Protein AF-A0A0D3DG21-F1 (afdb_monomer)

Secondary structure (DSSP, 8-state):
--------------------PPPP--S------TTTTTTHHHHTTTTTT-HHHHHHHHHHHHHHHHTSHHHH-HHHHHHHHHHHHHHHHHHSTT-HHHHHHHHS-------HHHHHHHHHHHHHHHHHHHHHHHHHHHTT-TT-HHHHHHHHHHHHHHHHHHHHHHHHHHHHHHHHHHHHTT--HHHHTTPPTT----HHHHHHHHHHHHHHHHHHHHHHHHHHH-SSSGGGHHHHHHHHHHHHHHHHHHHH--SS-S-HHHHHHHHHHHHHHHTTTTS---HHHHHHHHHHHTTHHHHHHHHHHHHHHHTTGGGTTT--GGGT-HHHHHHHHHHHHHHHHHHHHHHHHHHHHH--HHHHHHHHHHHHHHHHHHHHHHHHHS--HHHHHHHHHHHHHHHHHHHHIIIIIIS----TTSSSTTS-S--SSS-HHHHHHHHHHHHHHHHHHHHHHHT---TTS-HHHHHHHHHHHHHHHHHHHHHHHHHHHHHHHHHTTTTS-----S-----------

Mean predicted aligned error: 13.23 Å

Radius of gyration: 30.02 Å; Cα contacts (8 Å, |Δi|>4): 439; chains: 1; bounding box: 62×84×89 Å

Structure (mmCIF, N/CA/C/O backbone):
data_AF-A0A0D3DG21-F1
#
_entry.id   AF-A0A0D3DG21-F1
#
loop_
_atom_site.group_PDB
_atom_site.id
_atom_site.type_symbol
_atom_site.label_atom_id
_atom_site.label_alt_id
_atom_site.label_comp_id
_atom_site.label_asym_id
_atom_site.label_entity_id
_atom_site.label_seq_id
_atom_site.pdbx_PDB_ins_code
_atom_site.Cartn_x
_atom_site.Cartn_y
_atom_site.Cartn_z
_atom_site.occupancy
_atom_site.B_iso_or_equiv
_atom_site.auth_seq_id
_atom_site.auth_comp_id
_atom_site.auth_asym_id
_atom_site.auth_atom_id
_atom_site.pdbx_PDB_model_num
ATOM 1 N N . MET A 1 1 ? 11.152 53.808 49.695 1.00 25.73 1 MET A N 1
ATOM 2 C CA . MET A 1 1 ? 11.424 53.064 50.944 1.00 25.73 1 MET A CA 1
ATOM 3 C C . MET A 1 1 ? 10.074 52.822 51.621 1.00 25.73 1 MET A C 1
ATOM 5 O O . MET A 1 1 ? 9.361 53.793 51.794 1.00 25.73 1 MET A O 1
ATOM 9 N N . CYS A 1 2 ? 9.725 51.553 51.879 1.00 22.06 2 CYS A N 1
ATOM 10 C CA . CYS A 1 2 ? 8.627 51.027 52.726 1.00 22.06 2 CYS A CA 1
ATOM 11 C C . CYS A 1 2 ? 7.139 51.437 52.481 1.00 22.06 2 CYS A C 1
ATOM 13 O O . CYS A 1 2 ? 6.713 52.521 52.849 1.00 22.06 2 CYS A O 1
ATOM 15 N N . ILE A 1 3 ? 6.374 50.505 51.868 1.00 22.47 3 ILE A N 1
ATOM 16 C CA . ILE A 1 3 ? 5.100 49.807 52.272 1.00 22.47 3 ILE A CA 1
ATOM 17 C C . ILE A 1 3 ? 4.457 50.258 53.631 1.00 22.47 3 ILE A C 1
ATOM 19 O O . ILE A 1 3 ? 5.272 50.587 54.492 1.00 22.47 3 ILE A O 1
ATOM 23 N N . PRO A 1 4 ? 3.119 50.164 53.963 1.00 35.38 4 PRO A N 1
ATOM 24 C CA . PRO A 1 4 ? 1.949 49.487 53.332 1.00 35.38 4 PRO A CA 1
ATOM 25 C C . PRO A 1 4 ? 0.572 50.222 53.253 1.00 35.38 4 PRO A C 1
ATOM 27 O O . PRO A 1 4 ? 0.292 51.224 53.895 1.00 35.38 4 PRO A O 1
ATOM 30 N N . THR A 1 5 ? -0.300 49.537 52.501 1.00 25.20 5 THR A N 1
ATOM 31 C CA . THR A 1 5 ? -1.775 49.363 52.467 1.00 25.20 5 THR A CA 1
ATOM 32 C C . THR A 1 5 ? -2.679 49.670 53.681 1.00 25.20 5 THR A C 1
ATOM 34 O O . THR A 1 5 ? -2.399 49.234 54.795 1.00 25.20 5 THR A O 1
ATOM 37 N N . LEU A 1 6 ? -3.886 50.189 53.379 1.00 23.45 6 LEU A N 1
ATOM 38 C CA . LEU A 1 6 ? -5.139 50.094 54.157 1.00 23.45 6 LEU A CA 1
ATOM 39 C C . LEU A 1 6 ? -6.362 49.992 53.197 1.00 23.45 6 LEU A C 1
ATOM 41 O O . LEU A 1 6 ? -6.454 50.742 52.230 1.00 23.45 6 LEU A O 1
ATOM 45 N N . TRP A 1 7 ? -7.260 49.028 53.461 1.00 23.56 7 TRP A N 1
ATOM 46 C CA . TRP A 1 7 ? -8.619 48.788 52.885 1.00 23.56 7 TRP A CA 1
ATOM 47 C C . TRP A 1 7 ? -9.562 49.997 53.249 1.00 23.56 7 TRP A C 1
ATOM 49 O O . TRP A 1 7 ? -9.183 50.690 54.195 1.00 23.56 7 TRP A O 1
ATOM 59 N N . PRO A 1 8 ? -10.777 50.269 52.664 1.00 29.19 8 PRO A N 1
ATOM 60 C CA . PRO A 1 8 ? -11.828 49.258 52.586 1.00 29.19 8 PRO A CA 1
ATOM 61 C C . PRO A 1 8 ? -12.955 49.263 51.516 1.00 29.19 8 PRO A C 1
ATOM 63 O O . PRO A 1 8 ? -13.101 50.152 50.689 1.00 29.19 8 PRO A O 1
ATOM 66 N N . MET A 1 9 ? -13.730 48.164 51.603 1.00 24.27 9 MET A N 1
ATOM 67 C CA . MET A 1 9 ? -15.041 47.801 51.030 1.00 24.27 9 MET A CA 1
ATOM 68 C C . MET A 1 9 ? -16.074 48.929 50.865 1.00 24.27 9 MET A C 1
ATOM 70 O O . MET A 1 9 ? -16.205 49.741 51.767 1.00 24.27 9 MET A O 1
ATOM 74 N N . GLU A 1 10 ? -16.928 48.814 49.833 1.00 23.98 10 GLU A N 1
ATOM 75 C CA . GLU A 1 10 ? -18.395 49.055 49.802 1.00 23.98 10 GLU A CA 1
ATOM 76 C C . GLU A 1 10 ? -18.894 48.829 48.350 1.00 23.98 10 GLU A C 1
ATOM 78 O O . GLU A 1 10 ? -18.144 49.070 47.415 1.00 23.98 10 GLU A O 1
ATOM 83 N N . ARG A 1 11 ? -20.110 48.404 47.985 1.00 24.67 11 ARG A N 1
ATOM 84 C CA . ARG A 1 11 ? -21.297 47.818 48.623 1.00 24.67 11 ARG A CA 1
ATOM 85 C C . ARG A 1 11 ? -22.191 47.324 47.454 1.00 24.67 11 ARG A C 1
ATOM 87 O O . ARG A 1 11 ? -22.206 47.922 46.382 1.00 24.67 11 ARG A O 1
ATOM 94 N N . LEU A 1 12 ? -22.914 46.226 47.671 1.00 27.23 12 LEU A N 1
ATOM 95 C CA . LEU A 1 12 ? -23.893 45.557 46.792 1.00 27.23 12 LEU A CA 1
ATOM 96 C C . LEU A 1 12 ? -24.886 46.469 46.029 1.00 27.23 12 LEU A C 1
ATOM 98 O O . LEU A 1 12 ? -25.462 47.366 46.640 1.00 27.23 12 LEU A O 1
ATOM 102 N N . ARG A 1 13 ? -25.261 46.087 44.790 1.00 23.77 13 ARG A N 1
ATOM 103 C CA . ARG A 1 13 ? -26.647 46.204 44.269 1.00 23.77 13 ARG A CA 1
ATOM 104 C C . ARG A 1 13 ? -27.013 45.058 43.314 1.00 23.77 13 ARG A C 1
ATOM 106 O O . ARG A 1 13 ? -26.431 44.908 42.247 1.00 23.77 13 ARG A O 1
ATOM 113 N N . LEU A 1 14 ? -28.029 44.294 43.713 1.00 28.11 14 LEU A N 1
ATOM 114 C CA . LEU A 1 14 ? -28.855 43.422 42.875 1.00 28.11 14 LEU A CA 1
ATOM 115 C C . LEU A 1 14 ? -29.950 44.267 42.199 1.00 28.11 14 LEU A C 1
ATOM 117 O O . LEU A 1 14 ? -30.605 45.041 42.894 1.00 28.11 14 LEU A O 1
ATOM 121 N N . ILE A 1 15 ? -30.202 44.080 40.896 1.00 26.80 15 ILE A N 1
ATOM 122 C CA . ILE A 1 15 ? -31.459 44.471 40.219 1.00 26.80 15 ILE A CA 1
ATOM 123 C C . ILE A 1 15 ? -31.863 43.343 39.238 1.00 26.80 15 ILE A C 1
ATOM 125 O O . ILE A 1 15 ? -30.982 42.815 38.555 1.00 26.80 15 ILE A O 1
ATOM 129 N N . PRO A 1 16 ? -33.149 42.928 39.170 1.00 28.06 16 PRO A N 1
ATOM 130 C CA . PRO A 1 16 ? -33.589 41.728 38.458 1.00 28.06 16 PRO A CA 1
ATOM 131 C C . PRO A 1 16 ? -34.116 41.975 37.026 1.00 28.06 16 PRO A C 1
ATOM 133 O O . PRO A 1 16 ? -34.361 43.100 36.603 1.00 28.06 16 PRO A O 1
ATOM 136 N N . LYS A 1 17 ? -34.285 40.848 36.314 1.00 36.22 17 LYS A N 1
ATOM 137 C CA . LYS A 1 17 ? -34.840 40.593 34.964 1.00 36.22 17 LYS A CA 1
ATOM 138 C C . LYS A 1 17 ? -35.649 41.719 34.287 1.00 36.22 17 LYS A C 1
ATOM 140 O O . LYS A 1 17 ? -36.737 42.068 34.734 1.00 36.22 17 LYS A O 1
ATOM 145 N N . GLY A 1 18 ? -35.223 42.086 33.072 1.00 23.17 18 GLY A N 1
ATOM 146 C CA . GLY A 1 18 ? -36.019 42.804 32.070 1.00 23.17 18 GLY A CA 1
ATOM 147 C C . GLY A 1 18 ? -35.677 42.341 30.646 1.00 23.17 18 GLY A C 1
ATOM 148 O O . GLY A 1 18 ? -34.509 42.253 30.282 1.00 23.17 18 GLY A O 1
ATOM 149 N N . ARG A 1 19 ? -36.706 41.993 29.862 1.00 28.89 19 ARG A N 1
ATOM 150 C CA . ARG A 1 19 ? -36.646 41.617 28.436 1.00 28.89 19 ARG A CA 1
ATOM 151 C C . ARG A 1 19 ? -36.025 42.737 27.590 1.00 28.89 19 ARG A C 1
ATOM 153 O O . ARG A 1 19 ? -36.522 43.853 27.656 1.00 28.89 19 ARG A O 1
ATOM 160 N N . CYS A 1 20 ? -35.090 42.405 26.696 1.00 24.30 20 CYS A N 1
ATOM 161 C CA . CYS A 1 20 ? -34.740 43.257 25.554 1.00 24.30 20 CYS A CA 1
ATOM 162 C C . CYS A 1 20 ? -34.644 42.436 24.258 1.00 24.30 20 CYS A C 1
ATOM 164 O O . CYS A 1 20 ? -33.825 41.530 24.124 1.00 24.30 20 CYS A O 1
ATOM 166 N N . SER A 1 21 ? -35.525 42.784 23.319 1.00 22.78 21 SER A N 1
ATOM 167 C CA . SER A 1 21 ? -35.475 42.445 21.892 1.00 22.78 21 SER A CA 1
ATOM 168 C C . SER A 1 21 ? -34.265 43.138 21.234 1.00 22.78 21 SE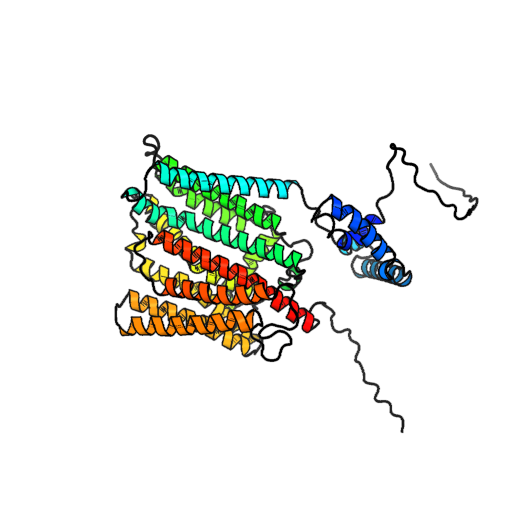R A C 1
ATOM 170 O O . SER A 1 21 ? -33.875 44.211 21.705 1.00 22.78 21 SER A O 1
ATOM 172 N N . PRO A 1 22 ? -33.639 42.577 20.180 1.00 28.23 22 PRO A N 1
ATOM 173 C CA . PRO A 1 22 ? -32.344 43.049 19.711 1.00 28.23 22 PRO A CA 1
ATOM 174 C C . PRO A 1 22 ? -32.498 44.287 18.824 1.00 28.23 22 PRO A C 1
ATOM 176 O O . PRO A 1 22 ? -33.122 44.235 17.764 1.00 28.23 22 PRO A O 1
ATOM 179 N N . ARG A 1 23 ? -31.873 45.393 19.234 1.00 21.67 23 ARG A N 1
ATOM 180 C CA . ARG A 1 23 ? -31.540 46.505 18.343 1.00 21.67 23 ARG A CA 1
ATOM 181 C C . ARG A 1 23 ? -30.056 46.368 18.003 1.00 21.67 23 ARG A C 1
ATOM 183 O O . ARG A 1 23 ? -29.213 46.345 18.893 1.00 21.67 23 ARG A O 1
ATOM 190 N N . ILE A 1 24 ? -29.781 46.151 16.723 1.00 31.53 24 ILE A N 1
ATOM 191 C CA . ILE A 1 24 ? -28.437 46.075 16.153 1.00 31.53 24 ILE A CA 1
ATOM 192 C C . ILE A 1 24 ? -27.920 47.508 16.054 1.00 31.53 24 ILE A C 1
ATOM 194 O O . ILE A 1 24 ? -28.569 48.315 15.397 1.00 31.53 24 ILE A O 1
ATOM 198 N N . ASP A 1 25 ? -26.762 47.786 16.651 1.00 22.64 25 ASP A N 1
ATOM 199 C CA . ASP A 1 25 ? -25.879 48.853 16.182 1.00 22.64 25 ASP A CA 1
ATOM 200 C C . ASP A 1 25 ? -24.422 48.357 16.152 1.00 22.64 25 ASP A C 1
ATOM 202 O O . ASP A 1 25 ? -24.012 47.597 17.039 1.00 22.64 25 ASP A O 1
ATOM 206 N N . PRO A 1 26 ? -23.637 48.711 15.118 1.00 32.47 26 PRO A N 1
ATOM 207 C CA . PRO A 1 26 ? -22.355 48.095 14.826 1.00 32.47 26 PRO A CA 1
ATOM 208 C C . PRO A 1 26 ? -21.229 49.051 15.212 1.00 32.47 26 PRO A C 1
ATOM 210 O O . PRO A 1 26 ? -21.007 49.995 14.478 1.00 32.47 26 PRO A O 1
ATOM 213 N N . LEU A 1 27 ? -20.526 48.828 16.327 1.00 27.50 27 LEU A N 1
ATOM 214 C CA . LEU A 1 27 ? -19.160 49.324 16.610 1.00 27.50 27 LEU A CA 1
ATOM 215 C C . LEU A 1 27 ? -18.872 49.160 18.110 1.00 27.50 27 LEU A C 1
ATOM 217 O O . LEU A 1 27 ? -19.288 49.985 18.913 1.00 27.50 27 LEU A O 1
ATOM 221 N N . SER A 1 28 ? -18.165 48.075 18.452 1.00 26.73 28 SER A N 1
ATOM 222 C CA . SER A 1 28 ? -17.407 47.780 19.695 1.00 26.73 28 SER A CA 1
ATOM 223 C C . SER A 1 28 ? -17.634 46.330 20.150 1.00 26.73 28 SER A C 1
ATOM 225 O O . SER A 1 28 ? -18.360 46.025 21.086 1.00 26.73 28 SER A O 1
ATOM 227 N N . GLY A 1 29 ? -17.016 45.385 19.437 1.00 23.42 29 GLY A N 1
ATOM 228 C CA . GLY A 1 29 ? -17.102 43.957 19.747 1.00 23.42 29 GLY A CA 1
ATOM 229 C C . GLY A 1 29 ? -15.877 43.451 20.500 1.00 23.42 29 GLY A C 1
ATOM 230 O O . GLY A 1 29 ? -15.052 42.765 19.906 1.00 23.42 29 GLY A O 1
ATOM 231 N N . TRP A 1 30 ? -15.765 43.757 21.791 1.00 24.02 30 TRP A N 1
ATOM 232 C CA . TRP A 1 30 ? -14.956 42.960 22.719 1.00 24.02 30 TRP A CA 1
ATOM 233 C C . TRP A 1 30 ? -15.908 42.317 23.725 1.00 24.02 30 TRP A C 1
ATOM 235 O O . TRP A 1 30 ? -16.273 42.917 24.728 1.00 24.02 30 TRP A O 1
ATOM 245 N N . ILE A 1 31 ? -16.349 41.101 23.403 1.00 23.95 31 ILE A N 1
ATOM 246 C CA . ILE A 1 31 ? -17.061 40.208 24.320 1.00 23.95 31 ILE A CA 1
ATOM 247 C C . ILE A 1 31 ? -16.173 38.976 24.504 1.00 23.95 31 ILE A C 1
ATOM 249 O O . ILE A 1 31 ? -15.705 38.383 23.529 1.00 23.95 31 ILE A O 1
ATOM 253 N N . GLU A 1 32 ? -15.895 38.650 25.764 1.00 22.81 32 GLU A N 1
ATOM 254 C CA . GLU A 1 32 ? -15.006 37.574 26.205 1.00 22.81 32 GLU A CA 1
ATOM 255 C C . GLU A 1 32 ? -15.345 36.206 25.569 1.00 22.81 32 GLU A C 1
ATOM 257 O O . GLU A 1 32 ? -16.510 35.806 25.564 1.00 22.81 32 GLU A O 1
ATOM 262 N N . PRO A 1 33 ? -14.359 35.423 25.075 1.00 25.00 33 PRO A N 1
ATOM 263 C CA . PRO A 1 33 ? -14.626 34.162 24.373 1.00 25.00 33 PRO A CA 1
ATOM 264 C C . PRO A 1 33 ? -14.699 32.912 25.276 1.00 25.00 33 PRO A C 1
ATOM 266 O O . PRO A 1 33 ? -14.733 31.798 24.755 1.00 25.00 33 PRO A O 1
ATOM 269 N N . GLU A 1 34 ? -14.654 33.034 26.604 1.00 28.09 34 GLU A N 1
ATOM 270 C CA . GLU A 1 34 ? -14.320 31.919 27.516 1.00 28.09 34 GLU A CA 1
ATOM 271 C C . GLU A 1 34 ? -15.335 30.751 27.517 1.00 28.09 34 GLU A C 1
ATOM 273 O O . GLU A 1 34 ? -14.943 29.595 27.717 1.00 28.09 34 GLU A O 1
ATOM 278 N N . THR A 1 35 ? -16.616 30.998 27.225 1.00 28.95 35 THR A N 1
ATOM 279 C CA . THR A 1 35 ? -17.678 29.970 27.259 1.00 28.95 35 THR A CA 1
ATOM 280 C C . THR A 1 35 ? -17.865 29.229 25.932 1.00 28.95 35 THR A C 1
ATOM 282 O O . THR A 1 35 ? -18.246 28.061 25.928 1.00 28.95 35 THR A O 1
ATOM 285 N N . CYS A 1 36 ? -17.519 29.846 24.798 1.00 28.70 36 CYS A N 1
ATOM 286 C CA . CYS A 1 36 ? -17.796 29.287 23.467 1.00 28.70 36 CYS A CA 1
ATOM 287 C C . CYS A 1 36 ? -16.858 28.115 23.096 1.00 28.70 36 CYS A C 1
ATOM 289 O O . CYS A 1 36 ? -17.193 27.244 22.294 1.00 28.70 36 CYS A O 1
ATOM 291 N N . TRP A 1 37 ? -15.675 28.035 23.716 1.00 28.02 37 TRP A N 1
ATOM 292 C CA . TRP A 1 37 ? -14.665 27.038 23.347 1.00 28.02 37 TRP A CA 1
ATOM 293 C C . TRP A 1 37 ? -14.872 25.653 23.973 1.00 28.02 37 TRP A C 1
ATOM 295 O O . TRP A 1 37 ? -14.376 24.670 23.419 1.00 28.02 37 TRP A O 1
ATOM 305 N N . ARG A 1 38 ? -15.611 25.530 25.086 1.00 35.94 38 ARG A N 1
ATOM 306 C CA . ARG A 1 38 ? -15.696 24.265 25.851 1.00 35.94 38 ARG A CA 1
ATOM 307 C C . ARG A 1 38 ? -16.615 23.204 25.230 1.00 35.94 38 ARG A C 1
ATOM 309 O O . ARG A 1 38 ? -16.455 22.032 25.550 1.00 35.94 38 ARG A O 1
ATOM 316 N N . LEU A 1 39 ? -17.478 23.582 24.282 1.00 38.72 39 LEU A N 1
ATOM 317 C CA . LEU A 1 39 ? -18.377 22.678 23.538 1.00 38.72 39 LEU A CA 1
ATOM 318 C C . LEU A 1 39 ? -17.992 22.500 22.053 1.00 38.72 39 LEU A C 1
ATOM 320 O O . LEU A 1 39 ? -18.707 21.845 21.296 1.00 38.72 39 LEU A O 1
ATOM 324 N N . SER A 1 40 ? -16.822 23.004 21.634 1.00 34.59 40 SER A N 1
ATOM 325 C CA . SER A 1 40 ? -16.314 22.899 20.248 1.00 34.59 40 SER A CA 1
ATOM 326 C C . SER A 1 40 ? -16.406 21.508 19.589 1.00 34.59 40 SER A C 1
ATOM 328 O O . SER A 1 40 ? -16.691 21.457 18.394 1.00 34.59 40 SER A O 1
ATOM 330 N N . PRO A 1 41 ? -16.213 20.362 20.280 1.00 38.03 41 PRO A N 1
ATOM 331 C CA . PRO A 1 41 ? -16.314 19.051 19.627 1.00 38.03 41 PRO A CA 1
ATOM 332 C C . PRO A 1 41 ? -17.715 18.743 19.078 1.00 38.03 41 PRO A C 1
ATOM 334 O O . PRO A 1 41 ? -17.860 17.869 18.225 1.00 38.03 41 PRO A O 1
ATOM 337 N N . VAL A 1 42 ? -18.735 19.444 19.580 1.00 37.81 42 VAL A N 1
ATOM 338 C CA . VAL A 1 42 ? -20.153 19.174 19.341 1.00 37.81 42 VAL A CA 1
ATOM 339 C C . VAL A 1 42 ? -20.741 20.123 18.284 1.00 37.81 42 VAL A C 1
ATOM 341 O O . VAL A 1 42 ? -21.614 19.703 17.534 1.00 37.81 42 VAL A O 1
ATOM 344 N N . SER A 1 43 ? -20.213 21.345 18.135 1.00 35.41 43 SER A N 1
ATOM 345 C CA . SER A 1 43 ? -20.660 22.360 17.156 1.00 35.41 43 SER A CA 1
ATOM 346 C C . SER A 1 43 ? -19.976 22.285 15.778 1.00 35.41 43 SER A C 1
ATOM 348 O O . SER A 1 43 ? -20.512 22.772 14.782 1.00 35.41 43 SER A O 1
ATOM 350 N N . LEU A 1 44 ? -18.833 21.600 15.690 1.00 39.47 44 LEU A N 1
ATOM 351 C CA . LEU A 1 44 ? -18.093 21.305 14.452 1.00 39.47 44 LEU A CA 1
ATOM 352 C C . LEU A 1 44 ? -18.872 20.609 13.298 1.00 39.47 44 LEU A C 1
ATOM 354 O O . LEU A 1 44 ? -18.464 20.797 12.150 1.00 39.47 44 LEU A O 1
ATOM 358 N N . PRO A 1 45 ? -19.946 19.811 13.511 1.00 41.41 45 PRO A N 1
ATOM 359 C CA . PRO A 1 45 ? -20.619 19.082 12.429 1.00 41.41 45 PRO A CA 1
ATOM 360 C C . PRO A 1 45 ? -21.372 19.966 11.434 1.00 41.41 45 PRO A C 1
ATOM 362 O O . PRO A 1 45 ? -21.602 19.544 10.302 1.00 41.41 45 PRO A O 1
ATOM 365 N N . LEU A 1 46 ? -21.800 21.158 11.850 1.00 40.53 46 LEU A N 1
ATOM 366 C CA . LEU A 1 46 ? -22.758 21.938 11.072 1.00 40.53 46 LEU A CA 1
ATOM 367 C C . LEU A 1 46 ? -22.073 22.778 9.999 1.00 40.53 46 LEU A C 1
ATOM 369 O O . LEU A 1 46 ? -22.515 22.746 8.857 1.00 40.53 46 LEU A O 1
ATOM 373 N N . ASP A 1 47 ? -20.944 23.419 10.300 1.00 40.38 47 ASP A N 1
ATOM 374 C CA . ASP A 1 47 ? -20.270 24.345 9.374 1.00 40.38 47 ASP A CA 1
ATOM 375 C C . ASP A 1 47 ? -19.741 23.703 8.079 1.00 40.38 47 ASP A C 1
ATOM 377 O O . ASP A 1 47 ? -19.482 24.409 7.103 1.00 40.38 47 ASP A O 1
ATOM 381 N N . HIS A 1 48 ? -19.580 22.375 8.026 1.00 42.34 48 HIS A N 1
ATOM 382 C CA . HIS A 1 48 ? -18.877 21.732 6.914 1.00 42.34 48 HIS A CA 1
ATOM 383 C C . HIS A 1 48 ? -19.735 21.394 5.684 1.00 42.34 48 HIS A C 1
ATOM 385 O O . HIS A 1 48 ? -19.165 21.289 4.601 1.00 42.34 48 HIS A O 1
ATOM 391 N N . ASN A 1 49 ? -21.064 21.265 5.805 1.00 38.72 49 ASN A N 1
ATOM 392 C CA . ASN A 1 49 ? -21.880 20.683 4.723 1.00 38.72 49 ASN A CA 1
ATOM 393 C C . ASN A 1 49 ? -22.793 21.650 3.948 1.00 38.72 49 ASN A C 1
ATOM 395 O O . ASN A 1 49 ? -23.284 21.254 2.902 1.00 38.72 49 ASN A O 1
ATOM 399 N N . HIS A 1 50 ? -23.005 22.896 4.383 1.00 35.59 50 HIS A N 1
ATOM 400 C CA . HIS A 1 50 ? -23.605 23.980 3.575 1.00 35.59 50 HIS A CA 1
ATOM 401 C C . HIS A 1 50 ? -23.640 25.258 4.433 1.00 35.59 50 HIS A C 1
ATOM 403 O O . HIS A 1 50 ? -24.436 25.306 5.369 1.00 35.59 50 HIS A O 1
ATOM 409 N N . PRO A 1 51 ? -22.861 26.319 4.149 1.00 43.88 51 PRO A N 1
ATOM 410 C CA . PRO A 1 51 ? -22.631 27.416 5.106 1.00 43.88 51 PRO A CA 1
ATOM 411 C C . PRO A 1 51 ? -23.895 28.188 5.533 1.00 43.88 51 PRO A C 1
ATOM 413 O O . PRO A 1 51 ? -23.920 28.796 6.601 1.00 43.88 51 PRO A O 1
ATOM 416 N N . ILE A 1 52 ? -24.968 28.145 4.736 1.00 41.66 52 ILE A N 1
ATOM 417 C CA . ILE A 1 52 ? -26.231 28.845 5.026 1.00 41.66 52 ILE A CA 1
ATOM 418 C C . ILE A 1 52 ? -27.198 27.959 5.838 1.00 41.66 52 ILE A C 1
ATOM 420 O O . ILE A 1 52 ? -27.798 28.433 6.802 1.00 41.66 52 ILE A O 1
ATOM 424 N N . ALA A 1 53 ? -27.308 26.663 5.517 1.00 39.19 53 ALA A N 1
ATOM 425 C CA . ALA A 1 53 ? -28.136 25.707 6.267 1.00 39.19 53 ALA A CA 1
ATOM 426 C C . ALA A 1 53 ? -27.498 25.327 7.621 1.00 39.19 53 ALA A C 1
ATOM 428 O O . ALA A 1 53 ? -28.185 25.230 8.639 1.00 39.19 53 ALA A O 1
ATOM 429 N N . ALA A 1 54 ? -26.167 25.222 7.641 1.00 43.34 54 ALA A N 1
ATOM 430 C CA . ALA A 1 54 ? -25.320 25.012 8.809 1.00 43.34 54 ALA A CA 1
ATOM 431 C C . ALA A 1 54 ? -25.565 26.019 9.931 1.00 43.34 54 ALA A C 1
ATOM 433 O O . ALA A 1 54 ? -25.740 25.638 11.084 1.00 43.34 54 ALA A O 1
ATOM 434 N N . ARG A 1 55 ? -25.609 27.316 9.601 1.00 52.78 55 ARG A N 1
ATOM 435 C CA . ARG A 1 55 ? -25.765 28.392 10.591 1.00 52.78 55 ARG A CA 1
ATOM 436 C C . ARG A 1 55 ? -27.114 28.344 11.302 1.00 52.78 55 ARG A C 1
ATOM 438 O O . ARG A 1 55 ? -27.182 28.615 12.498 1.00 52.78 55 ARG A O 1
ATOM 445 N N . LYS A 1 56 ? -28.180 27.978 10.584 1.00 51.75 56 LYS A N 1
ATOM 446 C CA . LYS A 1 56 ? -29.539 27.916 11.141 1.00 51.75 56 LYS A CA 1
ATOM 447 C C . LYS A 1 56 ? -29.726 26.688 12.038 1.00 51.75 56 LYS A C 1
ATOM 449 O O . LYS A 1 56 ? -30.249 26.823 13.140 1.00 51.75 56 LYS A O 1
ATOM 454 N N . ALA A 1 57 ? -29.222 25.531 11.606 1.00 54.50 57 ALA A N 1
ATOM 455 C CA . ALA A 1 57 ? -29.266 24.299 12.392 1.00 54.50 57 ALA A CA 1
ATOM 456 C C . ALA A 1 57 ? -28.253 24.293 13.556 1.00 54.50 57 ALA A C 1
ATOM 458 O O . ALA A 1 57 ? -28.550 23.735 14.605 1.00 54.50 57 ALA A O 1
ATOM 459 N N . SER A 1 58 ? -27.109 24.980 13.431 1.00 56.19 58 SER A N 1
ATOM 460 C CA . SER A 1 58 ? -26.146 25.187 14.528 1.00 56.19 58 SER A CA 1
ATOM 461 C C . SER A 1 58 ? -26.776 25.901 15.710 1.00 56.19 58 SER A C 1
ATOM 463 O O . SER A 1 58 ? -26.626 25.452 16.840 1.00 56.19 58 SER A O 1
ATOM 465 N N . ARG A 1 59 ? -27.572 26.945 15.462 1.00 68.81 59 ARG A N 1
ATOM 466 C CA . ARG A 1 59 ? -28.260 27.664 16.537 1.00 68.81 59 ARG A CA 1
ATOM 467 C C . ARG A 1 59 ? -29.260 26.777 17.284 1.00 68.81 59 ARG A C 1
ATOM 469 O O . ARG A 1 59 ? -29.218 26.737 18.504 1.00 68.81 59 ARG A O 1
ATOM 476 N N . GLN A 1 60 ? -30.104 26.041 16.559 1.00 69.19 60 GLN A N 1
ATOM 477 C CA . GLN A 1 60 ? -31.089 25.128 17.158 1.00 69.19 60 GLN A CA 1
ATOM 478 C C . GLN A 1 60 ? -30.426 23.962 17.904 1.00 69.19 60 GLN A C 1
ATOM 480 O O . GLN A 1 60 ? -30.895 23.532 18.952 1.00 69.19 60 GLN A O 1
ATOM 485 N N . TYR A 1 61 ? -29.314 23.457 17.376 1.00 67.94 61 TYR A N 1
ATOM 486 C CA . TYR A 1 61 ? -28.562 22.381 18.003 1.00 67.94 61 TYR A CA 1
ATOM 487 C C . TYR A 1 61 ? -27.800 22.854 19.248 1.00 67.94 61 TYR A C 1
ATOM 489 O O . TYR A 1 61 ? -27.816 22.164 20.260 1.00 67.94 61 TYR A O 1
ATOM 497 N N . MET A 1 62 ? -27.188 24.043 19.215 1.00 71.19 62 MET A N 1
ATOM 498 C CA . MET A 1 62 ? -26.569 24.647 20.399 1.00 71.19 62 MET A CA 1
ATOM 499 C C . MET A 1 62 ? -27.608 24.933 21.480 1.00 71.19 62 MET A C 1
ATOM 501 O O . MET A 1 62 ? -27.356 24.633 22.634 1.00 71.19 62 MET A O 1
ATOM 505 N N . GLU A 1 63 ? -28.807 25.381 21.110 1.00 78.56 63 GLU A N 1
ATOM 506 C CA . GLU A 1 63 ? -29.917 25.540 22.052 1.00 78.56 63 GLU A CA 1
ATOM 507 C C . GLU A 1 63 ? -30.337 24.198 22.683 1.00 78.56 63 GLU A C 1
ATOM 509 O O . GLU A 1 63 ? -30.589 24.129 23.882 1.00 78.56 63 GLU A O 1
ATOM 514 N N . MET A 1 64 ? -30.344 23.097 21.924 1.00 76.75 64 MET A N 1
ATOM 515 C CA . MET A 1 64 ? -30.575 21.753 22.473 1.00 76.75 64 MET A CA 1
ATOM 516 C C . MET A 1 64 ? -29.449 21.298 23.417 1.00 76.75 64 MET A C 1
ATOM 518 O O . MET A 1 64 ? -29.723 20.658 24.430 1.00 76.75 64 MET A O 1
ATOM 522 N N . VAL A 1 65 ? -28.190 21.604 23.090 1.00 75.50 65 VAL A N 1
ATOM 523 C CA . VAL A 1 65 ? -27.021 21.263 23.918 1.00 75.50 65 VAL A CA 1
ATOM 524 C C . VAL A 1 65 ? -27.015 22.078 25.208 1.00 75.50 65 VAL A C 1
ATOM 526 O O . VAL A 1 65 ? -26.854 21.497 26.278 1.00 75.50 65 VAL A O 1
ATOM 529 N N . ASP A 1 66 ? -27.255 23.383 25.123 1.00 76.88 66 ASP A N 1
ATOM 530 C CA . ASP A 1 66 ? -27.302 24.290 26.272 1.00 76.88 66 ASP A CA 1
ATOM 531 C C . ASP A 1 66 ? -28.434 23.905 27.237 1.00 76.88 66 ASP A C 1
ATOM 533 O O . ASP A 1 66 ? -28.264 23.966 28.454 1.00 76.88 66 ASP A O 1
ATOM 537 N N . ASN A 1 67 ? -29.556 23.416 26.698 1.00 77.69 67 ASN A N 1
ATOM 538 C CA . ASN A 1 67 ? -30.676 22.881 27.476 1.00 77.69 67 ASN A CA 1
ATOM 539 C C . ASN A 1 67 ? -30.488 21.416 27.917 1.00 77.69 67 ASN A C 1
ATOM 541 O O . ASN A 1 67 ? -31.356 20.860 28.594 1.00 77.69 67 ASN A O 1
ATOM 545 N N . SER A 1 68 ? -29.396 20.752 27.528 1.00 80.12 68 SER A N 1
ATOM 546 C CA . SER A 1 68 ? -29.142 19.364 27.912 1.00 80.12 68 SER A CA 1
ATOM 547 C C . SER A 1 68 ? -28.660 19.269 29.360 1.00 80.12 68 SER A C 1
ATOM 549 O O . SER A 1 68 ? -27.911 20.119 29.841 1.00 80.12 68 SER A O 1
ATOM 551 N N . TYR A 1 69 ? -29.003 18.167 30.036 1.00 76.81 69 TYR A N 1
ATOM 552 C CA . TYR A 1 69 ? -28.590 17.910 31.423 1.00 76.81 69 TYR A CA 1
ATOM 553 C C . TYR A 1 69 ? -27.066 17.975 31.624 1.00 76.81 69 TYR A C 1
ATOM 555 O O . TYR A 1 69 ? -26.591 18.350 32.689 1.00 76.81 69 TYR A O 1
ATOM 563 N N . LEU A 1 70 ? -26.281 17.652 30.591 1.00 72.31 70 LEU A N 1
ATOM 564 C CA . LEU A 1 70 ? -24.817 17.720 30.637 1.00 72.31 70 LEU A CA 1
ATOM 565 C C . LEU A 1 70 ? -24.283 19.153 30.774 1.00 72.31 70 LEU A C 1
ATOM 567 O O . LEU A 1 70 ? -23.175 19.335 31.274 1.00 72.31 70 LEU A O 1
ATOM 571 N N . THR A 1 71 ? -25.038 20.152 30.317 1.00 71.06 71 THR A N 1
ATOM 572 C CA . THR A 1 71 ? -24.645 21.568 30.346 1.00 71.06 71 THR A CA 1
ATOM 573 C C . THR A 1 71 ? -25.377 22.338 31.440 1.00 71.06 71 THR A C 1
ATOM 575 O O . THR A 1 71 ? -24.784 23.225 32.047 1.00 71.06 71 THR A O 1
ATOM 578 N N . SER A 1 72 ? -26.622 21.967 31.743 1.00 75.38 72 SER A N 1
ATOM 579 C CA . SER A 1 72 ? -27.451 22.646 32.742 1.00 75.38 72 SER A CA 1
ATOM 580 C C . SER A 1 72 ? -27.305 22.103 34.171 1.00 75.38 72 SER A C 1
ATOM 582 O O . SER A 1 72 ? -27.812 22.724 35.101 1.00 75.38 72 SER A O 1
ATOM 584 N N . SER A 1 73 ? -26.677 20.937 34.371 1.00 83.88 73 SER A N 1
ATOM 585 C CA . SER A 1 73 ? -26.518 20.334 35.702 1.00 83.88 73 SER A CA 1
ATOM 586 C C . SER A 1 73 ? -25.295 20.882 36.443 1.00 83.88 73 SER A C 1
ATOM 588 O O . SER A 1 73 ? -24.148 20.646 36.050 1.00 83.88 73 SER A O 1
ATOM 590 N N . ASP A 1 74 ? -25.539 21.526 37.586 1.00 82.81 74 ASP A N 1
ATOM 591 C CA . ASP A 1 74 ? -24.490 21.979 38.507 1.00 82.81 74 ASP A CA 1
ATOM 592 C C . ASP A 1 74 ? -23.639 20.820 39.045 1.00 82.81 74 ASP A C 1
ATOM 594 O O . ASP A 1 74 ? -22.448 20.989 39.303 1.00 82.81 74 ASP A O 1
ATOM 598 N N . GLU A 1 75 ? -24.215 19.623 39.181 1.00 84.75 75 GLU A N 1
ATOM 599 C CA . GLU A 1 75 ? -23.499 18.439 39.667 1.00 84.75 75 GLU A CA 1
ATOM 600 C C . GLU A 1 75 ? -22.435 17.970 38.671 1.00 84.75 75 GLU A C 1
ATOM 602 O O . GLU A 1 75 ? -21.309 17.655 39.062 1.00 84.75 75 GLU A O 1
ATOM 607 N N . VAL A 1 76 ? -22.736 18.013 37.369 1.00 81.00 76 VAL A N 1
ATOM 608 C CA . VAL A 1 76 ? -21.752 17.717 36.314 1.00 81.00 76 VAL A CA 1
ATOM 609 C C . VAL A 1 76 ? -20.633 18.761 36.327 1.00 81.00 76 VAL A C 1
ATOM 611 O O . VAL A 1 76 ? -19.454 18.410 36.222 1.00 81.00 76 VAL A O 1
ATOM 614 N N . HIS A 1 77 ? -20.974 20.038 36.524 1.00 79.19 77 HIS A N 1
ATOM 615 C CA . HIS A 1 77 ? -19.985 21.109 36.624 1.00 79.19 77 HIS A CA 1
ATOM 616 C C . HIS A 1 77 ? -19.068 20.944 37.847 1.00 79.19 77 HIS A C 1
ATOM 618 O O . HIS A 1 77 ? -17.841 21.011 37.715 1.00 79.19 77 HIS A O 1
ATOM 624 N N . LYS A 1 78 ? -19.635 20.656 39.026 1.00 86.81 78 LYS A N 1
ATOM 625 C CA . LYS A 1 78 ? -18.880 20.363 40.256 1.00 86.81 78 LYS A CA 1
ATOM 626 C C . LYS A 1 78 ? -17.974 19.149 40.082 1.00 86.81 78 LYS A C 1
ATOM 628 O O . LYS A 1 78 ? -16.805 19.208 40.464 1.00 86.81 78 LYS A O 1
ATOM 633 N N . LEU A 1 79 ? -18.474 18.067 39.482 1.00 87.50 79 LEU A N 1
ATOM 634 C CA . LEU A 1 79 ? -17.691 16.855 39.238 1.00 87.50 79 LEU A CA 1
ATOM 635 C C . LEU A 1 79 ? -16.517 17.129 38.293 1.00 87.50 79 LEU A C 1
ATOM 637 O O . LEU A 1 79 ? -15.400 16.673 38.545 1.00 87.50 79 LEU A O 1
ATOM 641 N N . MET A 1 80 ? -16.741 17.916 37.241 1.00 82.00 80 MET A N 1
ATOM 642 C CA . MET A 1 80 ? -15.695 18.324 36.307 1.00 82.00 80 MET A CA 1
ATOM 643 C C . MET A 1 80 ? -14.612 19.160 37.004 1.00 82.00 80 MET A C 1
ATOM 645 O O . MET A 1 80 ? -13.428 18.858 36.858 1.00 82.00 80 MET A O 1
ATOM 649 N N . LEU A 1 81 ? -14.996 20.162 37.803 1.00 86.19 81 LEU A N 1
ATOM 650 C CA . LEU A 1 81 ? -14.057 20.990 38.572 1.00 86.19 81 LEU A CA 1
ATOM 651 C C . LEU A 1 81 ? -13.275 20.182 39.612 1.00 86.19 81 LEU A C 1
ATOM 653 O O . LEU A 1 81 ? -12.075 20.410 39.795 1.00 86.19 81 LEU A O 1
ATOM 657 N N . ARG A 1 82 ? -13.935 19.228 40.275 1.00 89.19 82 ARG A N 1
ATOM 658 C CA . ARG A 1 82 ? -13.299 18.326 41.240 1.00 89.19 82 ARG A CA 1
ATOM 659 C C . ARG A 1 82 ? -12.285 17.427 40.543 1.00 89.19 82 ARG A C 1
ATOM 661 O O . ARG A 1 82 ? -11.147 17.355 40.983 1.00 89.19 82 ARG A O 1
ATOM 668 N N . THR A 1 83 ? -12.665 16.834 39.413 1.00 87.00 83 THR A N 1
ATOM 669 C CA . THR A 1 83 ? -11.777 15.995 38.596 1.00 87.00 83 THR A CA 1
ATOM 670 C C . THR A 1 83 ? -10.575 16.787 38.083 1.00 87.00 83 THR A C 1
ATOM 672 O O . THR A 1 83 ? -9.447 16.311 38.174 1.00 87.00 83 THR A O 1
ATOM 675 N N . GLU A 1 84 ? -10.788 18.011 37.589 1.00 85.44 84 GLU A N 1
ATOM 676 C CA . GLU A 1 84 ? -9.710 18.907 37.153 1.00 85.44 84 GLU A CA 1
ATOM 677 C C . GLU A 1 84 ? -8.751 19.228 38.308 1.00 85.44 84 GLU A C 1
ATOM 679 O O . GLU A 1 84 ? -7.538 19.114 38.143 1.00 85.44 84 GLU A O 1
ATOM 684 N N . SER A 1 85 ? -9.282 19.577 39.483 1.00 85.94 85 SER A N 1
ATOM 685 C CA . SER A 1 85 ? -8.480 19.894 40.672 1.00 85.94 85 SER A CA 1
ATOM 686 C C . SER A 1 85 ? -7.660 18.693 41.145 1.00 85.94 85 SER A C 1
ATOM 688 O O . SER A 1 85 ? -6.445 18.810 41.296 1.00 85.94 85 SER A O 1
ATOM 690 N N . THR A 1 86 ? -8.289 17.521 41.282 1.00 87.69 86 THR A N 1
ATOM 691 C CA . THR A 1 86 ? -7.609 16.276 41.670 1.00 87.69 86 THR A CA 1
ATOM 692 C C . THR A 1 86 ? -6.544 15.881 40.646 1.00 87.69 86 THR A C 1
ATOM 694 O O . THR A 1 86 ? -5.439 15.495 41.027 1.00 87.69 86 THR A O 1
ATOM 697 N N . PHE A 1 87 ? -6.827 16.030 39.347 1.00 85.31 87 PHE A N 1
ATOM 698 C CA . PHE A 1 87 ? -5.847 15.763 38.295 1.00 85.31 87 PHE A CA 1
ATOM 699 C C . PHE A 1 87 ? -4.645 16.708 38.388 1.00 85.31 87 PHE A C 1
ATOM 701 O O . PHE A 1 87 ? -3.502 16.273 38.262 1.00 85.31 87 PHE A O 1
ATOM 708 N N . ILE A 1 88 ? -4.887 18.001 38.622 1.00 87.31 88 ILE A N 1
ATOM 709 C CA . ILE A 1 88 ? -3.820 19.000 38.718 1.00 87.31 88 ILE A CA 1
ATOM 710 C C . ILE A 1 88 ? -2.899 18.711 39.906 1.00 87.31 88 ILE A C 1
ATOM 712 O O . ILE A 1 88 ? -1.674 18.761 39.758 1.00 87.31 88 ILE A O 1
ATOM 716 N N . GLU A 1 89 ? -3.487 18.387 41.053 1.00 87.69 89 GLU A N 1
ATOM 717 C CA . GLU A 1 89 ? -2.776 18.056 42.286 1.00 87.69 89 GLU A CA 1
ATOM 718 C C . GLU A 1 89 ? -1.886 16.816 42.108 1.00 87.69 89 GLU A C 1
ATOM 720 O O . GLU A 1 89 ? -0.688 16.882 42.368 1.00 87.69 89 GLU A O 1
ATOM 725 N N . HIS A 1 90 ? -2.436 15.724 41.566 1.00 86.06 90 HIS A N 1
ATOM 726 C CA . HIS A 1 90 ? -1.755 14.424 41.541 1.00 86.06 90 HIS A CA 1
ATOM 727 C C . HIS A 1 90 ? -0.868 14.203 40.306 1.00 86.06 90 HIS A C 1
ATOM 729 O O . HIS A 1 90 ? 0.123 13.481 40.385 1.00 86.06 90 HIS A O 1
ATOM 735 N N . PHE A 1 91 ? -1.202 14.801 39.155 1.00 80.56 91 PHE A N 1
ATOM 736 C CA . PHE A 1 91 ? -0.516 14.534 37.879 1.00 80.56 91 PHE A CA 1
ATOM 737 C C . PHE A 1 91 ? 0.256 15.729 37.316 1.00 80.56 91 PHE A C 1
ATOM 739 O O . PHE A 1 91 ? 1.008 15.566 36.353 1.00 80.56 91 PHE A O 1
ATOM 746 N N . SER A 1 92 ? 0.093 16.929 37.880 1.00 80.25 92 SER A N 1
ATOM 747 C CA . SER A 1 92 ? 0.830 18.120 37.435 1.00 80.25 92 SER A CA 1
ATOM 748 C C . SER A 1 92 ? 1.554 18.867 38.554 1.00 80.25 92 SER A C 1
ATOM 750 O O . SER A 1 92 ? 1.923 20.020 38.352 1.00 80.25 92 SER A O 1
ATOM 752 N N . ASN A 1 93 ? 1.778 18.232 39.713 1.00 82.25 93 ASN A N 1
ATOM 753 C CA . ASN A 1 93 ? 2.449 18.832 40.877 1.00 82.25 93 ASN A CA 1
ATOM 754 C C . ASN A 1 93 ? 1.864 20.209 41.237 1.00 82.25 93 ASN A C 1
ATOM 756 O O . ASN A 1 93 ? 2.596 21.183 41.417 1.00 82.25 93 ASN A O 1
ATOM 760 N N . SER A 1 94 ? 0.534 20.321 41.233 1.00 81.75 94 SER A N 1
ATOM 761 C CA . SER A 1 94 ? -0.199 21.573 41.473 1.00 81.75 94 SER A CA 1
ATOM 762 C C . SER A 1 94 ? 0.043 22.697 40.445 1.00 81.75 94 SER A C 1
ATOM 764 O O . SER A 1 94 ? -0.441 23.819 40.617 1.00 81.75 94 SER A O 1
ATOM 766 N N . ASN A 1 95 ? 0.714 22.423 39.319 1.00 84.38 95 ASN A N 1
ATOM 767 C CA . ASN A 1 95 ? 0.870 23.376 38.221 1.00 84.38 95 ASN A CA 1
ATOM 768 C C . ASN A 1 95 ? -0.404 23.448 37.367 1.00 84.38 95 ASN A C 1
ATOM 770 O O . ASN A 1 95 ? -0.585 22.736 36.373 1.00 84.38 95 ASN A O 1
ATOM 774 N N . ARG A 1 96 ? -1.277 24.394 37.725 1.00 80.12 96 ARG A N 1
ATOM 775 C CA . ARG A 1 96 ? -2.580 24.616 37.081 1.00 80.12 96 ARG A CA 1
ATOM 776 C C . ARG A 1 96 ? -2.497 24.841 35.569 1.00 80.12 96 ARG A C 1
ATOM 778 O O . ARG A 1 96 ? -3.388 24.401 34.847 1.00 80.12 96 ARG A O 1
ATOM 785 N N . SER A 1 97 ? -1.453 25.510 35.077 1.00 77.06 97 SER A N 1
ATOM 786 C CA . SER A 1 97 ? -1.278 25.768 33.638 1.00 77.06 97 SER A CA 1
ATOM 787 C C . SER A 1 97 ? -0.961 24.479 32.880 1.00 77.06 97 SER A C 1
ATOM 789 O O . SER A 1 97 ? -1.567 24.186 31.847 1.00 77.06 97 SER A O 1
ATOM 791 N N . GLN A 1 98 ? -0.057 23.666 33.427 1.00 76.62 98 GLN A N 1
ATOM 792 C CA . GLN A 1 98 ? 0.321 22.383 32.844 1.00 76.62 98 GLN A CA 1
ATOM 793 C C . GLN A 1 98 ? -0.843 21.385 32.874 1.00 76.62 98 GLN A C 1
ATOM 795 O O . GLN A 1 98 ? -1.161 20.804 31.836 1.00 76.62 98 GLN A O 1
ATOM 800 N N . GLY A 1 99 ? -1.529 21.238 34.012 1.00 77.81 99 GLY A N 1
ATOM 801 C CA . GLY A 1 99 ? -2.676 20.336 34.138 1.00 77.81 99 GLY A CA 1
ATOM 802 C C . GLY A 1 99 ? -3.853 20.736 33.242 1.00 77.81 99 GLY A C 1
ATOM 803 O O . GLY A 1 99 ? -4.374 19.897 32.509 1.00 77.81 99 GLY A O 1
ATOM 804 N N . LYS A 1 100 ? -4.201 22.031 33.166 1.00 78.88 100 LYS A N 1
ATOM 805 C CA . LYS A 1 100 ? -5.218 22.521 32.212 1.00 78.88 100 LYS A CA 1
ATOM 806 C C . LYS A 1 100 ? -4.829 22.276 30.755 1.00 78.88 100 LYS A C 1
ATOM 808 O O . LYS A 1 100 ? -5.691 21.947 29.944 1.00 78.88 100 LYS A O 1
ATOM 813 N N . ASN A 1 101 ? -3.553 22.431 30.404 1.00 72.94 101 ASN A N 1
ATOM 814 C CA . ASN A 1 101 ? -3.069 22.174 29.045 1.00 72.94 101 ASN A CA 1
ATOM 815 C C . ASN A 1 101 ? -3.074 20.686 28.666 1.00 72.94 101 ASN A C 1
ATOM 817 O O . ASN A 1 101 ? -3.181 20.381 27.479 1.00 72.94 101 ASN A O 1
ATOM 821 N N . LEU A 1 102 ? -2.949 19.784 29.642 1.00 71.19 102 LEU A N 1
ATOM 822 C CA . LEU A 1 102 ? -3.079 18.337 29.450 1.00 71.19 102 LEU A CA 1
ATOM 823 C C . LEU A 1 102 ? -4.548 17.909 29.324 1.00 71.19 102 LEU A C 1
ATOM 825 O O . LEU A 1 102 ? -4.862 17.061 28.495 1.00 71.19 102 LEU A O 1
ATOM 829 N N . LEU A 1 103 ? -5.441 18.518 30.110 1.00 72.56 103 LEU A N 1
ATOM 830 C CA . LEU A 1 103 ? -6.879 18.230 30.090 1.00 72.56 103 LEU A CA 1
ATOM 831 C C . LEU A 1 103 ? -7.602 18.849 28.886 1.00 72.56 103 LEU A C 1
ATOM 833 O O . LEU A 1 103 ? -8.590 18.299 28.399 1.00 72.56 103 LEU A O 1
ATOM 837 N N . ARG A 1 104 ? -7.124 19.989 28.372 1.00 66.25 104 ARG A N 1
ATOM 838 C CA . ARG A 1 104 ? -7.670 20.577 27.145 1.00 66.25 104 ARG A CA 1
ATOM 839 C C . ARG A 1 104 ? -7.349 19.673 25.960 1.00 66.25 104 ARG A C 1
ATOM 841 O O . ARG A 1 104 ? -6.197 19.556 25.546 1.00 66.25 104 ARG A O 1
ATOM 848 N N . SER A 1 105 ? -8.395 19.123 25.344 1.00 55.09 105 SER A N 1
ATOM 849 C CA . SER A 1 105 ? -8.302 18.569 23.995 1.00 55.09 105 SER A CA 1
ATOM 850 C C . SER A 1 105 ? -7.757 19.653 23.064 1.00 55.09 105 SER A C 1
ATOM 852 O O . SER A 1 105 ? -8.439 20.635 22.757 1.00 55.09 105 SER A O 1
ATOM 854 N N . LYS A 1 106 ? -6.497 19.512 22.641 1.00 55.81 106 LYS A N 1
ATOM 855 C CA . LYS A 1 106 ? -5.919 20.356 21.597 1.00 55.81 106 LYS A CA 1
ATOM 856 C C . LYS A 1 106 ? -6.580 19.968 20.281 1.00 55.81 106 LYS A C 1
ATOM 858 O O . LYS A 1 106 ? -6.075 19.121 19.551 1.00 55.81 106 LYS A O 1
ATOM 863 N N . ALA A 1 107 ? -7.716 20.584 19.970 1.00 51.41 107 ALA A N 1
ATOM 864 C CA . ALA A 1 107 ? -8.219 20.579 18.608 1.00 51.41 107 ALA A CA 1
ATOM 865 C C . ALA A 1 107 ? -7.142 21.243 17.739 1.00 51.41 107 ALA A C 1
ATOM 867 O O . ALA A 1 107 ? -6.893 22.444 17.856 1.00 51.41 107 ALA A O 1
ATOM 868 N N . ASN A 1 108 ? -6.440 20.449 16.928 1.00 54.78 108 ASN A N 1
ATOM 869 C CA . ASN A 1 108 ? -5.449 20.966 15.993 1.00 54.78 108 ASN A CA 1
ATOM 870 C C . ASN A 1 108 ? -6.153 21.965 15.071 1.00 54.78 108 ASN A C 1
ATOM 872 O O . ASN A 1 108 ? -6.945 21.571 14.216 1.00 54.78 108 ASN A O 1
ATOM 876 N N . LYS A 1 109 ? -5.896 23.262 15.282 1.00 52.91 109 LYS A N 1
ATOM 877 C CA . LYS A 1 109 ? -6.466 24.337 14.468 1.00 52.91 109 LYS A CA 1
ATOM 878 C C . LYS A 1 109 ? -6.061 24.078 13.021 1.00 52.91 109 LYS A C 1
ATOM 880 O O . LYS A 1 109 ? -4.872 24.059 12.694 1.00 52.91 109 LYS A O 1
ATOM 885 N N . GLU A 1 110 ? -7.047 23.806 12.175 1.00 60.91 110 GLU A N 1
ATOM 886 C CA . GLU A 1 110 ? -6.805 23.464 10.780 1.00 60.91 110 GLU A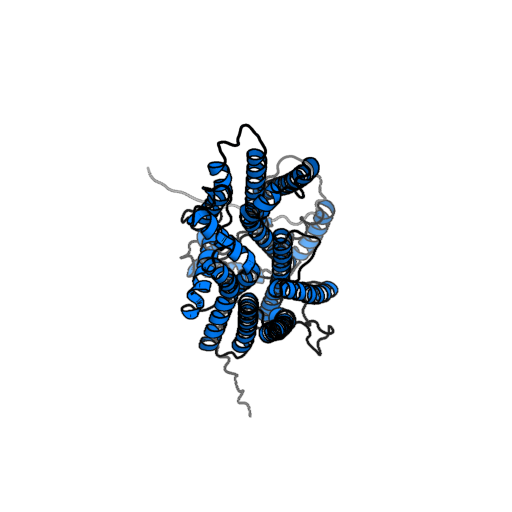 CA 1
ATOM 887 C C . GLU A 1 110 ? -6.140 24.655 10.080 1.00 60.91 110 GLU A C 1
ATOM 889 O O . GLU A 1 110 ? -6.633 25.782 10.114 1.00 60.91 110 GLU A O 1
ATOM 894 N N . ARG A 1 111 ? -4.969 24.431 9.475 1.00 73.00 111 ARG A N 1
ATOM 895 C CA . ARG A 1 111 ? -4.199 25.511 8.854 1.00 73.00 111 ARG A CA 1
ATOM 896 C C . ARG A 1 111 ? -4.653 25.676 7.407 1.00 73.00 111 ARG A C 1
ATOM 898 O O . ARG A 1 111 ? -4.369 24.803 6.592 1.00 73.00 111 ARG A O 1
ATOM 905 N N . HIS A 1 112 ? -5.277 26.809 7.072 1.00 80.19 112 HIS A N 1
ATOM 906 C CA . HIS A 1 112 ? -5.739 27.134 5.708 1.00 80.19 112 HIS A CA 1
ATOM 907 C C . HIS A 1 112 ? -4.688 26.864 4.621 1.00 80.19 112 HIS A C 1
ATOM 909 O O . HIS A 1 112 ? -5.013 26.346 3.555 1.00 80.19 112 HIS A O 1
ATOM 915 N N . ARG A 1 113 ? -3.410 27.126 4.928 1.00 86.69 113 ARG A N 1
ATOM 916 C CA . ARG A 1 113 ? -2.281 26.844 4.033 1.00 86.69 113 ARG A CA 1
ATOM 917 C C . ARG A 1 113 ? -2.224 25.386 3.576 1.00 86.69 113 ARG A C 1
ATOM 919 O O . ARG A 1 113 ? -1.894 25.135 2.431 1.00 86.69 113 ARG A O 1
ATOM 926 N N . ILE A 1 114 ? -2.529 24.432 4.452 1.00 87.88 114 ILE A N 1
ATOM 927 C CA . ILE A 1 114 ? -2.449 23.002 4.130 1.00 87.88 114 ILE A CA 1
ATOM 928 C C . ILE A 1 114 ? -3.530 22.645 3.121 1.00 87.88 114 ILE A C 1
ATOM 930 O O . ILE A 1 114 ? -3.219 22.051 2.102 1.00 87.88 114 ILE A O 1
ATOM 934 N N . THR A 1 115 ? -4.768 23.083 3.354 1.00 89.38 115 THR A N 1
ATOM 935 C CA . THR A 1 115 ? -5.873 22.873 2.411 1.00 89.38 115 THR A CA 1
ATOM 936 C C . THR A 1 115 ? -5.569 23.482 1.042 1.00 89.38 115 THR A C 1
ATOM 938 O O . THR A 1 115 ? -5.751 22.810 0.029 1.00 89.38 115 THR A O 1
ATOM 941 N N . PHE A 1 116 ? -5.046 24.713 1.010 1.00 92.62 116 PHE A N 1
ATOM 942 C CA . PHE A 1 116 ? -4.629 25.363 -0.232 1.00 92.62 116 PHE A CA 1
ATOM 943 C C . PHE A 1 116 ? -3.517 24.581 -0.946 1.00 92.62 116 PHE A C 1
ATOM 945 O O . PHE A 1 116 ? -3.665 24.241 -2.116 1.00 92.62 116 PHE A O 1
ATOM 952 N N . SER A 1 117 ? -2.433 24.232 -0.243 1.00 93.50 117 SER A N 1
ATOM 953 C CA . SER A 1 117 ? -1.318 23.482 -0.830 1.00 93.50 117 SER A CA 1
ATOM 954 C C . SER A 1 117 ? -1.747 22.103 -1.334 1.00 93.50 117 SER A C 1
ATOM 956 O O . SER A 1 117 ? -1.318 21.700 -2.410 1.00 93.50 117 SER A O 1
ATOM 958 N N . THR A 1 118 ? -2.612 21.390 -0.606 1.00 94.12 118 THR A N 1
ATOM 959 C CA . THR A 1 118 ? -3.157 20.104 -1.064 1.00 94.12 118 THR A CA 1
ATOM 960 C C . THR A 1 118 ? -3.914 20.277 -2.381 1.00 94.12 118 THR A C 1
ATOM 962 O O . THR A 1 118 ? -3.696 19.494 -3.301 1.00 94.12 118 THR A O 1
ATOM 965 N N . GLY A 1 119 ? -4.761 21.308 -2.492 1.00 94.62 119 GLY A N 1
ATOM 966 C CA . GLY A 1 119 ? -5.491 21.620 -3.725 1.00 94.62 119 GLY A CA 1
ATOM 967 C C . GLY A 1 119 ? -4.570 22.007 -4.885 1.00 94.62 119 GLY A C 1
ATOM 968 O O . GLY A 1 119 ? -4.756 21.521 -5.997 1.00 94.62 119 GLY A O 1
ATOM 969 N N . PHE A 1 120 ? -3.536 22.809 -4.616 1.00 96.31 120 PHE A N 1
ATOM 970 C CA . PHE A 1 120 ? -2.532 23.197 -5.608 1.00 96.31 120 PHE A CA 1
ATOM 971 C C . PHE A 1 120 ? -1.792 21.980 -6.181 1.00 96.31 120 PHE A C 1
ATOM 973 O O . PHE A 1 120 ? -1.814 21.769 -7.390 1.00 96.31 120 PHE A O 1
ATOM 980 N N . PHE A 1 121 ? -1.206 21.130 -5.329 1.00 97.00 121 PHE A N 1
ATOM 981 C CA . PHE A 1 121 ? -0.488 19.936 -5.791 1.00 97.00 121 PHE A CA 1
ATOM 982 C C . PHE A 1 121 ? -1.405 18.920 -6.479 1.00 97.00 121 PHE A C 1
ATOM 984 O O . PHE A 1 121 ? -0.981 18.251 -7.420 1.00 97.00 121 PHE A O 1
ATOM 991 N N . PHE A 1 122 ? -2.666 18.812 -6.052 1.00 95.88 122 PHE A N 1
ATOM 992 C CA . PHE A 1 122 ? -3.658 17.996 -6.748 1.00 95.88 122 PHE A CA 1
ATOM 993 C C . PHE A 1 122 ? -3.914 18.509 -8.173 1.00 95.88 122 PHE A C 1
ATOM 995 O O . PHE A 1 122 ? -3.825 17.733 -9.124 1.00 95.88 122 PHE A O 1
ATOM 1002 N N . GLY A 1 123 ? -4.151 19.817 -8.327 1.00 96.69 123 GLY A N 1
ATOM 1003 C CA . GLY A 1 123 ? -4.314 20.458 -9.632 1.00 96.69 123 GLY A CA 1
ATOM 1004 C C . GLY A 1 123 ? -3.083 20.278 -10.522 1.00 96.69 123 GLY A C 1
ATOM 1005 O O . GLY A 1 123 ? -3.216 19.841 -11.662 1.00 96.69 123 GLY A O 1
ATOM 1006 N N . CYS A 1 124 ? -1.879 20.507 -9.985 1.00 96.62 124 CYS A N 1
ATOM 1007 C CA . CYS A 1 124 ? -0.629 20.259 -10.705 1.00 96.62 124 CYS A CA 1
ATOM 1008 C C . CYS A 1 124 ? -0.494 18.797 -11.144 1.00 96.62 124 CYS A C 1
ATOM 1010 O O . CYS A 1 124 ? -0.150 18.544 -12.293 1.00 96.62 124 CYS A O 1
ATOM 1012 N N . SER A 1 125 ? -0.794 17.836 -10.267 1.00 95.38 125 SER A N 1
ATOM 1013 C CA . SER A 1 125 ? -0.727 16.409 -10.604 1.00 95.38 125 SER A CA 1
ATOM 1014 C C . SER A 1 125 ? -1.659 16.062 -11.767 1.00 95.38 125 SER A C 1
ATOM 1016 O O . SER A 1 125 ? -1.233 15.386 -12.700 1.00 95.38 125 SER A O 1
ATOM 1018 N N . ILE A 1 126 ? -2.903 16.559 -11.755 1.00 94.94 126 ILE A N 1
ATOM 1019 C CA . ILE A 1 126 ? -3.855 16.347 -12.857 1.00 94.94 126 ILE A CA 1
ATOM 1020 C C . ILE A 1 126 ? -3.332 16.968 -14.153 1.00 94.94 126 ILE A C 1
ATOM 1022 O O . ILE A 1 126 ? -3.303 16.290 -15.178 1.00 94.94 126 ILE A O 1
ATOM 1026 N N . SER A 1 127 ? -2.878 18.222 -14.114 1.00 96.06 127 SER A N 1
ATOM 1027 C CA . SER A 1 127 ? -2.349 18.902 -15.299 1.00 96.06 127 SER A CA 1
ATOM 1028 C C . SER A 1 127 ? -1.141 18.176 -15.894 1.00 96.06 127 SER A C 1
ATOM 1030 O O . SER A 1 127 ? -1.057 18.035 -17.110 1.00 96.06 127 SER A O 1
ATOM 1032 N N . LEU A 1 128 ? -0.234 17.659 -15.058 1.00 95.12 128 LEU A N 1
ATOM 1033 C CA . LEU A 1 128 ? 0.929 16.890 -15.514 1.00 95.12 128 LEU A CA 1
ATOM 1034 C C . LEU A 1 128 ? 0.529 15.525 -16.094 1.00 95.12 128 LEU A C 1
ATOM 1036 O O . LEU A 1 128 ? 1.121 15.092 -17.079 1.00 95.12 128 LEU A O 1
ATOM 1040 N N . ILE A 1 129 ? -0.491 14.857 -15.545 1.00 93.50 129 ILE A N 1
ATOM 1041 C CA . ILE A 1 129 ? -1.034 13.622 -16.138 1.00 93.50 129 ILE A CA 1
ATOM 1042 C C . ILE A 1 129 ? -1.624 13.911 -17.522 1.00 93.50 129 ILE A C 1
ATOM 1044 O O . ILE A 1 129 ? -1.338 13.182 -18.470 1.00 93.50 129 ILE A O 1
ATOM 1048 N N . ILE A 1 130 ? -2.411 14.983 -17.659 1.00 93.56 130 ILE A N 1
ATOM 1049 C CA . ILE A 1 130 ? -2.974 15.395 -18.952 1.00 93.56 130 ILE A CA 1
ATOM 1050 C C . ILE A 1 130 ? -1.844 15.719 -19.936 1.00 93.56 130 ILE A C 1
ATOM 1052 O O . ILE A 1 130 ? -1.868 15.230 -21.063 1.00 93.56 130 ILE A O 1
ATOM 1056 N N . ALA A 1 131 ? -0.825 16.468 -19.510 1.00 91.94 131 ALA A N 1
ATOM 1057 C CA . ALA A 1 131 ? 0.341 16.773 -20.336 1.00 91.94 131 ALA A C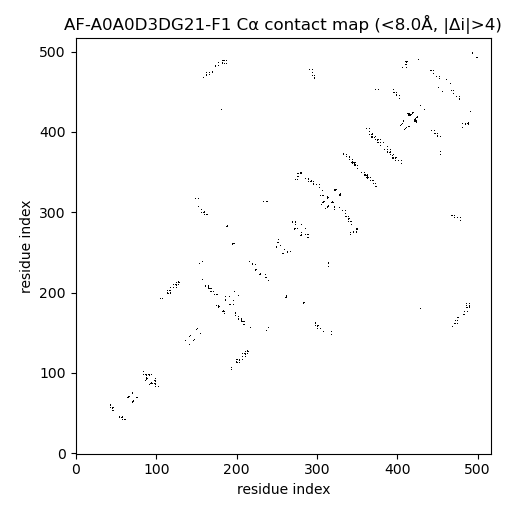A 1
ATOM 1058 C C . ALA A 1 131 ? 1.068 15.502 -20.804 1.00 91.94 131 ALA A C 1
ATOM 1060 O O . ALA A 1 131 ? 1.393 15.386 -21.983 1.00 91.94 131 ALA A O 1
ATOM 1061 N N . LEU A 1 132 ? 1.257 14.517 -19.920 1.00 89.31 132 LEU A N 1
ATOM 1062 C CA . LEU A 1 132 ? 1.863 13.229 -20.264 1.00 89.31 132 LEU A CA 1
ATOM 1063 C C . LEU A 1 132 ? 1.051 12.487 -21.333 1.00 89.31 132 LEU A C 1
ATOM 1065 O O . LEU A 1 132 ? 1.617 12.022 -22.321 1.00 89.31 132 LEU A O 1
ATOM 1069 N N . VAL A 1 133 ? -0.272 12.410 -21.166 1.00 87.81 133 VAL A N 1
ATOM 1070 C CA . VAL A 1 133 ? -1.175 11.773 -22.139 1.00 87.81 133 VAL A CA 1
ATOM 1071 C C . VAL A 1 133 ? -1.119 12.492 -23.490 1.00 87.81 133 VAL A C 1
ATOM 1073 O O . VAL A 1 133 ? -0.998 11.841 -24.528 1.00 87.81 133 VAL A O 1
ATOM 1076 N N . LEU A 1 134 ? -1.146 13.827 -23.488 1.00 87.88 134 LEU A N 1
ATOM 1077 C CA . LEU A 1 134 ? -1.055 14.631 -24.706 1.00 87.88 134 LEU A CA 1
ATOM 1078 C C . LEU A 1 134 ? 0.287 14.448 -25.420 1.00 87.88 134 LEU A C 1
ATOM 1080 O O . LEU A 1 134 ? 0.287 14.298 -26.637 1.00 87.88 134 LEU A O 1
ATOM 1084 N N . ILE A 1 135 ? 1.414 14.402 -24.702 1.00 84.19 135 ILE A N 1
ATOM 1085 C CA . ILE A 1 135 ? 2.738 14.160 -25.301 1.00 84.19 135 ILE A CA 1
ATOM 1086 C C . ILE A 1 135 ? 2.792 12.771 -25.940 1.00 84.19 135 ILE A C 1
ATOM 1088 O O . ILE A 1 135 ? 3.234 12.646 -27.083 1.00 84.19 135 ILE A O 1
ATOM 1092 N N . ILE A 1 136 ? 2.298 11.741 -25.245 1.00 81.12 136 ILE A N 1
ATOM 1093 C CA . ILE A 1 136 ? 2.261 10.366 -25.765 1.00 81.12 136 ILE A CA 1
ATOM 1094 C C . ILE A 1 136 ? 1.441 10.294 -27.064 1.00 81.12 136 ILE A C 1
ATOM 1096 O O . ILE A 1 136 ? 1.897 9.684 -28.035 1.00 81.12 136 ILE A O 1
ATOM 1100 N N . HIS A 1 137 ? 0.265 10.933 -27.102 1.00 81.75 137 HIS A N 1
ATOM 1101 C CA . HIS A 1 137 ? -0.610 10.934 -28.278 1.00 81.75 137 HIS A CA 1
ATOM 1102 C C . HIS A 1 137 ? -0.092 11.813 -29.421 1.00 81.75 137 HIS A C 1
ATOM 1104 O O . HIS A 1 137 ? 0.027 11.335 -30.547 1.00 81.75 137 HIS A O 1
ATOM 1110 N N . ALA A 1 138 ? 0.239 13.078 -29.153 1.00 80.12 138 ALA A N 1
ATOM 1111 C CA . ALA A 1 138 ? 0.633 14.050 -30.176 1.00 80.12 138 ALA A CA 1
ATOM 1112 C C . ALA A 1 138 ? 1.918 13.650 -30.910 1.00 80.12 138 ALA A C 1
ATOM 1114 O O . ALA A 1 138 ? 2.122 14.017 -32.065 1.00 80.12 138 ALA A O 1
ATOM 1115 N N . ARG A 1 139 ? 2.796 12.896 -30.244 1.00 71.69 139 ARG A N 1
ATOM 1116 C CA . ARG A 1 139 ? 4.081 12.464 -30.801 1.00 71.69 139 ARG A CA 1
ATOM 1117 C C . ARG A 1 139 ? 4.049 11.047 -31.380 1.00 71.69 139 ARG A C 1
ATOM 1119 O O . ARG A 1 139 ? 5.093 10.573 -31.812 1.00 71.69 139 ARG A O 1
ATOM 1126 N N . ASN A 1 140 ? 2.886 10.384 -31.385 1.00 68.44 140 ASN A N 1
ATOM 1127 C CA . ASN A 1 140 ? 2.675 9.015 -31.871 1.00 68.44 140 ASN A CA 1
ATOM 1128 C C . ASN A 1 140 ? 3.795 8.041 -31.451 1.00 68.44 140 ASN A C 1
ATOM 1130 O O . ASN A 1 140 ? 4.313 7.263 -32.248 1.00 68.44 140 ASN A O 1
ATOM 1134 N N . ILE A 1 141 ? 4.202 8.118 -30.180 1.00 67.25 141 ILE A N 1
ATOM 1135 C CA . ILE A 1 141 ? 5.344 7.356 -29.642 1.00 67.25 141 ILE A CA 1
ATOM 1136 C C . ILE A 1 141 ? 5.021 5.849 -29.594 1.00 67.25 141 ILE A C 1
ATOM 1138 O O . ILE A 1 141 ? 5.923 5.013 -29.495 1.00 67.25 141 ILE A O 1
ATOM 1142 N N . MET A 1 142 ? 3.733 5.504 -29.700 1.00 62.94 142 MET A N 1
ATOM 1143 C CA . MET A 1 142 ? 3.222 4.140 -29.658 1.00 62.94 142 MET A CA 1
ATOM 1144 C C . MET A 1 142 ? 3.747 3.283 -30.820 1.00 62.94 142 MET A C 1
ATOM 1146 O O . MET A 1 142 ? 3.478 3.559 -31.983 1.00 62.94 142 MET A O 1
ATOM 1150 N N . GLY A 1 143 ? 4.476 2.214 -30.492 1.00 64.31 143 GLY A N 1
ATOM 1151 C CA . GLY A 1 143 ? 4.995 1.221 -31.436 1.00 64.31 143 GLY A CA 1
ATOM 1152 C C . GLY A 1 143 ? 6.438 1.445 -31.899 1.00 64.31 143 GLY A C 1
ATOM 1153 O O . GLY A 1 143 ? 6.957 0.634 -32.662 1.00 64.31 143 GLY A O 1
ATOM 1154 N N . THR A 1 144 ? 7.119 2.499 -31.438 1.00 73.62 144 THR A N 1
ATOM 1155 C CA . THR A 1 144 ? 8.525 2.745 -31.807 1.00 73.62 144 THR A CA 1
ATOM 1156 C C . THR A 1 144 ? 9.498 1.875 -30.989 1.00 73.62 144 THR A C 1
ATOM 1158 O O . THR A 1 144 ? 9.260 1.637 -29.801 1.00 73.62 144 THR A O 1
ATOM 1161 N N . PRO A 1 145 ? 10.646 1.436 -31.551 1.00 70.88 145 PRO A N 1
ATOM 1162 C CA . PRO A 1 145 ? 11.650 0.672 -30.798 1.00 70.88 145 PRO A CA 1
ATOM 1163 C C . PRO A 1 145 ? 12.156 1.399 -29.541 1.00 70.88 145 PRO A C 1
ATOM 1165 O O . PRO A 1 145 ? 12.408 0.772 -28.514 1.00 70.88 145 PRO A O 1
ATOM 1168 N N . GLY A 1 146 ? 12.254 2.734 -29.596 1.00 73.06 146 GLY A N 1
ATOM 1169 C CA . GLY A 1 146 ? 12.630 3.564 -28.448 1.00 73.06 146 GLY A CA 1
ATOM 1170 C C . GLY A 1 146 ? 11.608 3.521 -27.307 1.00 73.06 146 GLY A C 1
ATOM 1171 O O . GLY A 1 146 ? 12.001 3.478 -26.141 1.00 73.06 146 GLY A O 1
ATOM 1172 N N . GLN A 1 147 ? 10.309 3.455 -27.625 1.00 76.62 147 GLN A N 1
ATOM 1173 C CA . GLN A 1 147 ? 9.252 3.322 -26.622 1.00 76.62 147 GLN A CA 1
ATOM 1174 C C . GLN A 1 147 ? 9.347 1.993 -25.875 1.00 76.62 147 GLN A C 1
ATOM 1176 O O . GLN A 1 147 ? 9.216 1.983 -24.654 1.00 76.62 147 GLN A O 1
ATOM 1181 N N . ILE A 1 148 ? 9.582 0.882 -26.581 1.00 76.31 148 ILE A N 1
ATOM 1182 C CA . ILE A 1 148 ? 9.702 -0.441 -25.949 1.00 76.31 148 ILE A CA 1
ATOM 1183 C C . ILE A 1 148 ? 10.831 -0.409 -24.917 1.00 76.31 148 ILE A C 1
ATOM 1185 O O . ILE A 1 148 ? 10.615 -0.755 -23.758 1.00 76.31 148 ILE A O 1
ATOM 1189 N N . THR A 1 149 ? 11.996 0.114 -25.300 1.00 79.50 149 THR A N 1
ATOM 1190 C CA . THR A 1 149 ? 13.129 0.272 -24.384 1.00 79.50 149 THR A CA 1
ATOM 1191 C C . THR A 1 149 ? 12.772 1.152 -23.182 1.00 79.50 149 THR A C 1
ATOM 1193 O O . THR A 1 149 ? 13.043 0.765 -22.051 1.00 79.50 149 THR A O 1
ATOM 1196 N N . TYR A 1 150 ? 12.110 2.297 -23.388 1.00 81.44 150 TYR A N 1
ATOM 1197 C CA . TYR A 1 150 ? 11.680 3.181 -22.294 1.00 81.44 150 TYR A CA 1
ATOM 1198 C C . TYR A 1 150 ? 10.690 2.499 -21.335 1.00 81.44 150 TYR A C 1
ATOM 1200 O O . TYR A 1 150 ? 10.785 2.645 -20.113 1.00 81.44 150 TYR A O 1
ATOM 1208 N N . MET A 1 151 ? 9.744 1.730 -21.880 1.00 82.62 151 MET A N 1
ATOM 1209 C CA . MET A 1 151 ? 8.745 0.998 -21.100 1.00 82.62 151 MET A CA 1
ATOM 1210 C C . MET A 1 151 ? 9.354 -0.143 -20.288 1.00 82.62 151 MET A C 1
ATOM 1212 O O . MET A 1 151 ? 8.817 -0.493 -19.239 1.00 82.62 151 MET A O 1
ATOM 1216 N N . GLU A 1 152 ? 10.481 -0.696 -20.728 1.00 82.88 152 GLU A N 1
ATOM 1217 C CA . GLU A 1 152 ? 11.185 -1.759 -20.016 1.00 82.88 152 GLU A CA 1
ATOM 1218 C C . GLU A 1 152 ? 12.250 -1.261 -19.032 1.00 82.88 152 GLU A C 1
ATOM 1220 O O . GLU A 1 152 ? 12.605 -2.021 -18.128 1.00 82.88 152 GLU A O 1
ATOM 1225 N N . THR A 1 153 ? 12.735 -0.019 -19.168 1.00 84.06 153 THR A N 1
ATOM 1226 C CA . THR A 1 153 ? 13.779 0.556 -18.299 1.00 84.06 153 THR A CA 1
ATOM 1227 C C . THR A 1 153 ? 13.278 1.682 -17.396 1.00 84.06 153 THR A C 1
ATOM 1229 O O . THR A 1 153 ? 13.333 1.552 -16.178 1.00 84.06 153 THR A O 1
ATOM 1232 N N . MET A 1 154 ? 12.747 2.776 -17.942 1.00 86.88 154 MET A N 1
ATOM 1233 C CA . MET A 1 154 ? 12.375 3.962 -17.155 1.00 86.88 154 MET A CA 1
ATOM 1234 C C . MET A 1 154 ? 11.015 3.817 -16.474 1.00 86.88 154 MET A C 1
ATOM 1236 O O . MET A 1 154 ? 10.837 4.204 -15.317 1.00 86.88 154 MET A O 1
ATOM 1240 N N . PHE A 1 155 ? 10.036 3.226 -17.153 1.00 89.12 155 PHE A N 1
ATOM 1241 C CA . PHE A 1 155 ? 8.692 3.087 -16.591 1.00 89.12 155 PHE A CA 1
ATOM 1242 C C . PHE A 1 155 ? 8.624 2.246 -15.305 1.00 89.12 155 PHE A C 1
ATOM 1244 O O . PHE A 1 155 ? 7.927 2.667 -14.377 1.00 89.12 155 PHE A O 1
ATOM 1251 N N . PRO A 1 156 ? 9.356 1.120 -15.162 1.00 90.19 156 PRO A N 1
ATOM 1252 C CA . PRO A 1 156 ? 9.434 0.392 -13.898 1.00 90.19 156 PRO A CA 1
ATOM 1253 C C . PRO A 1 156 ? 9.962 1.226 -12.723 1.00 90.19 156 PRO A C 1
ATOM 1255 O O . PRO A 1 156 ? 9.573 0.953 -11.583 1.00 90.19 156 PRO A O 1
ATOM 1258 N N . LEU A 1 157 ? 10.795 2.239 -12.996 1.00 92.12 157 LEU A N 1
ATOM 1259 C CA . LEU A 1 157 ? 11.320 3.170 -11.996 1.00 92.12 157 LEU A CA 1
ATOM 1260 C C . LEU A 1 157 ? 10.241 4.177 -11.578 1.00 92.12 157 LEU A C 1
ATOM 1262 O O . LEU A 1 157 ? 9.912 4.279 -10.400 1.00 92.12 157 LEU A O 1
ATOM 1266 N N . TYR A 1 158 ? 9.597 4.857 -12.531 1.00 93.06 158 TYR A N 1
ATOM 1267 C CA . TYR A 1 158 ? 8.567 5.855 -12.211 1.00 93.06 158 TYR A CA 1
ATOM 1268 C C . TYR A 1 158 ? 7.268 5.253 -11.655 1.00 93.06 158 TYR A C 1
ATOM 1270 O O . TYR A 1 158 ? 6.646 5.848 -10.769 1.00 93.06 158 TYR A O 1
ATOM 1278 N N . ARG A 1 159 ? 6.866 4.049 -12.092 1.00 93.75 159 ARG A N 1
ATOM 1279 C CA . ARG A 1 159 ? 5.653 3.390 -11.569 1.00 93.75 159 ARG A CA 1
ATOM 1280 C C . ARG A 1 159 ? 5.748 3.069 -10.076 1.00 93.75 159 ARG A C 1
ATOM 1282 O O . ARG A 1 159 ? 4.713 3.002 -9.420 1.00 93.75 159 ARG A O 1
ATOM 1289 N N . PHE A 1 160 ? 6.959 2.912 -9.527 1.00 95.50 160 PHE A N 1
ATOM 1290 C CA . PHE A 1 160 ? 7.168 2.745 -8.086 1.00 95.50 160 PHE A CA 1
ATOM 1291 C C . PHE A 1 160 ? 6.555 3.910 -7.302 1.00 95.50 160 PHE A C 1
ATOM 1293 O O . PHE A 1 160 ? 5.764 3.688 -6.384 1.00 95.50 160 PHE A O 1
ATOM 1300 N N . PHE A 1 161 ? 6.853 5.150 -7.706 1.00 95.88 161 PHE A N 1
ATOM 1301 C CA . PHE A 1 161 ? 6.268 6.337 -7.082 1.00 95.88 161 PHE A CA 1
ATOM 1302 C C . PHE A 1 161 ? 4.754 6.373 -7.269 1.00 95.88 161 PHE A C 1
ATOM 1304 O O . PHE A 1 161 ? 4.044 6.691 -6.322 1.00 95.88 161 PHE A O 1
ATOM 1311 N N . GLY A 1 162 ? 4.255 5.969 -8.441 1.00 95.75 162 GLY A N 1
ATOM 1312 C CA . GLY A 1 162 ? 2.819 5.822 -8.690 1.00 95.75 162 GLY A CA 1
ATOM 1313 C C . GLY A 1 162 ? 2.134 4.888 -7.686 1.00 95.75 162 GLY A C 1
ATOM 1314 O O . GLY A 1 162 ? 1.107 5.252 -7.112 1.00 95.75 162 GLY A O 1
ATOM 1315 N N . PHE A 1 163 ? 2.727 3.724 -7.403 1.00 96.56 163 PHE A N 1
ATOM 1316 C CA . PHE A 1 163 ? 2.202 2.783 -6.407 1.00 96.56 163 PHE A CA 1
ATOM 1317 C C . PHE A 1 163 ? 2.214 3.366 -4.992 1.00 96.56 163 PHE A C 1
ATOM 1319 O O . PHE A 1 163 ? 1.207 3.269 -4.289 1.00 96.56 163 PHE A O 1
ATOM 1326 N N . VAL A 1 164 ? 3.314 4.008 -4.585 1.00 96.19 164 VAL A N 1
ATOM 1327 C CA . VAL A 1 164 ? 3.427 4.650 -3.264 1.00 96.19 164 VAL A CA 1
ATOM 1328 C C . VAL A 1 164 ? 2.390 5.766 -3.114 1.00 96.19 164 VAL A C 1
ATOM 1330 O O . VAL A 1 164 ? 1.651 5.793 -2.131 1.00 96.19 164 VAL A O 1
ATOM 1333 N N . VAL A 1 165 ? 2.288 6.655 -4.104 1.00 97.25 165 VAL A N 1
ATOM 1334 C CA . VAL A 1 165 ? 1.332 7.773 -4.128 1.00 97.25 165 VAL A CA 1
ATOM 1335 C C . VAL A 1 165 ? -0.102 7.253 -4.039 1.00 97.25 165 VAL A C 1
ATOM 1337 O O . VAL A 1 165 ? -0.860 7.694 -3.171 1.00 97.25 165 VAL A O 1
ATOM 1340 N N . LEU A 1 166 ? -0.468 6.266 -4.862 1.00 97.56 166 LEU A N 1
ATOM 1341 C CA . LEU A 1 166 ? -1.802 5.665 -4.834 1.00 97.56 166 LEU A CA 1
ATOM 1342 C C . LEU A 1 166 ? -2.115 5.043 -3.469 1.00 97.56 166 LEU A C 1
ATOM 1344 O O . LEU A 1 166 ? -3.194 5.269 -2.923 1.00 97.56 166 LEU A O 1
ATOM 1348 N N . HIS A 1 167 ? -1.171 4.309 -2.879 1.00 97.19 167 HIS A N 1
ATOM 1349 C CA . HIS A 1 167 ? -1.366 3.692 -1.568 1.00 97.19 167 HIS A CA 1
ATOM 1350 C C . HIS A 1 167 ? -1.592 4.746 -0.477 1.00 97.19 167 HIS A C 1
ATOM 1352 O O . HIS A 1 167 ? -2.504 4.616 0.342 1.00 97.19 167 HIS A O 1
ATOM 1358 N N . VAL A 1 168 ? -0.810 5.828 -0.485 1.00 96.56 168 VAL A N 1
ATOM 1359 C CA . VAL A 1 168 ? -0.956 6.921 0.485 1.00 96.56 168 VAL A CA 1
ATOM 1360 C C . VAL A 1 168 ? -2.271 7.686 0.270 1.00 96.56 168 VAL A C 1
ATOM 1362 O O . VAL A 1 168 ? -2.902 8.077 1.253 1.00 96.56 168 VAL A O 1
ATOM 1365 N N . ILE A 1 169 ? -2.750 7.839 -0.974 1.00 97.50 169 ILE A N 1
ATOM 1366 C CA . ILE A 1 169 ? -4.092 8.388 -1.260 1.00 97.50 169 ILE A CA 1
ATOM 1367 C C . ILE A 1 169 ? -5.174 7.478 -0.674 1.00 97.50 169 ILE A C 1
ATOM 1369 O O . ILE A 1 169 ? -6.058 7.966 0.032 1.00 97.50 169 ILE A O 1
ATOM 1373 N N . MET A 1 170 ? -5.089 6.164 -0.900 1.00 97.69 170 MET A N 1
ATOM 1374 C CA . MET A 1 170 ? -6.038 5.201 -0.330 1.00 97.69 170 MET A CA 1
ATOM 1375 C C . MET A 1 170 ? -6.024 5.235 1.201 1.00 97.69 170 MET A C 1
ATOM 1377 O O . MET A 1 170 ? -7.078 5.174 1.836 1.00 97.69 170 MET A O 1
ATOM 1381 N N . TYR A 1 171 ? -4.855 5.379 1.822 1.00 96.06 171 TYR A N 1
ATOM 1382 C CA . TYR A 1 171 ? -4.746 5.544 3.270 1.00 96.06 171 TYR A CA 1
ATOM 1383 C C . TYR A 1 171 ? -5.365 6.867 3.756 1.00 96.06 171 TYR A C 1
ATOM 1385 O O . TYR A 1 171 ? -6.072 6.889 4.764 1.00 96.06 171 TYR A O 1
ATOM 1393 N N . ALA A 1 172 ? -5.188 7.967 3.020 1.00 96.69 172 ALA A N 1
ATOM 1394 C CA . ALA A 1 172 ? -5.838 9.234 3.346 1.00 96.69 172 ALA A CA 1
ATOM 1395 C C . ALA A 1 172 ? -7.369 9.155 3.234 1.00 96.69 172 ALA A C 1
ATOM 1397 O O . ALA A 1 172 ? -8.071 9.670 4.106 1.00 96.69 172 ALA A O 1
ATOM 1398 N N . ALA A 1 173 ? -7.884 8.482 2.200 1.00 97.06 173 ALA A N 1
ATOM 1399 C CA . ALA A 1 173 ? -9.313 8.222 2.038 1.00 97.06 173 ALA A CA 1
ATOM 1400 C C . ALA A 1 173 ? -9.862 7.402 3.215 1.00 97.06 173 ALA A C 1
ATOM 1402 O O . ALA A 1 173 ? -10.897 7.750 3.779 1.00 97.06 173 ALA A O 1
ATOM 1403 N N . ASN A 1 174 ? -9.123 6.381 3.658 1.00 96.75 174 ASN A N 1
ATOM 1404 C CA . ASN A 1 174 ? -9.458 5.616 4.857 1.00 96.75 174 ASN A CA 1
ATOM 1405 C C . ASN A 1 174 ? -9.570 6.507 6.103 1.00 96.75 174 ASN A C 1
ATOM 1407 O O . ASN A 1 174 ? -10.594 6.468 6.777 1.00 96.75 174 ASN A O 1
ATOM 1411 N N . ILE A 1 175 ? -8.584 7.373 6.377 1.00 94.94 175 ILE A N 1
ATOM 1412 C CA . ILE A 1 175 ? -8.640 8.307 7.520 1.00 94.94 175 ILE A CA 1
ATOM 1413 C C . ILE A 1 175 ? -9.845 9.250 7.414 1.00 94.94 175 ILE A C 1
ATOM 1415 O O . ILE A 1 175 ? -10.503 9.529 8.418 1.00 94.94 175 ILE A O 1
ATOM 1419 N N . TYR A 1 176 ? -10.141 9.748 6.213 1.00 94.88 176 TYR A N 1
ATOM 1420 C CA . TYR A 1 176 ? -11.298 10.608 5.972 1.00 94.88 176 TYR A CA 1
ATOM 1421 C C . TYR A 1 176 ? -12.612 9.894 6.317 1.00 94.88 176 TYR A C 1
ATOM 1423 O O . TYR A 1 176 ? -13.397 10.412 7.114 1.00 94.88 176 TYR A O 1
ATOM 1431 N N . PHE A 1 177 ? -12.820 8.680 5.801 1.00 94.38 177 PHE A N 1
ATOM 1432 C CA . PHE A 1 177 ? -14.030 7.912 6.089 1.00 94.38 177 PHE A CA 1
ATOM 1433 C C . PHE A 1 177 ? -14.094 7.442 7.545 1.00 94.38 177 PHE A C 1
ATOM 1435 O O . PHE A 1 177 ? -15.157 7.531 8.154 1.00 94.38 177 PHE A O 1
ATOM 1442 N N . TRP A 1 178 ? -12.981 7.030 8.156 1.00 93.62 178 TRP A N 1
ATOM 1443 C CA . TRP A 1 178 ? -12.939 6.713 9.587 1.00 93.62 178 TRP A CA 1
ATOM 1444 C C . TRP A 1 178 ? -13.333 7.911 10.448 1.00 93.62 178 TRP A C 1
ATOM 1446 O O . TRP A 1 178 ? -14.057 7.741 11.426 1.00 93.62 178 TRP A O 1
ATOM 1456 N N . LYS A 1 179 ? -12.930 9.131 10.069 1.00 90.19 179 LYS A N 1
ATOM 1457 C CA . LYS A 1 179 ? -13.348 10.356 10.763 1.00 90.19 179 LYS A CA 1
ATOM 1458 C C . LYS A 1 179 ? -14.851 10.615 10.605 1.00 90.19 179 LYS A C 1
ATOM 1460 O O . LYS A 1 179 ? -15.498 10.946 11.595 1.00 90.19 179 LYS A O 1
ATOM 1465 N N . ILE A 1 180 ? -15.407 10.443 9.403 1.00 90.06 180 ILE A N 1
ATOM 1466 C CA . ILE A 1 180 ? -16.848 10.626 9.137 1.00 90.06 180 ILE A CA 1
ATOM 1467 C C . ILE A 1 180 ? -17.688 9.630 9.932 1.00 90.06 180 ILE A C 1
ATOM 1469 O O . ILE A 1 180 ? -18.607 10.027 10.645 1.00 90.06 180 ILE A O 1
ATOM 1473 N N . TYR A 1 181 ? -17.340 8.349 9.850 1.00 89.44 181 TYR A N 1
ATOM 1474 C CA . TYR A 1 181 ? -18.064 7.272 10.521 1.00 89.44 181 TYR A CA 1
ATOM 1475 C C . TYR A 1 181 ? -17.642 7.089 11.986 1.00 89.44 181 TYR A C 1
ATOM 1477 O O . TYR A 1 181 ? -18.051 6.127 12.622 1.00 89.44 181 TYR A O 1
ATOM 1485 N N . ARG A 1 182 ? -16.846 8.012 12.546 1.00 87.50 182 ARG A N 1
ATOM 1486 C CA . ARG A 1 182 ? -16.425 8.039 13.961 1.00 87.50 182 ARG A CA 1
ATOM 1487 C C . ARG A 1 182 ? -15.702 6.772 14.442 1.00 87.50 182 ARG A C 1
ATOM 1489 O O . ARG A 1 182 ? -15.734 6.440 15.625 1.00 87.50 182 ARG A O 1
ATOM 1496 N N . VAL A 1 183 ? -14.985 6.100 13.548 1.00 88.00 183 VAL A N 1
ATOM 1497 C CA . VAL A 1 183 ? -14.081 5.000 13.896 1.00 88.00 183 VAL A CA 1
ATOM 1498 C C . VAL A 1 183 ? -12.874 5.580 14.633 1.00 88.00 183 VAL A C 1
ATOM 1500 O O . VAL A 1 183 ? -12.130 6.396 14.085 1.00 88.00 183 VAL A O 1
ATOM 1503 N N . ASN A 1 184 ? -12.650 5.154 15.880 1.00 87.25 184 ASN A N 1
ATOM 1504 C CA . ASN A 1 184 ? -11.532 5.634 16.701 1.00 87.25 184 ASN A CA 1
ATOM 1505 C C . ASN A 1 184 ? -10.195 4.984 16.291 1.00 87.25 184 ASN A C 1
ATOM 1507 O O . ASN A 1 184 ? -9.607 4.194 17.031 1.00 87.25 184 ASN A O 1
ATOM 1511 N N . TYR A 1 185 ? -9.719 5.307 15.086 1.00 89.06 185 TYR A N 1
ATOM 1512 C CA . TYR A 1 185 ? -8.473 4.769 14.535 1.00 89.06 185 TYR A CA 1
ATOM 1513 C C . TYR A 1 185 ? -7.248 5.172 15.369 1.00 89.06 185 TYR A C 1
ATOM 1515 O O . TYR A 1 185 ? -6.312 4.386 15.484 1.00 89.06 185 TYR A O 1
ATOM 1523 N N . SER A 1 186 ? -7.261 6.354 16.001 1.00 87.06 186 SER A N 1
ATOM 1524 C CA . SER A 1 186 ? -6.166 6.801 16.871 1.00 87.06 186 SER A CA 1
ATOM 1525 C C . SER A 1 186 ? -5.973 5.886 18.071 1.00 87.06 186 SER A C 1
ATOM 1527 O O . SER A 1 186 ? -4.840 5.540 18.400 1.00 87.06 186 SER A O 1
ATOM 1529 N N . PHE A 1 187 ? -7.072 5.440 18.681 1.00 84.94 187 PHE A N 1
ATOM 1530 C CA . PHE A 1 187 ? -7.029 4.448 19.747 1.00 84.94 187 PHE A CA 1
ATOM 1531 C C . PHE A 1 187 ? -6.571 3.077 19.236 1.00 84.94 187 PHE A C 1
ATOM 1533 O O . PHE A 1 187 ? -5.678 2.479 19.828 1.00 84.94 187 PHE A O 1
ATOM 1540 N N . ILE A 1 188 ? -7.127 2.609 18.112 1.00 86.25 188 ILE A N 1
ATOM 1541 C CA . ILE A 1 188 ? -6.824 1.284 17.537 1.00 86.25 188 ILE A CA 1
ATOM 1542 C C . ILE A 1 188 ? -5.339 1.149 17.173 1.00 86.25 188 ILE A C 1
ATOM 1544 O O . ILE A 1 188 ? -4.723 0.122 17.451 1.00 86.25 188 ILE A O 1
ATOM 1548 N N . PHE A 1 189 ? -4.743 2.190 16.587 1.00 87.44 189 PHE A N 1
ATOM 1549 C CA . PHE A 1 189 ? -3.316 2.203 16.255 1.00 87.44 189 PHE A CA 1
ATOM 1550 C C . PHE A 1 189 ? -2.407 2.586 17.431 1.00 87.44 189 PHE A C 1
ATOM 1552 O O . PHE A 1 189 ? -1.185 2.512 17.301 1.00 87.44 189 PHE A O 1
ATOM 1559 N N . GLY A 1 190 ? -2.970 2.988 18.574 1.00 83.44 190 GLY A N 1
ATOM 1560 C CA . GLY A 1 190 ? -2.200 3.405 19.744 1.00 83.44 190 GLY A CA 1
ATOM 1561 C C . GLY A 1 190 ? -1.434 4.717 19.542 1.00 83.44 190 GLY A C 1
ATOM 1562 O O . GLY A 1 190 ? -0.363 4.895 20.126 1.00 83.44 190 GLY A O 1
ATOM 1563 N N . PHE A 1 191 ? -1.946 5.635 18.715 1.00 83.00 191 PHE A N 1
ATOM 1564 C CA . PHE A 1 191 ? -1.335 6.954 18.553 1.00 83.00 191 PHE A CA 1
ATOM 1565 C C . PHE A 1 191 ? -1.414 7.750 19.860 1.00 83.00 191 PHE A C 1
ATOM 1567 O O . PHE A 1 191 ? -2.428 7.740 20.561 1.00 83.00 191 PHE A O 1
ATOM 1574 N N . LYS A 1 192 ? -0.343 8.488 20.180 1.00 76.06 192 LYS A N 1
ATOM 1575 C CA . LYS A 1 192 ? -0.393 9.479 21.260 1.00 76.06 192 LYS A CA 1
ATOM 1576 C C . LYS A 1 192 ? -1.331 10.607 20.833 1.00 76.06 192 LYS A C 1
ATOM 1578 O O . LYS A 1 192 ? -1.260 11.057 19.689 1.00 76.06 192 LYS A O 1
ATOM 1583 N N . GLN A 1 193 ? -2.173 11.078 21.747 1.00 68.94 193 GLN A N 1
ATOM 1584 C CA . GLN A 1 193 ? -3.133 12.144 21.466 1.00 68.94 193 GLN A CA 1
ATOM 1585 C C . GLN A 1 193 ? -2.428 13.389 20.897 1.00 68.94 193 GLN A C 1
ATOM 1587 O O . GLN A 1 193 ? -1.459 13.881 21.479 1.00 68.94 193 GLN A O 1
ATOM 1592 N N . GLY A 1 194 ? -2.895 13.879 19.749 1.00 69.50 194 GLY A N 1
ATOM 1593 C CA . GLY A 1 194 ? -2.347 15.041 19.047 1.00 69.50 194 GLY A CA 1
ATOM 1594 C C . GLY A 1 194 ? -1.159 14.743 18.124 1.00 69.50 194 GLY A C 1
ATOM 1595 O O . GLY A 1 194 ? -0.651 15.671 17.493 1.00 69.50 194 GLY A O 1
ATOM 1596 N N . THR A 1 195 ? -0.707 13.487 18.025 1.00 77.81 195 THR A N 1
ATOM 1597 C CA . THR A 1 195 ? 0.357 13.062 17.087 1.00 77.81 195 THR A CA 1
ATOM 1598 C C . THR A 1 195 ? -0.187 12.412 15.815 1.00 77.81 195 THR A C 1
ATOM 1600 O O . THR A 1 195 ? 0.577 12.132 14.887 1.00 77.81 195 THR A O 1
ATOM 1603 N N . GLU A 1 196 ? -1.498 12.178 15.755 1.00 83.31 196 GLU A N 1
ATOM 1604 C CA . GLU A 1 196 ? -2.179 11.614 14.600 1.00 83.31 196 GLU A CA 1
ATOM 1605 C C . GLU A 1 196 ? -2.117 12.551 13.388 1.00 83.31 196 GLU A C 1
ATOM 1607 O O . GLU A 1 196 ? -2.361 13.758 13.465 1.00 83.31 196 GLU A O 1
ATOM 1612 N N . LEU A 1 197 ? -1.794 11.975 12.231 1.00 87.12 197 LEU A N 1
ATOM 1613 C CA . LEU A 1 197 ? -1.716 12.719 10.986 1.00 87.12 197 LEU A CA 1
ATOM 1614 C C . LEU A 1 197 ? -3.103 12.761 10.335 1.00 87.12 197 LEU A C 1
ATOM 1616 O O . LEU A 1 197 ? -3.644 11.734 9.932 1.00 87.12 197 LEU A O 1
ATOM 1620 N N . GLY A 1 198 ? -3.692 13.952 10.220 1.00 88.25 198 GLY A N 1
ATOM 1621 C CA . GLY A 1 198 ? -4.994 14.110 9.569 1.00 88.25 198 GLY A CA 1
ATOM 1622 C C . GLY A 1 198 ? -4.936 13.850 8.058 1.00 88.25 198 GLY A C 1
ATOM 1623 O O . GLY A 1 198 ? -3.929 14.140 7.411 1.00 88.25 198 GLY A O 1
ATOM 1624 N N . TYR A 1 199 ? -6.049 13.401 7.469 1.00 92.56 199 TYR A N 1
ATOM 1625 C CA . TYR A 1 199 ? -6.127 13.021 6.048 1.00 92.56 199 TYR A CA 1
ATOM 1626 C C . TYR A 1 199 ? -5.604 14.093 5.071 1.00 92.56 199 TYR A C 1
ATOM 1628 O O . TYR A 1 199 ? -4.912 13.756 4.119 1.00 92.56 199 TYR A O 1
ATOM 1636 N N . ARG A 1 200 ? -5.847 15.392 5.319 1.00 91.56 200 ARG A N 1
ATOM 1637 C CA . ARG A 1 200 ? -5.342 16.484 4.455 1.00 91.56 200 ARG A CA 1
ATOM 1638 C C . ARG A 1 200 ? -3.811 16.558 4.410 1.00 91.56 200 ARG A C 1
ATOM 1640 O O . ARG A 1 200 ? -3.249 16.862 3.364 1.00 91.56 200 ARG A O 1
ATOM 1647 N N . HIS A 1 201 ? -3.143 16.259 5.526 1.00 92.56 201 HIS A N 1
ATOM 1648 C CA . HIS A 1 201 ? -1.680 16.239 5.603 1.00 92.56 201 HIS A CA 1
ATOM 1649 C C . HIS A 1 201 ? -1.121 15.032 4.841 1.00 92.56 201 HIS A C 1
ATOM 1651 O O . HIS A 1 201 ? -0.138 15.158 4.119 1.00 92.56 201 HIS A O 1
ATOM 1657 N N . VAL A 1 202 ? -1.793 13.881 4.947 1.00 95.06 202 VAL A N 1
ATOM 1658 C CA . VAL A 1 202 ? -1.464 12.672 4.179 1.00 95.06 202 VAL A CA 1
ATOM 1659 C C . VAL A 1 202 ? -1.645 12.915 2.673 1.00 95.06 202 VAL A C 1
ATOM 1661 O O . VAL A 1 202 ? -0.751 12.598 1.892 1.00 95.06 202 VAL A O 1
ATOM 1664 N N . LEU A 1 203 ? -2.748 13.556 2.264 1.00 96.19 203 LEU A N 1
ATOM 1665 C CA . LEU A 1 203 ? -2.981 13.953 0.869 1.00 96.19 203 LEU A CA 1
ATOM 1666 C C . LEU A 1 203 ? -1.936 14.950 0.365 1.00 96.19 203 LEU A C 1
ATOM 1668 O O . LEU A 1 203 ? -1.475 14.812 -0.761 1.00 96.19 203 LEU A O 1
ATOM 1672 N N . LEU A 1 204 ? -1.538 15.929 1.187 1.00 95.69 204 LEU A N 1
ATOM 1673 C CA . LEU A 1 204 ? -0.493 16.887 0.819 1.00 95.69 204 LEU A CA 1
ATOM 1674 C C . LEU A 1 204 ? 0.827 16.178 0.497 1.00 95.69 204 LEU A C 1
ATOM 1676 O O . LEU A 1 204 ? 1.437 16.465 -0.529 1.00 95.69 204 LEU A O 1
ATOM 1680 N N . LEU A 1 205 ? 1.254 15.245 1.355 1.00 94.56 205 LEU A N 1
ATOM 1681 C CA . LEU A 1 205 ? 2.464 14.452 1.124 1.00 94.56 205 LEU A CA 1
ATOM 1682 C C . LEU A 1 205 ? 2.349 13.624 -0.158 1.00 94.56 205 LEU A C 1
ATOM 1684 O O . LEU A 1 205 ? 3.294 13.583 -0.943 1.00 94.56 205 LEU A O 1
ATOM 1688 N N . SER A 1 206 ? 1.189 13.001 -0.381 1.00 96.12 206 SER A N 1
ATOM 1689 C CA . SER A 1 206 ? 0.977 12.157 -1.552 1.00 96.12 206 SER A CA 1
ATOM 1690 C C . SER A 1 206 ? 0.964 12.948 -2.858 1.00 96.12 206 SER A C 1
ATOM 1692 O O . SER A 1 206 ? 1.736 12.643 -3.762 1.00 96.12 206 SER A O 1
ATOM 1694 N N . PHE A 1 207 ? 0.156 14.008 -2.959 1.00 96.94 207 PHE A N 1
ATOM 1695 C CA . PHE A 1 207 ? 0.110 14.838 -4.166 1.00 96.94 207 PHE A CA 1
ATOM 1696 C C . PHE A 1 207 ? 1.401 15.624 -4.383 1.00 96.94 207 PHE A C 1
ATOM 1698 O O . PHE A 1 207 ? 1.787 15.836 -5.529 1.00 96.94 207 PHE A O 1
ATOM 1705 N N . GLY A 1 208 ? 2.102 16.014 -3.314 1.00 96.19 208 GLY A N 1
ATOM 1706 C CA . GLY A 1 208 ? 3.442 16.587 -3.416 1.00 96.19 208 GLY A CA 1
ATOM 1707 C C . GLY A 1 208 ? 4.413 15.613 -4.085 1.00 96.19 208 GLY A C 1
ATOM 1708 O O . GLY A 1 208 ? 4.988 15.940 -5.121 1.00 96.19 208 GLY A O 1
ATOM 1709 N N . LEU A 1 209 ? 4.538 14.391 -3.551 1.00 96.19 209 LEU A N 1
ATOM 1710 C CA . LEU A 1 209 ? 5.380 13.342 -4.141 1.00 96.19 209 LEU A CA 1
ATOM 1711 C C . LEU A 1 209 ? 4.948 12.998 -5.575 1.00 96.19 209 LEU A C 1
ATOM 1713 O O . LEU A 1 209 ? 5.795 12.895 -6.458 1.00 96.19 209 LEU A O 1
ATOM 1717 N N . GLY A 1 210 ? 3.639 12.883 -5.814 1.00 96.69 210 GLY A N 1
ATOM 1718 C CA . GLY A 1 210 ? 3.055 12.646 -7.133 1.00 96.69 210 GLY A CA 1
ATOM 1719 C C . GLY A 1 210 ? 3.464 13.717 -8.138 1.00 96.69 210 GLY A C 1
ATOM 1720 O O . GLY A 1 210 ? 4.025 13.386 -9.179 1.00 96.69 210 GLY A O 1
ATOM 1721 N N . THR A 1 211 ? 3.297 14.992 -7.787 1.00 96.56 211 THR A N 1
ATOM 1722 C CA . THR A 1 211 ? 3.683 16.132 -8.633 1.00 96.56 211 THR A CA 1
ATOM 1723 C C . THR A 1 211 ? 5.173 16.105 -8.963 1.00 96.56 211 THR A C 1
ATOM 1725 O O . THR A 1 211 ? 5.534 16.207 -10.133 1.00 96.56 211 THR A O 1
ATOM 1728 N N . PHE A 1 212 ? 6.048 15.919 -7.966 1.00 95.12 212 PHE A N 1
ATOM 1729 C CA . PHE A 1 212 ? 7.494 15.845 -8.206 1.00 95.12 212 PHE A CA 1
ATOM 1730 C C . PHE A 1 212 ? 7.872 14.648 -9.082 1.00 95.12 212 PHE A C 1
ATOM 1732 O O . PHE A 1 212 ? 8.680 14.800 -9.993 1.00 95.12 212 PHE A O 1
ATOM 1739 N N . SER A 1 213 ? 7.263 13.480 -8.858 1.00 95.19 213 SER A N 1
ATOM 1740 C CA . SER A 1 213 ? 7.520 12.281 -9.663 1.00 95.19 213 SER A CA 1
ATOM 1741 C C . SER A 1 213 ? 7.045 12.422 -11.114 1.00 95.19 213 SER A C 1
ATOM 1743 O O . SER A 1 213 ? 7.764 12.025 -12.026 1.00 95.19 213 SER A O 1
ATOM 1745 N N . LEU A 1 214 ? 5.880 13.039 -11.341 1.00 94.88 214 LEU A N 1
ATOM 1746 C CA . LEU A 1 214 ? 5.332 13.293 -12.675 1.00 94.88 214 LEU A CA 1
ATOM 1747 C C . LEU A 1 214 ? 6.138 14.355 -13.419 1.00 94.88 214 LEU A C 1
ATOM 1749 O O . LEU A 1 214 ? 6.443 14.177 -14.593 1.00 94.88 214 LEU A O 1
ATOM 1753 N N . CYS A 1 215 ? 6.524 15.430 -12.731 1.00 93.94 215 CYS A N 1
ATOM 1754 C CA . CYS A 1 215 ? 7.405 16.453 -13.285 1.00 93.94 215 CYS A CA 1
ATOM 1755 C C . CYS A 1 215 ? 8.753 15.839 -13.688 1.00 93.94 215 CYS A C 1
ATOM 1757 O O . CYS A 1 215 ? 9.201 16.013 -14.815 1.00 93.94 215 CYS A O 1
ATOM 1759 N N . ALA A 1 216 ? 9.351 15.025 -12.814 1.00 92.19 216 ALA A N 1
ATOM 1760 C CA . ALA A 1 216 ? 10.576 14.291 -13.104 1.00 92.19 216 ALA A CA 1
ATOM 1761 C C . ALA A 1 216 ? 10.438 13.335 -14.303 1.00 92.19 216 ALA A C 1
ATOM 1763 O O . ALA A 1 216 ? 11.375 13.223 -15.091 1.00 92.19 216 ALA A O 1
ATOM 1764 N N . ALA A 1 217 ? 9.302 12.646 -14.445 1.00 90.44 217 ALA A N 1
ATOM 1765 C CA . ALA A 1 217 ? 9.034 11.760 -15.578 1.00 90.44 217 ALA A CA 1
ATOM 1766 C C . ALA A 1 217 ? 8.891 12.535 -16.894 1.00 90.44 217 ALA A C 1
ATOM 1768 O O . ALA A 1 217 ? 9.457 12.134 -17.907 1.00 90.44 217 ALA A O 1
ATOM 1769 N N . LEU A 1 218 ? 8.179 13.664 -16.869 1.00 89.06 218 LEU A N 1
ATOM 1770 C CA . LEU A 1 218 ? 8.003 14.536 -18.028 1.00 89.06 218 LEU A CA 1
ATOM 1771 C C . LEU A 1 218 ? 9.312 15.191 -18.462 1.00 89.06 218 LEU A C 1
ATOM 1773 O O . LEU A 1 218 ? 9.613 15.177 -19.647 1.00 89.06 218 LEU A O 1
ATOM 1777 N N . LEU A 1 219 ? 10.112 15.699 -17.521 1.00 86.69 219 LEU A N 1
ATOM 1778 C CA . LEU A 1 219 ? 11.437 16.250 -17.816 1.00 86.69 219 LEU A CA 1
ATOM 1779 C C . LEU A 1 219 ? 12.365 15.188 -18.414 1.00 86.69 219 LEU A C 1
ATOM 1781 O O . LEU A 1 219 ? 13.084 15.463 -19.365 1.00 86.69 219 LEU A O 1
ATOM 1785 N N . ASN A 1 220 ? 12.340 13.964 -17.880 1.00 86.31 220 ASN A N 1
ATOM 1786 C CA . ASN A 1 220 ? 13.106 12.853 -18.441 1.00 86.31 220 ASN A CA 1
ATOM 1787 C C . ASN A 1 220 ? 12.647 12.507 -19.868 1.00 86.31 220 ASN A C 1
ATOM 1789 O O . ASN A 1 220 ? 13.491 12.297 -20.735 1.00 86.31 220 ASN A O 1
ATOM 1793 N N . LEU A 1 221 ? 11.334 12.495 -20.122 1.00 81.25 221 LEU A N 1
ATOM 1794 C CA . LEU A 1 221 ? 10.779 12.249 -21.452 1.00 81.25 221 LEU A CA 1
ATOM 1795 C C . LEU A 1 221 ? 11.142 13.367 -22.443 1.00 81.25 221 LEU A C 1
ATOM 1797 O O . LEU A 1 221 ? 11.516 13.072 -23.571 1.00 81.25 221 LEU A O 1
ATOM 1801 N N . ASP A 1 222 ? 11.070 14.629 -22.023 1.00 80.25 222 ASP A N 1
ATOM 1802 C CA . ASP A 1 222 ? 11.386 15.795 -22.855 1.00 80.25 222 ASP A CA 1
ATOM 1803 C C . ASP A 1 222 ? 12.875 15.838 -23.246 1.00 80.25 222 ASP A C 1
ATOM 1805 O O . ASP A 1 222 ? 13.205 15.907 -24.430 1.00 80.25 222 ASP A O 1
ATOM 1809 N N . MET A 1 223 ? 13.781 15.660 -22.276 1.00 76.31 223 MET A N 1
ATOM 1810 C CA . MET A 1 223 ? 15.235 15.615 -22.518 1.00 76.31 223 MET A CA 1
ATOM 1811 C C . MET A 1 223 ? 15.683 14.417 -23.365 1.00 76.31 223 MET A C 1
ATOM 1813 O O . MET A 1 223 ? 16.706 14.477 -24.040 1.00 76.31 223 MET A O 1
ATOM 1817 N N . GLU A 1 224 ? 14.957 13.298 -23.320 1.00 71.00 224 GLU A N 1
ATOM 1818 C CA . GLU A 1 224 ? 15.249 12.147 -24.181 1.00 71.00 224 GLU A CA 1
ATOM 1819 C C . GLU A 1 224 ? 14.908 12.439 -25.650 1.00 71.00 224 GLU A C 1
ATOM 1821 O O . GLU A 1 224 ? 15.526 11.892 -26.571 1.00 71.00 224 GLU A O 1
ATOM 1826 N N . MET A 1 225 ? 13.893 13.274 -25.865 1.00 66.75 225 MET A N 1
ATOM 1827 C CA . MET A 1 225 ? 13.324 13.550 -27.177 1.00 66.75 225 MET A CA 1
ATOM 1828 C C . MET A 1 225 ? 14.000 14.724 -27.886 1.00 66.75 225 MET A C 1
ATOM 1830 O O . MET A 1 225 ? 14.023 14.740 -29.120 1.00 66.75 225 MET A O 1
ATOM 1834 N N . ASP A 1 226 ? 14.570 15.677 -27.151 1.00 67.56 226 ASP A N 1
ATOM 1835 C CA . ASP A 1 226 ? 15.285 16.803 -27.739 1.00 67.56 226 ASP A CA 1
ATOM 1836 C C . ASP A 1 226 ? 16.683 16.403 -28.262 1.00 67.56 226 ASP A C 1
ATOM 1838 O O . ASP A 1 226 ? 17.486 15.711 -27.636 1.00 67.56 226 ASP A O 1
ATOM 1842 N N . SER A 1 227 ? 16.965 16.823 -29.496 1.00 59.53 227 SER A N 1
ATOM 1843 C CA . SER A 1 227 ? 18.195 16.494 -30.215 1.00 59.53 227 SER A CA 1
ATOM 1844 C C . SER A 1 227 ? 19.440 17.170 -29.636 1.00 59.53 227 SER A C 1
ATOM 1846 O O . SER A 1 227 ? 20.522 16.596 -29.770 1.00 59.53 227 SER A O 1
ATOM 1848 N N . GLN A 1 228 ? 19.291 18.327 -28.978 1.00 59.56 228 GLN A N 1
ATOM 1849 C CA . GLN A 1 228 ? 20.398 19.093 -28.388 1.00 59.56 228 GLN A CA 1
ATOM 1850 C C . GLN A 1 228 ? 20.803 18.586 -26.996 1.00 59.56 228 GLN A C 1
ATOM 1852 O O . GLN A 1 228 ? 21.952 18.730 -26.591 1.00 59.56 228 GLN A O 1
ATOM 1857 N N . THR A 1 229 ? 19.888 17.942 -26.272 1.00 59.69 229 THR A N 1
ATOM 1858 C CA . THR A 1 229 ? 20.108 17.437 -24.904 1.00 59.69 229 THR A CA 1
ATOM 1859 C C . THR A 1 229 ? 20.542 15.968 -24.844 1.00 59.69 229 THR A C 1
ATOM 1861 O O . THR A 1 229 ? 20.791 15.435 -23.759 1.00 59.69 229 THR A O 1
ATOM 1864 N N . LYS A 1 230 ? 20.758 15.321 -26.001 1.00 58.03 230 LYS A N 1
ATOM 1865 C CA . LYS A 1 230 ? 21.241 13.929 -26.107 1.00 58.03 230 LYS A CA 1
ATOM 1866 C C . LYS A 1 230 ? 22.573 13.659 -25.400 1.00 58.03 230 LYS A C 1
ATOM 1868 O O . LYS A 1 230 ? 22.833 12.496 -25.083 1.00 58.03 230 LYS A O 1
ATOM 1873 N N . ASP A 1 231 ? 23.383 14.680 -25.138 1.00 57.28 231 ASP A N 1
ATOM 1874 C CA . ASP A 1 231 ? 24.663 14.543 -24.435 1.00 57.28 231 ASP A CA 1
ATOM 1875 C C . ASP A 1 231 ? 24.499 14.432 -22.904 1.00 57.28 231 ASP A C 1
ATOM 1877 O O . ASP A 1 231 ? 25.355 13.863 -22.227 1.00 57.28 231 ASP A O 1
ATOM 1881 N N . TYR A 1 232 ? 23.354 14.848 -22.341 1.00 60.38 232 TYR A N 1
ATOM 1882 C CA . TYR A 1 232 ? 23.050 14.772 -20.900 1.00 60.38 232 TYR A CA 1
ATOM 1883 C C . TYR A 1 232 ? 22.341 13.471 -20.471 1.00 60.38 232 TYR A C 1
ATOM 1885 O O . TYR A 1 232 ? 21.814 13.377 -19.357 1.00 60.38 232 TYR A O 1
ATOM 1893 N N . LYS A 1 233 ? 22.343 12.431 -21.317 1.00 68.50 233 LYS A N 1
ATOM 1894 C CA . LYS A 1 233 ? 21.602 11.170 -21.098 1.00 68.50 233 LYS A CA 1
ATOM 1895 C C . LYS A 1 233 ? 21.837 10.539 -19.730 1.00 68.50 233 LYS A C 1
ATOM 1897 O O . LYS A 1 233 ? 20.874 10.227 -19.036 1.00 68.50 233 LYS A O 1
ATOM 1902 N N . THR A 1 234 ? 23.088 10.425 -19.290 1.00 73.25 234 THR A N 1
ATOM 1903 C CA . THR A 1 234 ? 23.410 9.822 -17.986 1.00 73.25 234 THR A CA 1
ATOM 1904 C C . THR A 1 234 ? 22.789 10.599 -16.825 1.00 73.25 234 THR A C 1
ATOM 1906 O O . THR A 1 234 ? 22.320 9.997 -15.865 1.00 73.25 234 THR A O 1
ATOM 1909 N N . PHE A 1 235 ? 22.743 11.932 -16.908 1.00 77.12 235 PHE A N 1
ATOM 1910 C CA . PHE A 1 235 ? 22.127 12.760 -15.873 1.00 77.12 235 PHE A CA 1
ATOM 1911 C C . PHE A 1 235 ? 20.605 12.572 -15.843 1.00 77.12 235 PHE A C 1
ATOM 1913 O O . PHE A 1 235 ? 20.027 12.401 -14.770 1.00 77.12 235 PHE A O 1
ATOM 1920 N N . SER A 1 236 ? 19.966 12.514 -17.016 1.00 79.38 236 SER A N 1
ATOM 1921 C CA . SER A 1 236 ? 18.520 12.285 -17.122 1.00 79.38 236 SER A CA 1
ATOM 1922 C C . SER A 1 236 ? 18.083 10.942 -16.523 1.00 79.38 236 SER A C 1
ATOM 1924 O O . SER A 1 236 ? 17.047 10.875 -15.860 1.00 79.38 236 SER A O 1
ATOM 1926 N N . GLU A 1 237 ? 18.890 9.887 -16.679 1.00 83.81 237 GLU A N 1
ATOM 1927 C CA . GLU A 1 237 ? 18.599 8.553 -16.141 1.00 83.81 237 GLU A CA 1
ATOM 1928 C C . GLU A 1 237 ? 18.811 8.448 -14.624 1.00 83.81 237 GLU A C 1
ATOM 1930 O O . GLU A 1 237 ? 18.294 7.524 -13.996 1.00 83.81 237 GLU A O 1
ATOM 1935 N N . LEU A 1 238 ? 19.523 9.395 -14.004 1.00 88.50 238 LEU A N 1
ATOM 1936 C CA . LEU A 1 238 ? 19.727 9.450 -12.551 1.00 88.50 238 LEU A CA 1
ATOM 1937 C C . LEU A 1 238 ? 18.586 10.157 -11.804 1.00 88.50 238 LEU A C 1
ATOM 1939 O O . LEU A 1 238 ? 18.497 10.038 -10.581 1.00 88.50 238 LEU A O 1
ATOM 1943 N N . ILE A 1 239 ? 17.684 10.847 -12.508 1.00 90.31 239 ILE A N 1
ATOM 1944 C CA . ILE A 1 239 ? 16.558 11.571 -11.898 1.00 90.31 239 ILE A CA 1
ATOM 1945 C C . ILE A 1 239 ? 15.680 10.665 -11.006 1.00 90.31 239 ILE A C 1
ATOM 1947 O O . ILE A 1 239 ? 15.431 11.042 -9.854 1.00 90.31 239 ILE A O 1
ATOM 1951 N N . PRO A 1 240 ? 15.232 9.468 -11.449 1.00 92.31 240 PRO A N 1
ATOM 1952 C CA . PRO A 1 240 ? 14.439 8.578 -10.601 1.00 92.31 240 PRO A CA 1
ATOM 1953 C C . PRO A 1 240 ? 15.192 8.123 -9.346 1.00 92.31 240 PRO A C 1
ATOM 1955 O O . PRO A 1 240 ? 14.572 7.944 -8.295 1.00 92.31 240 PRO A O 1
ATOM 1958 N N . LEU A 1 241 ? 16.513 7.927 -9.445 1.00 93.44 241 LEU A N 1
ATOM 1959 C CA . LEU A 1 241 ? 17.364 7.537 -8.321 1.00 93.44 241 LEU A CA 1
ATOM 1960 C C . LEU A 1 241 ? 17.506 8.673 -7.309 1.00 93.44 241 LEU A C 1
ATOM 1962 O O . LEU A 1 241 ? 17.370 8.434 -6.111 1.00 93.44 241 LEU A O 1
ATOM 1966 N N . PHE A 1 242 ? 17.729 9.904 -7.776 1.00 92.88 242 PHE A N 1
ATOM 1967 C CA . PHE A 1 242 ? 17.799 11.077 -6.907 1.00 92.88 242 PHE A CA 1
ATOM 1968 C C . PHE A 1 242 ? 16.497 11.266 -6.123 1.00 92.88 242 PHE A C 1
ATOM 1970 O O . PHE A 1 242 ? 16.528 11.461 -4.907 1.00 92.88 242 PHE A O 1
ATOM 1977 N N . LEU A 1 243 ? 15.346 11.133 -6.792 1.00 94.44 243 LEU A N 1
ATOM 1978 C CA . LEU A 1 243 ? 14.046 11.225 -6.131 1.00 94.44 243 LEU A CA 1
ATOM 1979 C C . LEU A 1 243 ? 13.857 10.114 -5.084 1.00 94.44 243 LEU A C 1
ATOM 1981 O O . LEU A 1 243 ? 13.393 10.391 -3.977 1.00 94.44 243 LEU A O 1
ATOM 1985 N N . LEU A 1 244 ? 14.254 8.874 -5.393 1.00 95.44 244 LEU A N 1
ATOM 1986 C CA . LEU A 1 244 ? 14.186 7.757 -4.446 1.00 95.44 244 LEU A CA 1
ATOM 1987 C C . LEU A 1 244 ? 15.085 8.004 -3.226 1.00 95.44 244 LEU A C 1
ATOM 1989 O O . LEU A 1 244 ? 14.637 7.856 -2.087 1.00 95.44 244 LEU A O 1
ATOM 1993 N N . ALA A 1 245 ? 16.330 8.427 -3.455 1.00 95.38 245 ALA A N 1
ATOM 1994 C CA . ALA A 1 245 ? 17.288 8.743 -2.403 1.00 95.38 245 ALA A CA 1
ATOM 1995 C C . ALA A 1 245 ? 16.781 9.877 -1.501 1.00 95.38 245 ALA A C 1
ATOM 1997 O O . ALA A 1 245 ? 16.866 9.768 -0.278 1.00 95.38 245 ALA A O 1
ATOM 1998 N N . LEU A 1 246 ? 16.179 10.921 -2.080 1.00 94.44 246 LEU A N 1
ATOM 1999 C CA . LEU A 1 246 ? 15.568 12.020 -1.334 1.00 94.44 246 LEU A CA 1
ATOM 2000 C C . LEU A 1 246 ? 14.416 11.534 -0.442 1.00 94.44 246 LEU A C 1
ATOM 2002 O O . LEU A 1 246 ? 14.351 11.904 0.731 1.00 94.44 246 LEU A O 1
ATOM 2006 N N . VAL A 1 247 ? 13.526 10.679 -0.957 1.00 94.19 247 VAL A N 1
ATOM 2007 C CA . VAL A 1 247 ? 12.417 10.107 -0.172 1.00 94.19 247 VAL A CA 1
ATOM 2008 C C . VAL A 1 247 ? 12.940 9.253 0.986 1.00 94.19 247 VAL A C 1
ATOM 2010 O O . VAL A 1 247 ? 12.451 9.385 2.112 1.00 94.19 247 VAL A O 1
ATOM 2013 N N . ILE A 1 248 ? 13.954 8.415 0.749 1.00 94.81 248 ILE A N 1
ATOM 2014 C CA . ILE A 1 248 ? 14.584 7.594 1.795 1.00 94.81 248 ILE A CA 1
ATOM 2015 C C . ILE A 1 248 ? 15.256 8.488 2.844 1.00 94.81 248 ILE A C 1
ATOM 2017 O O . ILE A 1 248 ? 15.014 8.314 4.040 1.00 94.81 248 ILE A O 1
ATOM 2021 N N . ALA A 1 249 ? 16.028 9.488 2.414 1.00 95.06 249 ALA A N 1
ATOM 2022 C CA . ALA A 1 249 ? 16.707 10.429 3.300 1.00 95.06 249 ALA A CA 1
ATOM 2023 C C . ALA A 1 249 ? 15.711 11.198 4.178 1.00 95.06 249 ALA A C 1
ATOM 2025 O O . ALA A 1 249 ? 15.886 11.264 5.394 1.00 95.06 249 ALA A O 1
ATOM 2026 N N . ILE A 1 250 ? 14.620 11.711 3.597 1.00 93.81 250 ILE A N 1
ATOM 2027 C CA . ILE A 1 250 ? 13.539 12.366 4.345 1.00 93.81 250 ILE A CA 1
ATOM 2028 C C . ILE A 1 250 ? 12.890 11.390 5.324 1.00 93.81 250 ILE A C 1
ATOM 2030 O O . ILE A 1 250 ? 12.609 11.773 6.456 1.00 93.81 250 ILE A O 1
ATOM 2034 N N . THR A 1 251 ? 12.655 10.140 4.924 1.00 92.88 251 THR A N 1
ATOM 2035 C CA . THR A 1 251 ? 12.007 9.143 5.786 1.00 92.88 251 THR A CA 1
ATOM 2036 C C . THR A 1 251 ? 12.865 8.838 7.013 1.00 92.88 251 THR A C 1
ATOM 2038 O O . THR A 1 251 ? 12.348 8.894 8.129 1.00 92.88 251 THR A O 1
ATOM 2041 N N . LEU A 1 252 ? 14.171 8.627 6.827 1.00 93.50 252 LEU A N 1
ATOM 2042 C CA . LEU A 1 252 ? 15.140 8.299 7.884 1.00 93.50 252 LEU A CA 1
ATOM 2043 C C . LEU A 1 252 ? 15.632 9.515 8.688 1.00 93.50 252 LEU A C 1
ATOM 2045 O O . LEU A 1 252 ? 16.267 9.354 9.727 1.00 93.50 252 LEU A O 1
ATOM 2049 N N . CYS A 1 253 ? 15.340 10.735 8.233 1.00 92.44 253 CYS A N 1
ATOM 2050 C CA . CYS A 1 253 ? 15.870 11.961 8.819 1.00 92.44 253 CYS A CA 1
ATOM 2051 C C . CYS A 1 253 ? 15.524 12.105 10.322 1.00 92.44 253 CYS A C 1
ATOM 2053 O O . CYS A 1 253 ? 14.339 12.188 10.668 1.00 92.44 253 CYS A O 1
ATOM 2055 N N . PRO A 1 254 ? 16.508 12.221 11.235 1.00 89.19 254 PRO A N 1
ATOM 2056 C CA . PRO A 1 254 ? 16.233 12.341 12.668 1.00 89.19 254 PRO A CA 1
ATOM 2057 C C . PRO A 1 254 ? 15.694 13.723 13.074 1.00 89.19 254 PRO A C 1
ATOM 2059 O O . PRO A 1 254 ? 15.092 13.868 14.141 1.00 89.19 254 PRO A O 1
ATOM 2062 N N . PHE A 1 255 ? 15.881 14.738 12.227 1.00 89.75 255 PHE A N 1
ATOM 2063 C CA . PHE A 1 255 ? 15.463 16.112 12.493 1.00 89.75 255 PHE A CA 1
ATOM 2064 C C . PHE A 1 255 ? 13.940 16.287 12.408 1.00 89.75 255 PHE A C 1
ATOM 2066 O O . PHE A 1 255 ? 13.222 15.463 11.835 1.00 89.75 255 PHE A O 1
ATOM 2073 N N . ASN A 1 256 ? 13.422 17.384 12.975 1.00 85.44 256 ASN A N 1
ATOM 2074 C CA . ASN A 1 256 ? 11.987 17.702 12.979 1.00 85.44 256 ASN A CA 1
ATOM 2075 C C . ASN A 1 256 ? 11.488 18.250 11.624 1.00 85.44 256 ASN A C 1
ATOM 2077 O O . ASN A 1 256 ? 10.828 19.283 11.549 1.00 85.44 256 ASN A O 1
ATOM 2081 N N . ILE A 1 257 ? 11.835 17.549 10.548 1.00 85.62 257 ILE A N 1
ATOM 2082 C CA . ILE A 1 257 ? 11.426 17.829 9.172 1.00 85.62 257 ILE A CA 1
ATOM 2083 C C . ILE A 1 257 ? 10.269 16.882 8.835 1.00 85.62 257 ILE A C 1
ATOM 2085 O O . ILE A 1 257 ? 10.329 15.706 9.182 1.00 85.62 257 ILE A O 1
ATOM 2089 N N . LEU A 1 258 ? 9.208 17.382 8.191 1.00 85.50 258 LEU A N 1
ATOM 2090 C CA . LEU A 1 258 ? 8.079 16.589 7.669 1.00 85.50 258 LEU A CA 1
ATOM 2091 C C . LEU A 1 258 ? 7.555 15.499 8.630 1.00 85.50 258 LEU A C 1
ATOM 2093 O O . LEU A 1 258 ? 7.846 14.318 8.470 1.00 85.50 258 LEU A O 1
ATOM 2097 N N . TYR A 1 259 ? 6.753 15.891 9.624 1.00 88.81 259 TYR A N 1
ATOM 2098 C CA . TYR A 1 259 ? 6.005 14.972 10.504 1.00 88.81 259 TYR A CA 1
ATOM 2099 C C . TYR A 1 259 ? 6.859 13.870 11.160 1.00 88.81 259 TYR A C 1
ATOM 2101 O O . TYR A 1 259 ? 6.548 12.681 11.069 1.00 88.81 259 TYR A O 1
ATOM 2109 N N . ARG A 1 260 ? 7.926 14.271 11.869 1.00 89.25 260 ARG A N 1
ATOM 2110 C CA . ARG A 1 260 ? 8.880 13.366 12.540 1.00 89.25 260 ARG A CA 1
ATOM 2111 C C . ARG A 1 260 ? 8.206 12.227 13.313 1.00 89.25 260 ARG A C 1
ATOM 2113 O O . ARG A 1 260 ? 8.564 11.074 13.112 1.00 89.25 260 ARG A O 1
ATOM 2120 N N . SER A 1 261 ? 7.216 12.526 14.159 1.00 88.00 261 SER A N 1
ATOM 2121 C CA . SER A 1 261 ? 6.529 11.506 14.971 1.00 88.00 261 SER A CA 1
ATOM 2122 C C . SER A 1 261 ? 5.928 10.383 14.119 1.00 88.00 261 SER A C 1
ATOM 2124 O O . SER A 1 261 ? 6.064 9.211 14.460 1.00 88.00 261 SER A O 1
ATOM 2126 N N . SER A 1 262 ? 5.293 10.726 12.996 1.00 89.81 262 SER A N 1
ATOM 2127 C CA . SER A 1 262 ? 4.669 9.751 12.098 1.00 89.81 262 SER A CA 1
ATOM 2128 C C . SER A 1 262 ? 5.711 8.931 11.336 1.00 89.81 262 SER A C 1
ATOM 2130 O O . SER A 1 262 ? 5.533 7.726 11.180 1.00 89.81 262 SER A O 1
ATOM 2132 N N . ARG A 1 263 ? 6.824 9.552 10.913 1.00 92.38 263 ARG A N 1
ATOM 2133 C CA . ARG A 1 263 ? 7.932 8.844 10.246 1.00 92.38 263 ARG A CA 1
ATOM 2134 C C . ARG A 1 263 ? 8.577 7.814 11.168 1.00 92.38 263 ARG A C 1
ATOM 2136 O O . ARG A 1 263 ? 8.732 6.663 10.780 1.00 92.38 263 ARG A O 1
ATOM 2143 N N . PHE A 1 264 ? 8.880 8.198 12.407 1.00 91.56 264 PHE A N 1
ATOM 2144 C CA . PHE A 1 264 ? 9.437 7.272 13.395 1.00 91.56 264 PHE A CA 1
ATOM 2145 C C . PHE A 1 264 ? 8.451 6.166 13.773 1.00 91.56 264 PHE A C 1
ATOM 2147 O O . PHE A 1 264 ? 8.860 5.016 13.864 1.00 91.56 264 PHE A O 1
ATOM 2154 N N . PHE A 1 265 ? 7.155 6.467 13.906 1.00 91.62 265 PHE A N 1
ATOM 2155 C CA . PHE A 1 265 ? 6.135 5.432 14.098 1.00 91.62 265 PHE A CA 1
ATOM 2156 C C . PHE A 1 265 ? 6.141 4.406 12.955 1.00 91.62 265 PHE A C 1
ATOM 2158 O O . PHE A 1 265 ? 6.171 3.203 13.212 1.00 91.62 265 PHE A O 1
ATOM 2165 N N . PHE A 1 266 ? 6.166 4.874 11.702 1.00 92.44 266 PHE A N 1
ATOM 2166 C CA . PHE A 1 266 ? 6.246 4.006 10.528 1.00 92.44 266 PHE A CA 1
ATOM 2167 C C . PHE A 1 266 ? 7.527 3.162 10.526 1.00 92.44 266 PHE A C 1
ATOM 2169 O O . PHE A 1 266 ? 7.449 1.952 10.342 1.00 92.44 266 PHE A O 1
ATOM 2176 N N . LEU A 1 267 ? 8.690 3.769 10.787 1.00 94.31 267 LEU A N 1
ATOM 2177 C CA . LEU A 1 267 ? 9.975 3.064 10.832 1.00 94.31 267 LEU A CA 1
ATOM 2178 C C . LEU A 1 267 ? 10.032 2.020 11.949 1.00 94.31 267 LEU A C 1
ATOM 2180 O O . LEU A 1 267 ? 10.509 0.914 11.721 1.00 94.31 267 LEU A O 1
ATOM 2184 N N . THR A 1 268 ? 9.516 2.332 13.139 1.00 93.38 268 THR A N 1
ATOM 2185 C CA . THR A 1 268 ? 9.440 1.371 14.246 1.00 93.38 268 THR A CA 1
ATOM 2186 C C . THR A 1 268 ? 8.503 0.211 13.911 1.00 93.38 268 THR A C 1
ATOM 2188 O O . THR A 1 268 ? 8.858 -0.941 14.157 1.00 93.38 268 THR A O 1
ATOM 2191 N N . ALA A 1 269 ? 7.336 0.481 13.320 1.00 92.81 269 ALA A N 1
ATOM 2192 C CA . ALA A 1 269 ? 6.420 -0.571 12.876 1.00 92.81 269 ALA A CA 1
ATOM 2193 C C . ALA A 1 269 ? 7.041 -1.436 11.766 1.00 92.81 269 ALA A C 1
ATOM 2195 O O . ALA A 1 269 ? 6.943 -2.660 11.811 1.00 92.81 269 ALA A O 1
ATOM 2196 N N . LEU A 1 270 ? 7.738 -0.820 10.807 1.00 94.06 270 LEU A N 1
ATOM 2197 C CA . LEU A 1 270 ? 8.442 -1.519 9.732 1.00 94.06 270 LEU A CA 1
ATOM 2198 C C . LEU A 1 270 ? 9.572 -2.398 10.279 1.00 94.06 270 LEU A C 1
ATOM 2200 O O . LEU A 1 270 ? 9.691 -3.557 9.893 1.00 94.06 270 LEU A O 1
ATOM 2204 N N . PHE A 1 271 ? 10.363 -1.878 11.214 1.00 94.81 271 PHE A N 1
ATOM 2205 C CA . PHE A 1 271 ? 11.430 -2.633 11.863 1.00 94.81 271 PHE A CA 1
ATOM 2206 C C . PHE A 1 271 ? 10.881 -3.844 12.625 1.00 94.81 271 PHE A C 1
ATOM 2208 O O . PHE A 1 271 ? 11.337 -4.961 12.395 1.00 94.81 271 PHE A O 1
ATOM 2215 N N . ARG A 1 272 ? 9.850 -3.660 13.463 1.00 93.56 272 ARG A N 1
ATOM 2216 C CA . ARG A 1 272 ? 9.196 -4.774 14.177 1.00 93.56 272 ARG A CA 1
ATOM 2217 C C . ARG A 1 272 ? 8.530 -5.768 13.228 1.00 93.56 272 ARG A C 1
ATOM 2219 O O . ARG A 1 272 ? 8.498 -6.955 13.521 1.00 93.56 272 ARG A O 1
ATOM 2226 N N . CYS A 1 273 ? 8.026 -5.304 12.086 1.00 92.56 273 CYS A N 1
ATOM 2227 C CA . CYS A 1 273 ? 7.504 -6.168 11.033 1.00 92.56 273 CYS A CA 1
ATOM 2228 C C . CYS A 1 273 ? 8.594 -7.064 10.429 1.00 92.56 273 CYS A C 1
ATOM 2230 O O . CYS A 1 273 ? 8.364 -8.256 10.244 1.00 92.56 273 CYS A O 1
ATOM 2232 N N . ILE A 1 274 ? 9.769 -6.512 10.122 1.00 92.12 274 ILE A N 1
ATOM 2233 C CA . ILE A 1 274 ? 10.894 -7.275 9.559 1.00 92.12 274 ILE A CA 1
ATOM 2234 C C . ILE A 1 274 ? 11.476 -8.224 10.613 1.00 92.12 274 ILE A C 1
ATOM 2236 O O . ILE A 1 274 ? 11.732 -9.391 10.331 1.00 92.12 274 ILE A O 1
ATOM 2240 N N . ALA A 1 275 ? 11.619 -7.749 11.848 1.00 91.88 275 ALA A N 1
ATOM 2241 C CA . ALA A 1 275 ? 12.127 -8.517 12.977 1.00 91.88 275 ALA A CA 1
ATOM 2242 C C . ALA A 1 275 ? 11.026 -9.298 13.724 1.00 91.88 275 ALA A C 1
ATOM 2244 O O . ALA A 1 275 ? 11.192 -9.630 14.896 1.00 91.88 275 ALA A O 1
ATOM 2245 N N . ALA A 1 276 ? 9.909 -9.609 13.055 1.00 85.31 276 ALA A N 1
ATOM 2246 C CA . ALA A 1 276 ? 8.721 -10.224 13.649 1.00 85.31 276 ALA A CA 1
ATOM 2247 C C . ALA A 1 276 ? 8.966 -11.457 14.545 1.00 85.31 276 ALA A C 1
ATOM 2249 O O . ALA A 1 276 ? 8.269 -11.575 15.550 1.00 85.31 276 ALA A O 1
ATOM 2250 N N . PRO A 1 277 ? 9.929 -12.362 14.262 1.00 83.94 277 PRO A N 1
ATOM 2251 C CA . PRO A 1 277 ? 10.213 -13.481 15.166 1.00 83.94 277 PRO A CA 1
ATOM 2252 C C . PRO A 1 277 ? 10.690 -13.058 16.565 1.00 83.94 277 PRO A C 1
ATOM 2254 O O . PRO A 1 277 ? 10.521 -13.813 17.522 1.00 83.94 277 PRO A O 1
ATOM 2257 N N . PHE A 1 278 ? 11.285 -11.868 16.684 1.00 88.06 278 PHE A N 1
ATOM 2258 C CA . PHE A 1 278 ? 11.999 -11.403 17.877 1.00 88.06 278 PHE A CA 1
ATOM 2259 C C . PHE A 1 278 ? 11.236 -10.352 18.695 1.00 88.06 278 PHE A C 1
ATOM 2261 O O . PHE A 1 278 ? 11.651 -10.037 19.807 1.00 88.06 278 PHE A O 1
ATOM 2268 N N . TYR A 1 279 ? 10.134 -9.809 18.174 1.00 87.88 279 TYR A N 1
ATOM 2269 C CA . TYR A 1 279 ? 9.355 -8.758 18.832 1.00 87.88 279 TYR A CA 1
ATOM 2270 C C . TYR A 1 279 ? 7.885 -9.147 18.969 1.00 87.88 279 TYR A C 1
ATOM 2272 O O . TYR A 1 279 ? 7.344 -9.897 18.159 1.00 87.88 279 TYR A O 1
ATOM 2280 N N . THR A 1 280 ? 7.223 -8.586 19.982 1.00 87.19 280 THR A N 1
ATOM 2281 C CA . THR A 1 280 ? 5.776 -8.738 20.146 1.00 87.19 280 THR A CA 1
ATOM 2282 C C . THR A 1 280 ? 5.039 -8.056 18.995 1.00 87.19 280 THR A C 1
ATOM 2284 O O . THR A 1 280 ? 5.36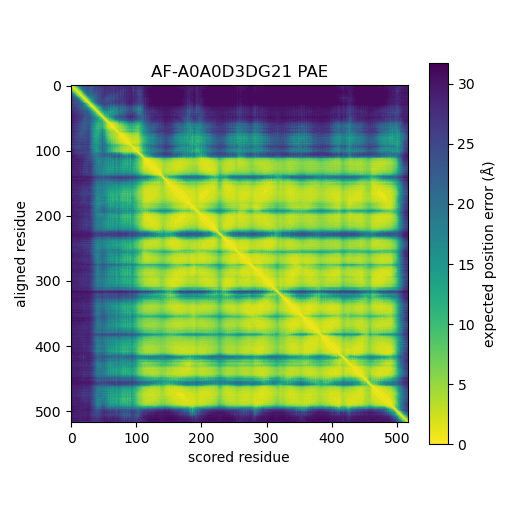5 -6.931 18.595 1.00 87.19 280 THR A O 1
ATOM 2287 N N . VAL A 1 281 ? 4.042 -8.745 18.439 1.00 88.62 281 VAL A N 1
ATOM 2288 C CA . VAL A 1 281 ? 3.322 -8.278 17.250 1.00 88.62 281 VAL A CA 1
ATOM 2289 C C . VAL A 1 281 ? 2.072 -7.519 17.673 1.00 88.62 281 VAL A C 1
ATOM 2291 O O . VAL A 1 281 ? 1.086 -8.113 18.104 1.00 88.62 281 VAL A O 1
ATOM 2294 N N . ASN A 1 282 ? 2.083 -6.199 17.499 1.00 88.25 282 ASN A N 1
ATOM 2295 C CA . ASN A 1 282 ? 0.919 -5.362 17.780 1.00 88.25 282 ASN A CA 1
ATOM 2296 C C . ASN A 1 282 ? 0.069 -5.148 16.523 1.00 88.25 282 ASN A C 1
ATOM 2298 O O . ASN A 1 282 ? 0.487 -5.435 15.398 1.00 88.25 282 ASN A O 1
ATOM 2302 N N . LEU A 1 283 ? -1.115 -4.557 16.708 1.00 89.31 283 LEU A N 1
ATOM 2303 C CA . LEU A 1 283 ? -2.018 -4.233 15.604 1.00 89.31 283 LEU A CA 1
ATOM 2304 C C . LEU A 1 283 ? -1.379 -3.402 14.486 1.00 89.31 283 LEU A C 1
ATOM 2306 O O . LEU A 1 283 ? -1.513 -3.808 13.331 1.00 89.31 283 LEU A O 1
ATOM 2310 N N . PRO A 1 284 ? -0.645 -2.307 14.763 1.00 91.38 284 PRO A N 1
ATOM 2311 C CA . PRO A 1 284 ? 0.033 -1.559 13.708 1.00 91.38 284 PRO A CA 1
ATOM 2312 C C . PRO A 1 284 ? 1.043 -2.402 12.918 1.00 91.38 284 PRO A C 1
ATOM 2314 O O . PRO A 1 284 ? 1.176 -2.213 11.711 1.00 91.38 284 PRO A O 1
ATOM 2317 N N . ASP A 1 285 ? 1.726 -3.337 13.586 1.00 92.62 285 ASP A N 1
ATOM 2318 C CA . ASP A 1 285 ? 2.810 -4.128 12.999 1.00 92.62 285 ASP A CA 1
ATOM 2319 C C . ASP A 1 285 ? 2.257 -5.146 12.003 1.00 92.62 285 ASP A C 1
ATOM 2321 O O . ASP A 1 285 ? 2.744 -5.236 10.871 1.00 92.62 285 ASP A O 1
ATOM 2325 N N . PHE A 1 286 ? 1.198 -5.876 12.381 1.00 92.06 286 PHE A N 1
ATOM 2326 C CA . PHE A 1 286 ? 0.536 -6.739 11.414 1.00 92.06 286 PHE A CA 1
ATOM 2327 C C . PHE A 1 286 ? -0.190 -5.892 10.369 1.00 92.06 286 PHE A C 1
ATOM 2329 O O . PHE A 1 286 ? 0.003 -6.129 9.179 1.00 92.06 286 PHE A O 1
ATOM 2336 N N . PHE A 1 287 ? -0.951 -4.856 10.734 1.00 94.12 287 PHE A N 1
ATOM 2337 C CA . PHE A 1 287 ? -1.684 -4.032 9.762 1.00 94.12 287 PHE A CA 1
ATOM 2338 C C . PHE A 1 287 ? -0.773 -3.492 8.647 1.00 94.12 287 PHE A C 1
ATOM 2340 O O . PHE A 1 287 ? -1.135 -3.601 7.473 1.00 94.12 287 PHE A O 1
ATOM 2347 N N . LEU A 1 288 ? 0.430 -3.012 8.994 1.00 94.75 288 LEU A N 1
ATOM 2348 C CA . LEU A 1 288 ? 1.465 -2.607 8.038 1.00 94.75 288 LEU A CA 1
ATOM 2349 C C . LEU A 1 288 ? 1.929 -3.772 7.155 1.00 94.75 288 LEU A C 1
ATOM 2351 O O . LEU A 1 288 ? 2.001 -3.631 5.937 1.00 94.75 288 LEU A O 1
ATOM 2355 N N . ALA A 1 289 ? 2.198 -4.936 7.739 1.00 94.62 289 ALA A N 1
ATOM 2356 C CA . ALA A 1 289 ? 2.600 -6.116 6.984 1.00 94.62 289 ALA A CA 1
ATOM 2357 C C . ALA A 1 289 ? 1.524 -6.581 5.979 1.00 94.62 289 ALA A C 1
ATOM 2359 O O . ALA A 1 289 ? 1.864 -7.033 4.890 1.00 94.62 289 ALA A O 1
ATOM 2360 N N . ASP A 1 290 ? 0.229 -6.397 6.275 1.00 93.88 290 ASP A N 1
ATOM 2361 C CA . ASP A 1 290 ? -0.835 -6.645 5.284 1.00 93.88 290 ASP A CA 1
ATOM 2362 C C . ASP A 1 290 ? -0.768 -5.644 4.127 1.00 93.88 290 ASP A C 1
ATOM 2364 O O . ASP A 1 290 ? -0.977 -6.036 2.978 1.00 93.88 290 ASP A O 1
ATOM 2368 N N . GLN A 1 291 ? -0.415 -4.380 4.392 1.00 95.56 291 GLN A N 1
ATOM 2369 C CA . GLN A 1 291 ? -0.181 -3.404 3.323 1.00 95.56 291 GLN A CA 1
ATOM 2370 C C . GLN A 1 291 ? 0.974 -3.846 2.420 1.00 95.56 291 GLN A C 1
ATOM 2372 O O . GLN A 1 291 ? 0.858 -3.758 1.198 1.00 95.56 291 GLN A O 1
ATOM 2377 N N . LEU A 1 292 ? 2.056 -4.380 3.004 1.00 94.19 292 LEU A N 1
ATOM 2378 C CA . LEU A 1 292 ? 3.216 -4.869 2.255 1.00 94.19 292 LEU A CA 1
ATOM 2379 C C . LEU A 1 292 ? 2.865 -6.033 1.315 1.00 94.19 292 LEU A C 1
ATOM 2381 O O . LEU A 1 292 ? 3.418 -6.104 0.219 1.00 94.19 292 LEU A O 1
ATOM 2385 N N . THR A 1 293 ? 1.912 -6.905 1.676 1.00 92.88 293 THR A N 1
ATOM 2386 C CA . THR A 1 293 ? 1.456 -7.984 0.767 1.00 92.88 293 THR A CA 1
ATOM 2387 C C . THR A 1 293 ? 0.848 -7.454 -0.532 1.00 92.88 293 THR A C 1
ATOM 2389 O O . THR A 1 293 ? 1.028 -8.051 -1.589 1.00 92.88 293 THR A O 1
ATOM 2392 N N . SER A 1 294 ? 0.210 -6.285 -0.478 1.00 92.69 294 SER A N 1
ATOM 2393 C CA . SER A 1 294 ? -0.352 -5.588 -1.640 1.00 92.69 294 SER A CA 1
ATOM 2394 C C . SER A 1 294 ? 0.662 -4.634 -2.302 1.00 92.69 294 SER A C 1
ATOM 2396 O O . SER A 1 294 ? 0.306 -3.849 -3.178 1.00 92.69 294 SER A O 1
ATOM 2398 N N . GLN A 1 295 ? 1.936 -4.673 -1.886 1.00 92.62 295 GLN A N 1
ATOM 2399 C CA . GLN A 1 295 ? 3.050 -3.880 -2.429 1.00 92.62 295 GLN A CA 1
ATOM 2400 C C . GLN A 1 295 ? 4.149 -4.743 -3.068 1.00 92.62 295 GLN A C 1
ATOM 2402 O O . GLN A 1 295 ? 5.217 -4.229 -3.393 1.00 92.62 295 GLN A O 1
ATOM 2407 N N . ALA A 1 296 ? 3.897 -6.031 -3.326 1.00 90.50 296 ALA A N 1
ATOM 2408 C CA . ALA A 1 296 ? 4.873 -6.925 -3.957 1.00 90.50 296 ALA A CA 1
ATOM 2409 C C . ALA A 1 296 ? 5.446 -6.363 -5.278 1.00 90.50 296 ALA A C 1
ATOM 2411 O O . ALA A 1 296 ? 6.637 -6.496 -5.550 1.00 90.50 296 ALA A O 1
ATOM 2412 N N . GLN A 1 297 ? 4.627 -5.668 -6.078 1.00 91.12 297 GLN A N 1
ATOM 2413 C CA . GLN A 1 297 ? 5.087 -5.041 -7.324 1.00 91.12 297 GLN A CA 1
ATOM 2414 C C . GLN A 1 297 ? 5.938 -3.785 -7.099 1.00 91.12 297 GLN A C 1
ATOM 2416 O O . GLN A 1 297 ? 6.861 -3.533 -7.869 1.00 91.12 297 GLN A O 1
ATOM 2421 N N . ALA A 1 298 ? 5.690 -3.029 -6.026 1.00 93.31 298 ALA A N 1
ATOM 2422 C CA . ALA A 1 298 ? 6.564 -1.926 -5.638 1.00 93.31 298 ALA A CA 1
ATOM 2423 C C . ALA A 1 298 ? 7.930 -2.450 -5.164 1.00 93.31 298 ALA A C 1
ATOM 2425 O O . ALA A 1 298 ? 8.958 -1.894 -5.542 1.00 93.31 298 ALA A O 1
ATOM 2426 N N . LEU A 1 299 ? 7.955 -3.564 -4.420 1.00 92.88 299 LEU A N 1
ATOM 2427 C CA . LEU A 1 299 ? 9.201 -4.224 -4.011 1.00 92.88 299 LEU A CA 1
ATOM 2428 C C . LEU A 1 299 ? 10.005 -4.746 -5.211 1.00 92.88 299 LEU A C 1
ATOM 2430 O O . LEU A 1 299 ? 11.214 -4.548 -5.260 1.00 92.88 299 LEU A O 1
ATOM 2434 N N . ARG A 1 300 ? 9.346 -5.326 -6.219 1.00 91.06 300 ARG A N 1
ATOM 2435 C CA . ARG A 1 300 ? 9.995 -5.712 -7.488 1.00 91.06 300 ARG A CA 1
ATOM 2436 C C . ARG A 1 300 ? 10.532 -4.516 -8.271 1.00 91.06 300 ARG A C 1
ATOM 2438 O O . ARG A 1 300 ? 11.570 -4.613 -8.914 1.00 91.06 300 ARG A O 1
ATOM 2445 N N . SER A 1 301 ? 9.849 -3.373 -8.225 1.00 92.19 301 SER A N 1
ATOM 2446 C CA . SER A 1 301 ? 10.405 -2.138 -8.780 1.00 92.19 301 SER A CA 1
ATOM 2447 C C . SER A 1 301 ? 11.652 -1.686 -8.006 1.00 92.19 301 SER A C 1
ATOM 2449 O O . SER A 1 301 ? 12.616 -1.278 -8.641 1.00 92.19 301 SER A O 1
ATOM 2451 N N . LEU A 1 302 ? 11.690 -1.804 -6.671 1.00 92.12 302 LEU A N 1
ATOM 2452 C CA . LEU A 1 302 ? 12.897 -1.513 -5.877 1.00 92.12 302 LEU A CA 1
ATOM 2453 C C . LEU A 1 302 ? 14.057 -2.467 -6.189 1.00 92.12 302 LEU A C 1
ATOM 2455 O O . LEU A 1 302 ? 15.200 -2.033 -6.288 1.00 92.12 302 LEU A O 1
ATOM 2459 N N . GLU A 1 303 ? 13.778 -3.750 -6.391 1.00 91.38 303 GLU A N 1
ATOM 2460 C CA . GLU A 1 303 ? 14.773 -4.698 -6.895 1.00 91.38 303 GLU A CA 1
ATOM 2461 C C . GLU A 1 303 ? 15.316 -4.259 -8.262 1.00 91.38 303 GLU A C 1
ATOM 2463 O O . GLU A 1 303 ? 16.527 -4.255 -8.483 1.00 91.38 303 GLU A O 1
ATOM 2468 N N . PHE A 1 304 ? 14.435 -3.810 -9.161 1.00 90.00 304 PHE A N 1
ATOM 2469 C CA . PHE A 1 304 ? 14.846 -3.273 -10.453 1.00 90.00 304 PHE A CA 1
ATOM 2470 C C . PHE A 1 304 ? 15.711 -2.009 -10.313 1.00 90.00 304 PHE A C 1
ATOM 2472 O O . PHE A 1 304 ? 16.688 -1.880 -11.042 1.00 90.00 304 PHE A O 1
ATOM 2479 N N . TYR A 1 305 ? 15.438 -1.123 -9.345 1.00 91.25 305 TYR A N 1
ATOM 2480 C CA . TYR A 1 305 ? 16.332 -0.005 -9.002 1.00 91.25 305 TYR A CA 1
ATOM 2481 C C . TYR A 1 305 ? 17.736 -0.498 -8.625 1.00 91.25 305 TYR A C 1
ATOM 2483 O O . TYR A 1 305 ? 18.727 0.015 -9.146 1.00 91.25 305 TYR A O 1
ATOM 2491 N N . ILE A 1 306 ? 17.824 -1.496 -7.738 1.00 89.94 306 ILE A N 1
ATOM 2492 C CA . ILE A 1 306 ? 19.105 -2.072 -7.304 1.00 89.94 306 ILE A CA 1
ATOM 2493 C C . ILE A 1 306 ? 19.850 -2.646 -8.507 1.00 89.94 306 ILE A C 1
ATOM 2495 O O . ILE A 1 306 ? 21.043 -2.401 -8.659 1.00 89.94 306 ILE A O 1
ATOM 2499 N N . CYS A 1 307 ? 19.150 -3.359 -9.388 1.00 88.06 307 CYS A N 1
ATOM 2500 C CA . CYS A 1 307 ? 19.773 -3.929 -10.567 1.00 88.06 307 CYS A CA 1
ATOM 2501 C C . CYS A 1 307 ? 20.246 -2.857 -11.563 1.00 88.06 307 CYS A C 1
ATOM 2503 O O . CYS A 1 307 ? 21.428 -2.794 -11.901 1.00 88.06 307 CYS A O 1
ATOM 2505 N N . TYR A 1 308 ? 19.337 -1.983 -11.995 1.00 87.56 308 TYR A N 1
ATOM 2506 C CA . TYR A 1 308 ? 19.581 -1.014 -13.061 1.00 87.56 308 TYR A CA 1
ATOM 2507 C C . TYR A 1 308 ? 20.716 -0.041 -12.718 1.00 87.56 308 TYR A C 1
ATOM 2509 O O . TYR A 1 308 ? 21.589 0.239 -13.544 1.00 87.56 308 TYR A O 1
ATOM 2517 N N . TYR A 1 309 ? 20.737 0.450 -11.476 1.00 89.44 309 TYR A N 1
ATOM 2518 C CA . TYR A 1 309 ? 21.768 1.379 -11.018 1.00 89.44 309 TYR A CA 1
ATOM 2519 C C . TYR A 1 309 ? 23.010 0.672 -10.465 1.00 89.44 309 TYR A C 1
ATOM 2521 O O . TYR A 1 309 ? 24.118 1.163 -10.669 1.00 89.44 309 TYR A O 1
ATOM 2529 N N . GLY A 1 310 ? 22.855 -0.480 -9.806 1.00 86.50 310 GLY A N 1
ATOM 2530 C CA . GLY A 1 310 ? 23.963 -1.218 -9.194 1.00 86.50 310 GLY A CA 1
ATOM 2531 C C . GLY A 1 310 ? 24.879 -1.904 -10.207 1.00 86.50 310 GLY A C 1
ATOM 2532 O O . GLY A 1 310 ? 26.096 -1.824 -10.067 1.00 86.50 310 GLY A O 1
ATOM 2533 N N . PHE A 1 311 ? 24.321 -2.518 -11.256 1.00 82.62 311 PHE A N 1
ATOM 2534 C CA . PHE A 1 311 ? 25.110 -3.161 -12.320 1.00 82.62 311 PHE A CA 1
ATOM 2535 C C . PHE A 1 311 ? 25.564 -2.188 -13.418 1.00 82.62 311 PHE A C 1
ATOM 2537 O O . PHE A 1 311 ? 26.316 -2.570 -14.310 1.00 82.62 311 PHE A O 1
ATOM 2544 N N . GLY A 1 312 ? 25.159 -0.916 -13.343 1.00 79.44 312 GLY A N 1
ATOM 2545 C CA . GLY A 1 312 ? 25.602 0.111 -14.283 1.00 79.44 312 GLY A CA 1
ATOM 2546 C C . GLY A 1 312 ? 24.894 0.091 -15.641 1.00 79.44 312 GLY A C 1
ATOM 2547 O O . GLY A 1 312 ? 25.396 0.728 -16.568 1.00 79.44 312 GLY A O 1
ATOM 2548 N N . ASP A 1 313 ? 23.733 -0.568 -15.763 1.00 79.25 313 ASP A N 1
ATOM 2549 C CA . ASP A 1 313 ? 22.916 -0.595 -16.993 1.00 79.25 313 ASP A CA 1
ATOM 2550 C C . ASP A 1 313 ? 22.552 0.830 -17.462 1.00 79.25 313 ASP A C 1
ATOM 2552 O O . ASP A 1 313 ? 22.528 1.110 -18.663 1.00 79.25 313 ASP A O 1
ATOM 2556 N N . PHE A 1 314 ? 22.404 1.771 -16.520 1.00 78.69 314 PHE A N 1
ATOM 2557 C CA . PHE A 1 314 ? 22.204 3.200 -16.801 1.00 78.69 314 PHE A CA 1
ATOM 2558 C C . PHE A 1 314 ? 23.367 3.878 -17.558 1.00 78.69 314 PHE A C 1
ATOM 2560 O O . PHE A 1 314 ? 23.196 4.934 -18.161 1.00 78.69 314 PHE A O 1
ATOM 2567 N N . ARG A 1 315 ? 24.580 3.303 -17.526 1.00 73.69 315 ARG A N 1
ATOM 2568 C CA . ARG A 1 315 ? 25.760 3.834 -18.239 1.00 73.69 315 ARG A CA 1
ATOM 2569 C C . ARG A 1 315 ? 25.876 3.289 -19.662 1.00 73.69 315 ARG A C 1
ATOM 2571 O O . ARG A 1 315 ? 26.533 3.905 -20.497 1.00 73.69 315 ARG A O 1
ATOM 2578 N N . GLN A 1 316 ? 25.271 2.136 -19.950 1.00 63.88 316 GLN A N 1
ATOM 2579 C CA . GLN A 1 316 ? 25.454 1.399 -21.204 1.00 63.88 316 GLN A CA 1
ATOM 2580 C C . GLN A 1 316 ? 24.143 1.311 -22.001 1.00 63.88 316 GLN A C 1
ATOM 2582 O O . GLN A 1 316 ? 23.504 0.263 -22.058 1.00 63.88 316 GLN A O 1
ATOM 2587 N N . ARG A 1 317 ? 23.752 2.420 -22.651 1.00 60.59 317 ARG A N 1
ATOM 2588 C CA . ARG A 1 317 ? 22.667 2.504 -23.661 1.00 60.59 317 ARG A CA 1
ATOM 2589 C C . ARG A 1 317 ? 21.405 1.676 -23.336 1.00 60.59 317 ARG A C 1
ATOM 2591 O O . ARG A 1 317 ? 20.907 0.971 -24.213 1.00 60.59 317 ARG A O 1
ATOM 2598 N N . ARG A 1 318 ? 20.875 1.759 -22.108 1.00 61.69 318 ARG A N 1
ATOM 2599 C CA . ARG A 1 318 ? 19.620 1.085 -21.709 1.00 61.69 318 ARG A CA 1
ATOM 2600 C C . ARG A 1 318 ? 19.590 -0.411 -22.034 1.00 61.69 318 ARG A C 1
ATOM 2602 O O . ARG A 1 318 ? 18.551 -0.955 -22.414 1.00 61.69 318 ARG A O 1
ATOM 2609 N N . ARG A 1 319 ? 20.724 -1.100 -21.907 1.00 62.75 319 ARG A N 1
ATOM 2610 C CA . ARG A 1 319 ? 20.723 -2.560 -21.983 1.00 62.75 319 ARG A CA 1
ATOM 2611 C C . ARG A 1 319 ? 20.017 -3.072 -20.731 1.00 62.75 319 ARG A C 1
ATOM 2613 O O . ARG A 1 319 ? 20.466 -2.789 -19.636 1.00 62.75 319 ARG A O 1
ATOM 2620 N N . ASN A 1 320 ? 18.899 -3.776 -20.883 1.00 65.81 320 ASN A N 1
ATOM 2621 C CA . ASN A 1 320 ? 18.175 -4.362 -19.754 1.00 65.81 320 ASN A CA 1
ATOM 2622 C C . ASN A 1 320 ? 18.785 -5.727 -19.412 1.00 65.81 320 ASN A C 1
ATOM 2624 O O . ASN A 1 320 ? 18.199 -6.774 -19.710 1.00 65.81 320 ASN A O 1
ATOM 2628 N N . THR A 1 321 ? 19.991 -5.729 -18.839 1.00 69.94 321 THR A N 1
ATOM 2629 C CA . THR A 1 321 ? 20.662 -6.986 -18.470 1.00 69.94 321 THR A CA 1
ATOM 2630 C C . THR A 1 321 ? 19.995 -7.639 -17.258 1.00 69.94 321 THR A C 1
ATOM 2632 O O . THR A 1 321 ? 20.070 -8.863 -17.088 1.00 69.94 321 THR A O 1
ATOM 2635 N N . CYS A 1 322 ? 19.228 -6.850 -16.497 1.00 74.94 322 CYS A N 1
ATOM 2636 C CA . CYS A 1 322 ? 18.443 -7.291 -15.349 1.00 74.94 322 CYS A CA 1
ATOM 2637 C C . CYS A 1 322 ? 17.520 -8.476 -15.642 1.00 74.94 322 CYS A C 1
ATOM 2639 O O . CYS A 1 322 ? 17.355 -9.350 -14.794 1.00 74.94 322 CYS A O 1
ATOM 2641 N N . ARG A 1 323 ? 16.940 -8.543 -16.847 1.00 69.94 323 ARG A N 1
ATOM 2642 C CA . ARG A 1 323 ? 16.055 -9.650 -17.252 1.00 69.94 323 ARG A CA 1
ATOM 2643 C C . ARG A 1 323 ? 16.779 -10.844 -17.858 1.00 69.94 323 ARG A C 1
ATOM 2645 O O . ARG A 1 323 ? 16.211 -11.928 -17.899 1.00 69.94 323 ARG A O 1
ATOM 2652 N N . SER A 1 324 ? 18.001 -10.655 -18.351 1.00 69.50 324 SER A N 1
ATOM 2653 C CA . SER A 1 324 ? 18.804 -11.743 -18.923 1.00 69.50 324 SER A CA 1
ATOM 2654 C C . SER A 1 324 ? 19.576 -12.536 -17.871 1.00 69.50 324 SER A C 1
ATOM 2656 O O . SER A 1 324 ? 20.009 -13.653 -18.141 1.00 69.50 324 SER A O 1
ATOM 2658 N N . ASN A 1 325 ? 19.753 -11.983 -16.670 1.00 76.25 325 ASN A N 1
ATOM 2659 C CA . ASN A 1 325 ? 20.465 -12.658 -15.597 1.00 76.25 325 ASN A CA 1
ATOM 2660 C C . ASN A 1 325 ? 19.524 -13.611 -14.830 1.00 76.25 325 ASN A C 1
ATOM 2662 O O . ASN A 1 325 ? 18.545 -13.187 -14.206 1.00 76.25 325 ASN A O 1
ATOM 2666 N N . GLY A 1 326 ? 19.833 -14.911 -14.851 1.00 70.75 326 GLY A N 1
ATOM 2667 C CA . GLY A 1 326 ? 19.049 -15.943 -14.161 1.00 70.75 326 GLY A CA 1
ATOM 2668 C C . GLY A 1 326 ? 18.978 -15.751 -12.640 1.00 70.75 326 GLY A C 1
ATOM 2669 O O . GLY A 1 326 ? 17.959 -16.071 -12.023 1.00 70.75 326 GLY A O 1
ATOM 2670 N N . VAL A 1 327 ? 20.009 -15.149 -12.035 1.00 74.44 327 VAL A N 1
ATOM 2671 C CA . VAL A 1 327 ? 20.035 -14.834 -10.597 1.00 74.44 327 VAL A CA 1
ATOM 2672 C C . VAL A 1 327 ? 18.977 -13.781 -10.260 1.00 74.44 327 VAL A C 1
ATOM 2674 O O . VAL A 1 327 ? 18.140 -14.007 -9.391 1.00 74.44 327 VAL A O 1
ATOM 2677 N N . LEU A 1 328 ? 18.942 -12.672 -11.001 1.00 75.06 328 LEU A N 1
ATOM 2678 C CA . LEU A 1 328 ? 17.944 -11.606 -10.833 1.00 75.06 328 LEU A CA 1
ATOM 2679 C C . LEU A 1 328 ? 16.526 -12.078 -11.159 1.00 75.06 328 LEU A C 1
ATOM 2681 O O . LEU A 1 328 ? 15.577 -11.733 -10.466 1.00 75.06 328 LEU A O 1
ATOM 2685 N N . THR A 1 329 ? 16.380 -12.954 -12.151 1.00 74.19 329 THR A N 1
ATOM 2686 C CA . THR A 1 329 ? 15.084 -13.585 -12.435 1.00 74.19 329 THR A CA 1
ATOM 2687 C C . THR A 1 329 ? 14.590 -14.413 -11.244 1.00 74.19 329 THR A C 1
ATOM 2689 O O . THR A 1 329 ? 13.397 -14.427 -10.961 1.00 74.19 329 THR A O 1
ATOM 2692 N N . THR A 1 330 ? 15.492 -15.068 -10.509 1.00 76.94 330 THR A N 1
ATOM 2693 C CA . THR A 1 330 ? 15.149 -15.813 -9.287 1.00 76.94 330 THR A CA 1
ATOM 2694 C C . THR A 1 330 ? 14.786 -14.867 -8.138 1.00 76.94 330 THR A C 1
ATOM 2696 O O . THR A 1 330 ? 13.769 -15.076 -7.470 1.00 76.94 330 THR A O 1
ATOM 2699 N N . PHE A 1 331 ? 15.556 -13.792 -7.938 1.00 82.19 331 PHE A N 1
ATOM 2700 C CA . PHE A 1 331 ? 15.253 -12.766 -6.933 1.00 82.19 331 PHE A CA 1
ATOM 2701 C C . PHE A 1 331 ? 13.890 -12.096 -7.164 1.00 82.19 331 PHE A C 1
ATOM 2703 O O . PHE A 1 331 ? 13.150 -11.918 -6.196 1.00 82.19 331 PHE A O 1
ATOM 2710 N N . TYR A 1 332 ? 13.483 -11.894 -8.419 1.00 82.06 332 TYR A N 1
ATOM 2711 C CA . TYR A 1 332 ? 12.170 -11.350 -8.785 1.00 82.06 332 TYR A CA 1
ATOM 2712 C C . TYR A 1 332 ? 10.984 -12.136 -8.208 1.00 82.06 332 TYR A C 1
ATOM 2714 O O . TYR A 1 332 ? 9.931 -11.572 -7.866 1.00 82.06 332 TYR A O 1
ATOM 2722 N N . PHE A 1 333 ? 11.142 -13.454 -8.076 1.00 81.06 333 PHE A N 1
ATOM 2723 C CA . PHE A 1 333 ? 10.160 -14.308 -7.414 1.00 81.06 333 PHE A CA 1
ATOM 2724 C C . PHE A 1 333 ? 10.284 -14.244 -5.892 1.00 81.06 333 PHE A C 1
ATOM 2726 O O . PHE A 1 333 ? 9.266 -14.096 -5.214 1.00 81.06 333 PHE A O 1
ATOM 2733 N N . ILE A 1 334 ? 11.507 -14.294 -5.355 1.00 85.94 334 ILE A N 1
ATOM 2734 C CA . ILE A 1 334 ? 11.767 -14.228 -3.908 1.00 85.94 334 ILE A CA 1
ATOM 2735 C C . ILE A 1 334 ? 11.180 -12.946 -3.312 1.00 85.94 334 ILE A C 1
ATOM 2737 O O . ILE A 1 334 ? 10.443 -13.006 -2.329 1.00 85.94 334 ILE A O 1
ATOM 2741 N N . VAL A 1 335 ? 11.429 -11.794 -3.938 1.00 89.06 335 VAL A N 1
ATOM 2742 C CA . VAL A 1 335 ? 10.965 -10.480 -3.468 1.00 89.06 335 VAL A CA 1
ATOM 2743 C C . VAL A 1 335 ? 9.440 -10.418 -3.336 1.00 89.06 335 VAL A C 1
ATOM 2745 O O . VAL A 1 335 ? 8.920 -9.786 -2.418 1.00 89.06 335 VAL A O 1
ATOM 2748 N N . ALA A 1 336 ? 8.707 -11.130 -4.192 1.00 85.94 336 ALA A N 1
ATOM 2749 C CA . ALA A 1 336 ? 7.251 -11.206 -4.112 1.00 85.94 336 ALA A CA 1
ATOM 2750 C C . ALA A 1 336 ? 6.741 -12.077 -2.955 1.00 85.94 336 ALA A C 1
ATOM 2752 O O . ALA A 1 336 ? 5.632 -11.858 -2.472 1.00 85.94 336 ALA A O 1
ATOM 2753 N N . VAL A 1 337 ? 7.538 -13.050 -2.510 1.00 90.88 337 VAL A N 1
ATOM 2754 C CA . VAL A 1 337 ? 7.213 -13.961 -1.403 1.00 90.88 337 VAL A CA 1
ATOM 2755 C C . VAL A 1 337 ? 7.496 -13.314 -0.043 1.00 90.88 337 VAL A C 1
ATOM 2757 O O . VAL A 1 337 ? 6.774 -13.588 0.919 1.00 90.88 337 VAL A O 1
ATOM 2760 N N . ILE A 1 338 ? 8.485 -12.412 0.038 1.00 92.69 338 ILE A N 1
ATOM 2761 C CA . ILE A 1 338 ? 8.931 -11.770 1.290 1.00 92.69 338 ILE A CA 1
ATOM 2762 C C . ILE A 1 338 ? 7.767 -11.224 2.141 1.00 92.69 338 ILE A C 1
ATOM 2764 O O . ILE A 1 338 ? 7.702 -11.577 3.319 1.00 92.69 338 ILE A O 1
ATOM 2768 N N . PRO A 1 339 ? 6.813 -10.424 1.620 1.00 93.94 339 PRO A N 1
ATOM 2769 C CA . PRO A 1 339 ? 5.737 -9.880 2.453 1.00 93.94 339 PRO A CA 1
ATOM 2770 C C . PRO A 1 339 ? 4.853 -10.952 3.097 1.00 93.94 339 PRO A C 1
ATOM 2772 O O . PRO A 1 339 ? 4.444 -10.821 4.252 1.00 93.94 339 PRO A O 1
ATOM 2775 N N . TYR A 1 340 ? 4.566 -12.026 2.358 1.00 94.31 340 TYR A N 1
ATOM 2776 C CA . TYR A 1 340 ? 3.764 -13.143 2.854 1.00 94.31 340 TYR A CA 1
ATOM 2777 C C . TYR A 1 340 ? 4.536 -13.955 3.893 1.00 94.31 340 TYR A C 1
ATOM 2779 O O . TYR A 1 340 ? 3.956 -14.374 4.893 1.00 94.31 340 TYR A O 1
ATOM 2787 N N . TRP A 1 341 ? 5.848 -14.113 3.703 1.00 94.69 341 TRP A N 1
ATOM 2788 C CA . TRP A 1 341 ? 6.730 -14.748 4.680 1.00 94.69 341 TRP A CA 1
ATOM 2789 C C . TRP A 1 341 ? 6.787 -13.966 5.997 1.00 94.69 341 TRP A C 1
ATOM 2791 O O . TRP A 1 341 ? 6.606 -14.548 7.065 1.00 94.69 341 TRP A O 1
ATOM 2801 N N . LEU A 1 342 ? 6.935 -12.637 5.943 1.00 94.56 342 LEU A N 1
ATOM 2802 C CA . LEU A 1 342 ? 6.886 -11.785 7.140 1.00 94.56 342 LEU A CA 1
ATOM 2803 C C . LEU A 1 342 ? 5.558 -11.945 7.891 1.00 94.56 342 LEU A C 1
ATOM 2805 O O . LEU A 1 342 ? 5.547 -12.082 9.115 1.00 94.56 342 LEU A O 1
ATOM 2809 N N . ARG A 1 343 ? 4.433 -11.998 7.166 1.00 94.94 343 ARG A N 1
ATOM 2810 C CA . ARG A 1 343 ? 3.122 -12.248 7.777 1.00 94.94 343 ARG A CA 1
ATOM 2811 C C . ARG A 1 343 ? 2.990 -13.633 8.391 1.00 94.94 343 ARG A C 1
ATOM 2813 O O . ARG A 1 343 ? 2.415 -13.748 9.473 1.00 94.94 343 ARG A O 1
ATOM 2820 N N . LEU A 1 344 ? 3.531 -14.662 7.746 1.00 95.50 344 LEU A N 1
ATOM 2821 C CA . LEU A 1 344 ? 3.565 -16.012 8.298 1.00 95.50 344 LEU A CA 1
ATOM 2822 C C . LEU A 1 344 ? 4.325 -16.036 9.634 1.00 95.50 344 LEU A C 1
ATOM 2824 O O . LEU A 1 344 ? 3.792 -16.532 10.625 1.00 95.50 344 LEU A O 1
ATOM 2828 N N . LEU A 1 345 ? 5.513 -15.425 9.685 1.00 94.81 345 LEU A N 1
ATOM 2829 C CA . LEU A 1 345 ? 6.323 -15.328 10.904 1.00 94.81 345 LEU A CA 1
ATOM 2830 C C . LEU A 1 345 ? 5.601 -14.572 12.027 1.00 94.81 345 LEU A C 1
ATOM 2832 O O . LEU A 1 345 ? 5.605 -15.025 13.171 1.00 94.81 345 LEU A O 1
ATOM 2836 N N . GLN A 1 346 ? 4.927 -13.463 11.704 1.00 94.38 346 GLN A N 1
ATOM 2837 C CA . GLN A 1 346 ? 4.099 -12.736 12.670 1.00 94.38 346 GLN A CA 1
ATOM 2838 C C . GLN A 1 346 ? 2.965 -13.605 13.226 1.00 94.38 346 GLN A C 1
ATOM 2840 O O . GLN A 1 346 ? 2.713 -13.587 14.429 1.00 94.38 346 GLN A O 1
ATOM 2845 N N . CYS A 1 347 ? 2.284 -14.378 12.375 1.00 93.56 347 CYS A N 1
ATOM 2846 C CA . CYS A 1 347 ? 1.215 -15.270 12.825 1.00 93.56 347 CYS A CA 1
ATOM 2847 C C . CYS A 1 347 ? 1.762 -16.366 13.746 1.00 93.56 347 CYS A C 1
ATOM 2849 O O . CYS A 1 347 ? 1.197 -16.590 14.811 1.00 93.56 347 CYS A O 1
ATOM 2851 N N . ILE A 1 348 ? 2.894 -16.986 13.392 1.00 93.00 348 ILE A N 1
ATOM 2852 C CA . ILE A 1 348 ? 3.562 -17.994 14.230 1.00 93.00 348 ILE A CA 1
ATOM 2853 C C . ILE A 1 348 ? 3.936 -17.406 15.594 1.00 93.00 348 ILE A C 1
ATOM 2855 O O . ILE A 1 348 ? 3.641 -18.018 16.621 1.00 93.00 348 ILE A O 1
ATOM 2859 N N . ARG A 1 349 ? 4.512 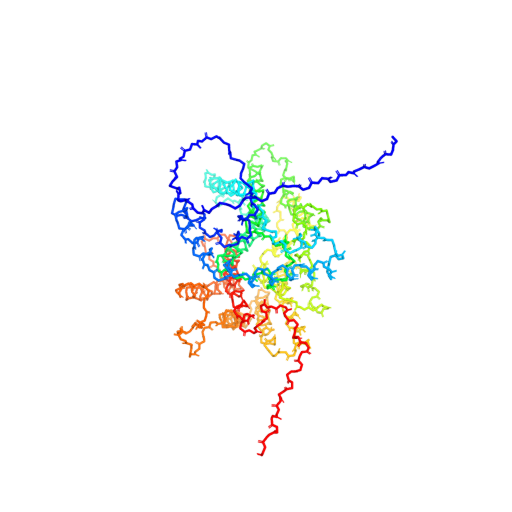-16.197 15.630 1.00 93.44 349 ARG A N 1
ATOM 2860 C CA . ARG A 1 349 ? 4.851 -15.521 16.890 1.00 93.44 349 ARG A CA 1
ATOM 2861 C C . ARG A 1 349 ? 3.625 -15.344 17.786 1.00 93.44 349 ARG A C 1
ATOM 2863 O O . ARG A 1 349 ? 3.687 -15.662 18.970 1.00 93.44 349 ARG A O 1
ATOM 2870 N N . ARG A 1 350 ? 2.499 -14.912 17.216 1.00 90.94 350 ARG A N 1
ATOM 2871 C CA . ARG A 1 350 ? 1.245 -14.725 17.961 1.00 90.94 350 ARG A CA 1
ATOM 2872 C C . ARG A 1 350 ? 0.630 -16.034 18.448 1.00 90.94 350 ARG A C 1
ATOM 2874 O O . ARG A 1 350 ? 0.031 -16.039 19.515 1.00 90.94 350 ARG A O 1
ATOM 2881 N N . ILE A 1 351 ? 0.798 -17.147 17.731 1.00 91.69 351 ILE A N 1
ATOM 2882 C CA . ILE A 1 351 ? 0.384 -18.474 18.229 1.00 91.69 351 ILE A CA 1
ATOM 2883 C C . ILE A 1 351 ? 1.184 -18.840 19.481 1.00 91.69 351 ILE A C 1
ATOM 2885 O O . ILE A 1 351 ? 0.609 -19.325 20.451 1.00 91.69 351 ILE A O 1
ATOM 2889 N N . ILE A 1 352 ? 2.498 -18.601 19.471 1.00 90.25 352 ILE A N 1
ATOM 2890 C CA . ILE A 1 352 ? 3.378 -18.923 20.602 1.00 90.25 352 ILE A CA 1
ATOM 2891 C C . ILE A 1 352 ? 3.024 -18.067 21.828 1.00 90.25 352 ILE A C 1
ATOM 2893 O O . ILE A 1 352 ? 2.955 -18.591 22.938 1.00 90.25 352 ILE A O 1
ATOM 2897 N N . GLU A 1 353 ? 2.783 -16.767 21.632 1.00 89.56 353 GLU A N 1
ATOM 2898 C CA . GLU A 1 353 ? 2.494 -15.822 22.719 1.00 89.56 353 GLU A CA 1
ATOM 2899 C C . GLU A 1 353 ? 1.046 -15.893 23.226 1.00 89.56 353 GLU A C 1
ATOM 2901 O O . GLU A 1 353 ? 0.818 -16.021 24.427 1.00 89.56 353 GLU A O 1
ATOM 2906 N N . GLU A 1 354 ? 0.063 -15.797 22.328 1.00 87.25 354 GLU A N 1
ATOM 2907 C CA . GLU A 1 354 ? -1.358 -15.672 22.683 1.00 87.25 354 GLU A CA 1
ATOM 2908 C C . GLU A 1 354 ? -2.055 -17.037 22.815 1.00 87.25 354 GLU A C 1
ATOM 2910 O O . GLU A 1 354 ? -3.142 -17.111 23.383 1.00 87.25 354 GLU A O 1
ATOM 2915 N N . LYS A 1 355 ? -1.454 -18.119 22.290 1.00 87.75 355 LYS A N 1
ATOM 2916 C CA . LYS A 1 355 ? -2.014 -19.489 22.256 1.00 87.75 355 LYS A CA 1
ATOM 2917 C C . LYS A 1 355 ? -3.409 -19.596 21.620 1.00 87.75 355 LYS A C 1
ATOM 2919 O O . LYS A 1 355 ? -4.109 -20.590 21.810 1.00 87.75 355 LYS A O 1
ATOM 2924 N N . ASP A 1 356 ? -3.800 -18.603 20.823 1.00 87.62 356 ASP A N 1
ATOM 2925 C CA . ASP A 1 356 ? -5.062 -18.589 20.087 1.00 87.62 356 ASP A CA 1
ATOM 2926 C C . ASP A 1 356 ? -4.913 -19.303 18.733 1.00 87.62 356 ASP A C 1
ATOM 2928 O O . ASP A 1 356 ? -4.067 -18.960 17.898 1.00 87.62 356 ASP A O 1
ATOM 2932 N N . ARG A 1 357 ? -5.781 -20.295 18.498 1.00 89.25 357 ARG A N 1
ATOM 2933 C CA . ARG A 1 357 ? -5.828 -21.083 17.257 1.00 89.25 357 ARG A CA 1
ATOM 2934 C C . ARG A 1 357 ? -6.177 -20.230 16.037 1.00 89.25 357 ARG A C 1
ATOM 2936 O O . ARG A 1 357 ? -5.776 -20.589 14.930 1.00 89.25 357 ARG A O 1
ATOM 2943 N N . MET A 1 358 ? -6.861 -19.096 16.213 1.00 89.50 358 MET A N 1
ATOM 2944 C CA . MET A 1 358 ? -7.187 -18.188 15.106 1.00 89.50 358 MET A CA 1
ATOM 2945 C C . MET A 1 358 ? -5.939 -17.671 14.386 1.00 89.50 358 MET A C 1
ATOM 2947 O O . MET A 1 358 ? -5.945 -17.539 13.160 1.00 89.50 358 MET A O 1
ATOM 2951 N N . HIS A 1 359 ? -4.828 -17.472 15.100 1.00 89.94 359 HIS A N 1
ATOM 2952 C CA . HIS A 1 359 ? -3.561 -17.074 14.474 1.00 89.94 359 HIS A CA 1
ATOM 2953 C C . HIS A 1 359 ? -2.961 -18.190 13.614 1.00 89.94 359 HIS A C 1
ATOM 2955 O O . HIS A 1 359 ? -2.337 -17.901 12.595 1.00 89.94 359 HIS A O 1
ATOM 2961 N N . GLY A 1 360 ? -3.213 -19.455 13.964 1.00 91.88 360 GLY A N 1
ATOM 2962 C CA . GLY A 1 360 ? -2.848 -20.628 13.163 1.00 91.88 360 GLY A CA 1
ATOM 2963 C C . GLY A 1 360 ? -3.581 -20.678 11.830 1.00 91.88 360 GLY A C 1
ATOM 2964 O O . GLY A 1 360 ? -2.955 -20.845 10.785 1.00 91.88 360 GLY A O 1
ATOM 2965 N N . TYR A 1 361 ? -4.891 -20.437 11.837 1.00 93.69 361 TYR A N 1
ATOM 2966 C CA . TYR A 1 361 ? -5.661 -20.342 10.596 1.00 93.69 361 TYR A CA 1
ATOM 2967 C C . TYR A 1 361 ? -5.187 -19.171 9.718 1.00 93.69 361 TYR A C 1
ATOM 2969 O O . TYR A 1 361 ? -5.039 -19.316 8.503 1.00 93.69 361 TYR A O 1
ATOM 2977 N N . ASN A 1 362 ? -4.823 -18.039 10.326 1.00 93.31 362 ASN A N 1
ATOM 2978 C CA . ASN A 1 362 ? -4.239 -16.926 9.578 1.00 93.31 362 ASN A CA 1
ATOM 2979 C C . ASN A 1 362 ? -2.869 -17.290 8.976 1.00 93.31 362 ASN A C 1
ATOM 2981 O O . ASN A 1 362 ? -2.577 -16.918 7.842 1.00 93.31 362 ASN A O 1
ATOM 2985 N N . ALA A 1 363 ? -2.036 -18.048 9.696 1.00 94.62 363 ALA A N 1
ATOM 2986 C CA . ALA A 1 363 ? -0.753 -18.538 9.190 1.00 94.62 363 ALA A CA 1
ATOM 2987 C C . ALA A 1 363 ? -0.936 -19.412 7.936 1.00 94.62 363 ALA A C 1
ATOM 2989 O O . ALA A 1 363 ? -0.223 -19.223 6.948 1.00 94.62 363 ALA A O 1
ATOM 2990 N N . ILE A 1 364 ? -1.941 -20.296 7.928 1.00 94.88 364 ILE A N 1
ATOM 2991 C CA . ILE A 1 364 ? -2.267 -21.154 6.776 1.00 94.88 364 ILE A CA 1
ATOM 2992 C C . ILE A 1 364 ? -2.578 -20.316 5.529 1.00 94.88 364 ILE A C 1
ATOM 2994 O O . ILE A 1 364 ? -2.078 -20.632 4.450 1.00 94.88 364 ILE A O 1
ATOM 2998 N N . LYS A 1 365 ? -3.315 -19.203 5.663 1.00 93.31 365 LYS A N 1
ATOM 2999 C CA . LYS A 1 365 ? -3.585 -18.266 4.551 1.00 93.31 365 LYS A CA 1
ATOM 3000 C C . LYS A 1 365 ? -2.302 -17.826 3.842 1.00 93.31 365 LYS A C 1
ATOM 3002 O O . LYS A 1 365 ? -2.210 -17.857 2.611 1.00 93.31 365 LYS A O 1
ATOM 3007 N N . TYR A 1 366 ? -1.317 -17.387 4.623 1.00 94.12 366 TYR A N 1
ATOM 3008 C CA . TYR A 1 366 ? -0.052 -16.889 4.092 1.00 94.12 366 TYR A CA 1
ATOM 3009 C C . TYR A 1 366 ? 0.810 -18.030 3.555 1.00 94.12 366 TYR A C 1
ATOM 3011 O O . TYR A 1 366 ? 1.364 -17.892 2.468 1.00 94.12 366 TYR A O 1
ATOM 3019 N N . LEU A 1 367 ? 0.844 -19.180 4.233 1.00 96.00 367 LEU A N 1
ATOM 3020 C CA . LEU A 1 367 ? 1.556 -20.368 3.763 1.00 96.00 367 LEU A CA 1
ATOM 3021 C C . LEU A 1 367 ? 1.038 -20.850 2.399 1.00 96.00 367 LEU A C 1
ATOM 3023 O O . LEU A 1 367 ? 1.836 -21.066 1.491 1.00 96.00 367 LEU A O 1
ATOM 3027 N N . LEU A 1 368 ? -0.283 -20.949 2.220 1.00 94.12 368 LEU A N 1
ATOM 3028 C CA . LEU A 1 368 ? -0.899 -21.329 0.941 1.00 94.12 368 LEU A CA 1
ATOM 3029 C C . LEU A 1 368 ? -0.504 -20.371 -0.187 1.00 94.12 368 LEU A C 1
ATOM 3031 O O . LEU A 1 368 ? -0.198 -20.806 -1.295 1.00 94.12 368 LEU A O 1
ATOM 3035 N N . THR A 1 369 ? -0.458 -19.070 0.106 1.00 92.06 369 THR A N 1
ATOM 3036 C CA . THR A 1 369 ? -0.052 -18.045 -0.867 1.00 92.06 369 THR A CA 1
ATOM 3037 C C . THR A 1 369 ? 1.424 -18.188 -1.258 1.00 92.06 369 THR A C 1
ATOM 3039 O O . THR A 1 369 ? 1.768 -18.065 -2.433 1.00 92.06 369 THR A O 1
ATOM 3042 N N . ILE A 1 370 ? 2.294 -18.496 -0.292 1.00 93.31 370 ILE A N 1
ATOM 3043 C CA . ILE A 1 370 ? 3.726 -18.739 -0.521 1.00 93.31 370 ILE A CA 1
ATOM 3044 C C . ILE A 1 370 ? 3.924 -19.985 -1.386 1.00 93.31 370 ILE A C 1
ATOM 3046 O O . ILE A 1 370 ? 4.644 -19.927 -2.380 1.00 93.31 370 ILE A O 1
ATOM 3050 N N . VAL A 1 371 ? 3.243 -21.088 -1.063 1.00 93.50 371 VAL A N 1
ATOM 3051 C CA . VAL A 1 371 ? 3.303 -22.331 -1.847 1.00 93.50 371 VAL A CA 1
ATOM 3052 C C . VAL A 1 371 ? 2.824 -22.096 -3.281 1.00 93.50 371 VAL A C 1
ATOM 3054 O O . VAL A 1 371 ? 3.507 -22.498 -4.220 1.00 93.50 371 VAL A O 1
ATOM 3057 N N . ALA A 1 372 ? 1.708 -21.384 -3.468 1.00 90.50 372 ALA A N 1
ATOM 3058 C CA . ALA A 1 372 ? 1.201 -21.022 -4.791 1.00 90.50 372 ALA A CA 1
ATOM 3059 C C . ALA A 1 372 ? 2.229 -20.217 -5.611 1.00 90.50 372 ALA A C 1
ATOM 3061 O O . ALA A 1 372 ? 2.484 -20.534 -6.776 1.00 90.50 372 ALA A O 1
ATOM 3062 N N . ALA A 1 373 ? 2.877 -19.223 -4.993 1.00 87.25 373 ALA A N 1
ATOM 3063 C CA . ALA A 1 373 ? 3.925 -18.434 -5.636 1.00 87.25 373 ALA A CA 1
ATOM 3064 C C . ALA A 1 373 ? 5.160 -19.283 -5.995 1.00 87.25 373 ALA A C 1
ATOM 3066 O O . ALA A 1 373 ? 5.669 -19.180 -7.110 1.00 87.25 373 ALA A O 1
ATOM 3067 N N . CYS A 1 374 ? 5.613 -20.166 -5.101 1.00 88.50 374 CYS A N 1
ATOM 3068 C CA . CYS A 1 374 ? 6.745 -21.061 -5.356 1.00 88.50 374 CYS A CA 1
ATOM 3069 C C . CYS A 1 374 ? 6.464 -22.056 -6.492 1.00 88.50 374 CYS A C 1
ATOM 307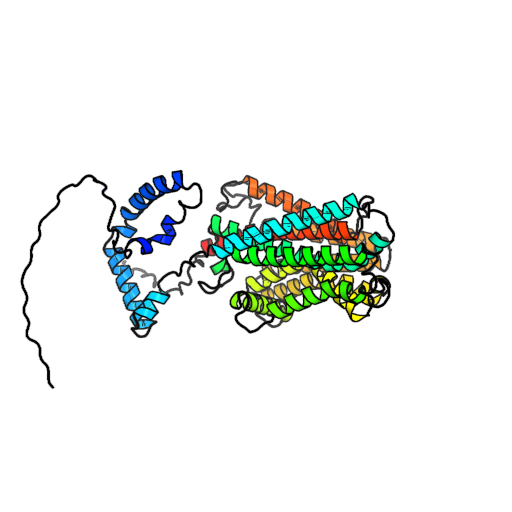1 O O . CYS A 1 374 ? 7.311 -22.244 -7.365 1.00 88.50 374 CYS A O 1
ATOM 3073 N N . LEU A 1 375 ? 5.270 -22.656 -6.528 1.00 89.56 375 LEU A N 1
ATOM 3074 C CA . LEU A 1 375 ? 4.858 -23.564 -7.607 1.00 89.56 375 LEU A CA 1
ATOM 3075 C C . LEU A 1 375 ? 4.793 -22.845 -8.958 1.00 89.56 375 LEU A C 1
ATOM 3077 O O . LEU A 1 375 ? 5.208 -23.393 -9.980 1.00 89.56 375 LEU A O 1
ATOM 3081 N N . ARG A 1 376 ? 4.350 -21.584 -8.969 1.00 84.06 376 ARG A N 1
ATOM 3082 C CA . ARG A 1 376 ? 4.376 -20.748 -10.173 1.00 84.06 376 ARG A CA 1
ATOM 3083 C C . ARG A 1 376 ? 5.800 -20.474 -10.663 1.00 84.06 376 ARG A C 1
ATOM 3085 O O . ARG A 1 376 ? 6.039 -20.477 -11.877 1.00 84.06 376 ARG A O 1
ATOM 3092 N N . THR A 1 377 ? 6.736 -20.236 -9.749 1.00 82.56 377 THR A N 1
ATOM 3093 C CA . THR A 1 377 ? 8.162 -20.094 -10.073 1.00 82.56 377 THR A CA 1
ATOM 3094 C C . THR A 1 377 ? 8.706 -21.386 -10.671 1.00 82.56 377 THR A C 1
ATOM 3096 O O . THR A 1 377 ? 9.299 -21.348 -11.748 1.00 82.56 377 THR A O 1
ATOM 3099 N N . ALA A 1 378 ? 8.421 -22.530 -10.041 1.00 85.62 378 ALA A N 1
ATOM 3100 C CA . ALA A 1 378 ? 8.825 -23.846 -10.534 1.00 85.62 378 ALA A CA 1
ATOM 3101 C C . ALA A 1 378 ? 8.307 -24.107 -11.956 1.00 85.62 378 ALA A C 1
ATOM 3103 O O . ALA A 1 378 ? 9.082 -24.524 -12.810 1.00 85.62 378 ALA A O 1
ATOM 3104 N N . TYR A 1 379 ? 7.050 -23.756 -12.249 1.00 84.44 379 TYR A N 1
ATOM 3105 C CA . TYR A 1 379 ? 6.491 -23.836 -13.603 1.00 84.44 379 TYR A CA 1
ATOM 3106 C C . TYR A 1 379 ? 7.210 -22.927 -14.620 1.00 84.44 379 TYR A C 1
ATOM 3108 O O . TYR A 1 379 ? 7.370 -23.298 -15.782 1.00 84.44 379 TYR A O 1
ATOM 3116 N N . THR A 1 380 ? 7.668 -21.739 -14.204 1.00 79.88 380 THR A N 1
ATOM 3117 C CA . THR A 1 380 ? 8.423 -20.833 -15.095 1.00 79.88 380 THR A CA 1
ATOM 3118 C C . THR A 1 380 ? 9.764 -21.432 -15.495 1.00 79.88 380 THR A C 1
ATOM 3120 O O . THR A 1 380 ? 10.159 -21.326 -16.655 1.00 79.88 380 THR A O 1
ATOM 3123 N N . LEU A 1 381 ? 10.457 -22.034 -14.525 1.00 80.19 381 LEU A N 1
ATOM 3124 C CA . LEU A 1 381 ? 11.779 -22.626 -14.711 1.00 80.19 381 LEU A CA 1
ATOM 3125 C C . LEU A 1 381 ? 11.693 -23.964 -15.448 1.00 80.19 381 LEU A C 1
ATOM 3127 O O . LEU A 1 381 ? 12.507 -24.247 -16.321 1.00 80.19 381 LEU A O 1
ATOM 3131 N N . ASN A 1 382 ? 10.689 -24.771 -15.112 1.00 81.94 382 ASN A N 1
ATOM 3132 C CA . ASN A 1 382 ? 10.471 -26.093 -15.664 1.00 81.94 382 ASN A CA 1
ATOM 3133 C C . ASN A 1 382 ? 9.021 -26.202 -16.154 1.00 81.94 382 ASN A C 1
ATOM 3135 O O . ASN A 1 382 ? 8.098 -26.421 -15.365 1.00 81.94 382 ASN A O 1
ATOM 3139 N N . ARG A 1 383 ? 8.820 -26.029 -17.468 1.00 81.19 383 ARG A N 1
ATOM 3140 C CA . ARG A 1 383 ? 7.505 -25.955 -18.139 1.00 81.19 383 ARG A CA 1
ATOM 3141 C C . ARG A 1 383 ? 6.779 -27.308 -18.226 1.00 81.19 383 ARG A C 1
ATOM 3143 O O . ARG A 1 383 ? 6.291 -27.698 -19.282 1.00 81.19 383 ARG A O 1
ATOM 3150 N N . GLY A 1 384 ? 6.705 -28.033 -17.117 1.00 87.31 384 GLY A N 1
ATOM 3151 C CA . GLY A 1 384 ? 5.971 -29.288 -16.997 1.00 87.31 384 GLY A CA 1
ATOM 3152 C C . GLY A 1 384 ? 4.481 -29.066 -16.733 1.00 87.31 384 GLY A C 1
ATOM 3153 O O . GLY A 1 384 ? 4.098 -28.172 -15.973 1.00 87.31 384 GLY A O 1
ATOM 3154 N N . ALA A 1 385 ? 3.634 -29.925 -17.307 1.00 87.88 385 ALA A N 1
ATOM 3155 C CA . ALA A 1 385 ? 2.186 -29.894 -17.088 1.00 87.88 385 ALA A CA 1
ATOM 3156 C C . ALA A 1 385 ? 1.818 -30.057 -15.602 1.00 87.88 385 ALA A C 1
ATOM 3158 O O . ALA A 1 385 ? 0.940 -29.354 -15.107 1.00 87.88 385 ALA A O 1
ATOM 3159 N N . THR A 1 386 ? 2.544 -30.906 -14.867 1.00 90.25 386 THR A N 1
ATOM 3160 C CA . THR A 1 386 ? 2.352 -31.119 -13.424 1.00 90.25 386 THR A CA 1
ATOM 3161 C C . THR A 1 386 ? 2.533 -29.832 -12.621 1.00 90.25 386 THR A C 1
ATOM 3163 O O . THR A 1 386 ? 1.692 -29.505 -11.786 1.00 90.25 386 THR A O 1
ATOM 3166 N N . TRP A 1 387 ? 3.589 -29.059 -12.905 1.00 88.69 387 TRP A N 1
ATOM 3167 C CA . TRP A 1 387 ? 3.844 -27.778 -12.238 1.00 88.69 387 TRP A CA 1
ATOM 3168 C C . TRP A 1 387 ? 2.771 -26.743 -12.561 1.00 88.69 387 TRP A C 1
ATOM 3170 O O . TRP A 1 387 ? 2.359 -25.995 -11.676 1.00 88.69 387 TRP A O 1
ATOM 3180 N N . ASN A 1 388 ? 2.282 -26.733 -13.805 1.00 87.25 388 ASN A N 1
ATOM 3181 C CA . ASN A 1 388 ? 1.185 -25.861 -14.213 1.00 87.25 388 ASN A CA 1
ATOM 3182 C C . ASN A 1 388 ? -0.096 -26.188 -13.431 1.00 87.25 388 ASN A C 1
ATOM 3184 O O . ASN A 1 388 ? -0.659 -25.316 -12.775 1.00 87.25 388 ASN A O 1
ATOM 3188 N N . ILE A 1 389 ? -0.524 -27.456 -13.438 1.00 89.50 389 ILE A N 1
ATOM 3189 C CA . ILE A 1 389 ? -1.734 -27.905 -12.733 1.00 89.50 389 ILE A CA 1
ATOM 3190 C C . ILE A 1 389 ? -1.619 -27.598 -11.235 1.00 89.50 389 ILE A C 1
ATOM 3192 O O . ILE A 1 389 ? -2.540 -27.024 -10.654 1.00 89.50 389 ILE A O 1
ATOM 3196 N N . ALA A 1 390 ? -0.473 -27.899 -10.619 1.00 91.19 390 ALA A N 1
ATOM 3197 C CA . ALA A 1 390 ? -0.231 -27.597 -9.213 1.00 91.19 390 ALA A CA 1
ATOM 3198 C C . ALA A 1 390 ? -0.322 -26.087 -8.921 1.00 91.19 390 ALA A C 1
ATOM 3200 O O . ALA A 1 390 ? -0.999 -25.688 -7.974 1.00 91.19 390 ALA A O 1
ATOM 3201 N N . ALA A 1 391 ? 0.291 -25.234 -9.749 1.00 89.44 391 ALA A N 1
ATOM 3202 C CA . ALA A 1 391 ? 0.202 -23.781 -9.605 1.00 89.44 391 ALA A CA 1
ATOM 3203 C C . ALA A 1 391 ? -1.243 -23.267 -9.708 1.00 89.44 391 ALA A C 1
ATOM 3205 O O . ALA A 1 391 ? -1.621 -22.402 -8.918 1.00 89.44 391 ALA A O 1
ATOM 3206 N N . TRP A 1 392 ? -2.066 -23.810 -10.611 1.00 90.06 392 TRP A N 1
ATOM 3207 C CA . TRP A 1 392 ? -3.486 -23.450 -10.721 1.00 90.06 392 TRP A CA 1
ATOM 3208 C C . TRP A 1 392 ? -4.289 -23.876 -9.490 1.00 90.06 392 TRP A C 1
ATOM 3210 O O . TRP A 1 392 ? -5.003 -23.053 -8.915 1.00 90.06 392 TRP A O 1
ATOM 3220 N N . VAL A 1 393 ? -4.140 -25.128 -9.049 1.00 91.94 393 VAL A N 1
ATOM 3221 C CA . VAL A 1 393 ? -4.875 -25.671 -7.895 1.00 91.94 393 VAL A CA 1
ATOM 3222 C C . VAL A 1 393 ? -4.526 -24.906 -6.619 1.00 91.94 393 VAL A C 1
ATOM 3224 O O . VAL A 1 393 ? -5.421 -24.396 -5.945 1.00 91.94 393 VAL A O 1
ATOM 3227 N N . PHE A 1 394 ? -3.237 -24.756 -6.302 1.00 92.50 394 PHE A N 1
ATOM 3228 C CA . PHE A 1 394 ? -2.816 -24.067 -5.079 1.00 92.50 394 PHE A CA 1
ATOM 3229 C C . PHE A 1 394 ? -3.140 -22.572 -5.108 1.00 92.50 394 PHE A C 1
ATOM 3231 O O . PHE A 1 394 ? -3.570 -22.033 -4.089 1.00 92.50 394 PHE A O 1
ATOM 3238 N N . SER A 1 395 ? -3.009 -21.901 -6.258 1.00 91.75 395 SER A N 1
ATOM 3239 C CA . SER A 1 395 ? -3.429 -20.498 -6.383 1.00 91.75 395 SER A CA 1
ATOM 3240 C C . SER A 1 395 ? -4.941 -20.336 -6.207 1.00 91.75 395 SER A C 1
ATOM 3242 O O . SER A 1 395 ? -5.382 -19.385 -5.557 1.00 91.75 395 SER A O 1
ATOM 3244 N N . GLY A 1 396 ? -5.741 -21.273 -6.728 1.00 92.19 396 GLY A N 1
ATOM 3245 C CA . GLY A 1 396 ? -7.191 -21.307 -6.535 1.00 92.19 396 GLY A CA 1
ATOM 3246 C C . GLY A 1 396 ? -7.575 -21.486 -5.066 1.00 92.19 396 GLY A C 1
ATOM 3247 O O . GLY A 1 396 ? -8.332 -20.680 -4.525 1.00 92.19 396 GLY A O 1
ATOM 3248 N N . VAL A 1 397 ? -6.982 -22.471 -4.385 1.00 94.12 397 VAL A N 1
ATOM 3249 C CA . VAL A 1 397 ? -7.207 -22.717 -2.949 1.00 94.12 397 VAL A CA 1
ATOM 3250 C C . VAL A 1 397 ? -6.777 -21.514 -2.104 1.00 94.12 397 VAL A C 1
ATOM 3252 O O . VAL A 1 397 ? -7.540 -21.068 -1.248 1.00 94.12 397 VAL A O 1
ATOM 3255 N N . ALA A 1 398 ? -5.601 -20.937 -2.369 1.00 93.44 398 ALA A N 1
ATOM 3256 C CA . ALA A 1 398 ? -5.124 -19.740 -1.675 1.00 93.44 398 ALA A CA 1
ATOM 3257 C C . ALA A 1 398 ? -6.076 -18.547 -1.872 1.00 93.44 398 ALA A C 1
ATOM 3259 O O . ALA A 1 398 ? -6.364 -17.817 -0.922 1.00 93.44 398 ALA A O 1
ATOM 3260 N N . THR A 1 399 ? -6.605 -18.376 -3.087 1.00 92.81 399 THR A N 1
ATOM 3261 C CA . THR A 1 399 ? -7.570 -17.319 -3.419 1.00 92.81 399 THR A CA 1
ATOM 3262 C C . THR A 1 399 ? -8.883 -17.514 -2.667 1.00 92.81 399 THR A C 1
ATOM 3264 O O . THR A 1 399 ? -9.358 -16.573 -2.035 1.00 92.81 399 THR A O 1
ATOM 3267 N N . LEU A 1 400 ? -9.448 -18.725 -2.671 1.00 93.88 400 LEU A N 1
ATOM 3268 C CA . LEU A 1 400 ? -10.690 -19.036 -1.954 1.00 93.88 400 LEU A CA 1
ATOM 3269 C C . LEU A 1 400 ? -10.538 -18.832 -0.445 1.00 93.88 400 LEU A C 1
ATOM 3271 O O . LEU A 1 400 ? -11.355 -18.145 0.171 1.00 93.88 400 LEU A O 1
ATOM 3275 N N . TYR A 1 401 ? -9.460 -19.362 0.139 1.00 95.06 401 TYR A N 1
ATOM 3276 C CA . TYR A 1 401 ? -9.193 -19.237 1.570 1.00 95.06 401 TYR A CA 1
ATOM 3277 C C . TYR A 1 401 ? -9.005 -17.777 1.987 1.00 95.06 401 TYR A C 1
ATOM 3279 O O . TYR A 1 401 ? -9.548 -17.331 2.997 1.00 95.06 401 TYR A O 1
ATOM 3287 N N . ALA A 1 402 ? -8.264 -16.998 1.198 1.00 93.69 402 ALA A N 1
ATOM 3288 C CA . ALA A 1 402 ? -8.041 -15.597 1.513 1.00 93.69 402 ALA A CA 1
ATOM 3289 C C . ALA A 1 402 ? -9.290 -14.729 1.302 1.00 93.69 402 ALA A C 1
ATOM 3291 O O . ALA A 1 402 ? -9.512 -13.805 2.079 1.00 93.69 402 ALA A O 1
ATOM 3292 N N . THR A 1 403 ? -10.128 -15.034 0.309 1.00 94.62 403 THR A N 1
ATOM 3293 C CA . THR A 1 403 ? -11.432 -14.378 0.129 1.00 94.62 403 THR A CA 1
ATOM 3294 C C . THR A 1 403 ? -12.355 -14.644 1.316 1.00 94.62 403 THR A C 1
ATOM 3296 O O . THR A 1 403 ? -12.962 -13.706 1.835 1.00 94.62 403 THR A O 1
ATOM 3299 N N . TYR A 1 404 ? -12.422 -15.897 1.780 1.00 94.81 404 TYR A N 1
ATOM 3300 C CA . TYR A 1 404 ? -13.147 -16.250 3.001 1.00 94.81 404 TYR A CA 1
ATOM 3301 C C . TYR A 1 404 ? -12.622 -15.450 4.197 1.00 94.81 404 TYR A C 1
ATOM 3303 O O . TYR A 1 404 ? -13.402 -14.837 4.923 1.00 94.81 404 TYR A O 1
ATOM 3311 N N . TRP A 1 405 ? -11.299 -15.400 4.365 1.00 95.00 405 TRP A N 1
ATOM 3312 C CA . TRP A 1 405 ? -10.672 -14.670 5.461 1.00 95.00 405 TRP A CA 1
ATOM 3313 C C . TRP A 1 405 ? -11.029 -13.180 5.450 1.00 95.00 405 TRP A C 1
ATOM 3315 O O . TRP A 1 405 ? -11.443 -12.641 6.475 1.00 95.00 405 TRP A O 1
ATOM 3325 N N . ASP A 1 406 ? -10.900 -12.523 4.296 1.00 94.12 406 ASP A N 1
ATOM 3326 C CA . ASP A 1 406 ? -11.168 -11.091 4.154 1.00 94.12 406 ASP A CA 1
ATOM 3327 C C . ASP A 1 406 ? -12.632 -10.756 4.512 1.00 94.12 406 ASP A C 1
ATOM 3329 O O . ASP A 1 406 ? -12.888 -9.816 5.262 1.00 94.12 406 ASP A O 1
ATOM 3333 N N . ILE A 1 407 ? -13.600 -11.530 4.008 1.00 94.56 407 ILE A N 1
ATOM 3334 C CA . ILE A 1 407 ? -15.030 -11.226 4.178 1.00 94.56 407 ILE A CA 1
ATOM 3335 C C . ILE A 1 407 ? -15.545 -11.666 5.555 1.00 94.56 407 ILE A C 1
ATOM 3337 O O . ILE A 1 407 ? -16.248 -10.910 6.229 1.00 94.56 407 ILE A O 1
ATOM 3341 N N . VAL A 1 408 ? -15.212 -12.883 5.982 1.00 93.00 408 VAL A N 1
ATOM 3342 C CA . VAL A 1 408 ? -15.799 -13.489 7.186 1.00 93.00 408 VAL A CA 1
ATOM 3343 C C . VAL A 1 408 ? -15.024 -13.098 8.433 1.00 93.00 408 VAL A C 1
ATOM 3345 O O . VAL A 1 408 ? -15.615 -12.640 9.405 1.00 93.00 408 VAL A O 1
ATOM 3348 N N . VAL A 1 409 ? -13.699 -13.247 8.423 1.00 92.12 409 VAL A N 1
ATOM 3349 C CA . VAL A 1 409 ? -12.880 -13.052 9.629 1.00 92.12 409 VAL A CA 1
ATOM 3350 C C . VAL A 1 409 ? -12.532 -11.578 9.816 1.00 92.12 409 VAL A C 1
ATOM 3352 O O . VAL A 1 409 ? -12.795 -10.999 10.870 1.00 92.12 409 VAL A O 1
ATOM 3355 N N . ASP A 1 410 ? -11.970 -10.947 8.786 1.00 92.38 410 ASP A N 1
ATOM 3356 C CA . ASP A 1 410 ? -11.474 -9.575 8.884 1.00 92.38 410 ASP A CA 1
ATOM 3357 C C . ASP A 1 410 ? -12.614 -8.553 8.931 1.00 92.38 410 ASP A C 1
ATOM 3359 O O . ASP A 1 410 ? -12.578 -7.636 9.759 1.00 92.38 410 ASP A O 1
ATOM 3363 N N . TRP A 1 411 ? -13.633 -8.700 8.080 1.00 93.88 411 TRP A N 1
ATOM 3364 C CA . TRP A 1 411 ? -14.788 -7.794 8.068 1.00 93.88 411 TRP A CA 1
ATOM 3365 C C . TRP A 1 411 ? -15.920 -8.243 8.996 1.00 93.88 411 TRP A C 1
ATOM 3367 O O . TRP A 1 411 ? -16.771 -7.423 9.339 1.00 93.88 411 TRP A O 1
ATOM 3377 N N . GLY A 1 412 ? -15.931 -9.502 9.444 1.00 90.06 412 GLY A N 1
ATOM 3378 C CA . GLY A 1 412 ? -16.989 -10.019 10.315 1.00 90.06 412 GLY A CA 1
ATOM 3379 C C . GLY A 1 412 ? -18.336 -10.184 9.607 1.00 90.06 412 GLY A C 1
ATOM 3380 O O . GLY A 1 412 ? -19.363 -10.114 10.274 1.00 90.06 412 GLY A O 1
ATOM 3381 N N . LEU A 1 413 ? -18.367 -10.314 8.277 1.00 89.94 413 LEU A N 1
ATOM 3382 C CA . LEU A 1 413 ? -19.602 -10.445 7.492 1.00 89.94 413 LEU A CA 1
ATOM 3383 C C . LEU A 1 413 ? -19.957 -11.922 7.237 1.00 89.94 413 LEU A C 1
ATOM 3385 O O . LEU A 1 413 ? -19.277 -12.827 7.712 1.00 89.94 413 LEU A O 1
ATOM 3389 N N . LEU A 1 414 ? -21.046 -12.164 6.497 1.00 86.44 414 LEU A N 1
ATOM 3390 C CA . LEU A 1 414 ? -21.636 -13.485 6.226 1.00 86.44 414 LEU A CA 1
ATOM 3391 C C . LEU A 1 414 ? -22.069 -14.248 7.490 1.00 86.44 414 LEU A C 1
ATOM 3393 O O . LEU A 1 414 ? -22.074 -15.476 7.521 1.00 86.44 414 LEU A O 1
ATOM 3397 N N . GLN A 1 415 ? -22.472 -13.519 8.531 1.00 80.69 415 GLN A N 1
ATOM 3398 C CA . GLN A 1 415 ? -23.020 -14.109 9.750 1.00 80.69 415 GLN A CA 1
ATOM 3399 C C . GLN A 1 415 ? -24.448 -14.617 9.496 1.00 80.69 415 GLN A C 1
ATOM 3401 O O . GLN A 1 415 ? -25.309 -13.881 9.005 1.00 80.69 415 GLN A O 1
ATOM 3406 N N . ILE A 1 416 ? -24.687 -15.892 9.807 1.00 75.12 416 ILE A N 1
ATOM 3407 C CA . ILE A 1 416 ? -26.004 -16.533 9.718 1.00 75.12 416 ILE A CA 1
ATOM 3408 C C . ILE A 1 416 ? -26.746 -16.268 11.035 1.00 75.12 416 ILE A C 1
ATOM 3410 O O . ILE A 1 416 ? -26.167 -16.421 12.105 1.00 75.12 416 ILE A O 1
ATOM 3414 N N . GLY A 1 417 ? -28.021 -15.872 10.961 1.00 67.25 417 GLY A N 1
ATOM 3415 C CA . GLY A 1 417 ? -28.864 -15.640 12.145 1.00 67.25 417 GLY A CA 1
ATOM 3416 C C . GLY A 1 417 ? -28.862 -14.209 12.700 1.00 67.25 417 GLY A C 1
ATOM 3417 O O . GLY A 1 417 ? -29.524 -13.954 13.700 1.00 67.25 417 GLY A O 1
ATOM 3418 N N . CYS A 1 418 ? -28.171 -13.264 12.056 1.00 73.69 418 CYS A N 1
ATOM 3419 C CA . CYS A 1 418 ? -28.244 -11.840 12.401 1.00 73.69 418 CYS A CA 1
ATOM 3420 C C . CYS A 1 418 ? -29.517 -11.175 11.855 1.00 73.69 418 CYS A C 1
ATOM 3422 O O . CYS A 1 418 ? -30.092 -11.615 10.855 1.00 73.69 418 CYS A O 1
ATOM 3424 N N . LYS A 1 419 ? -29.929 -10.051 12.461 1.00 71.81 419 LYS A N 1
ATOM 3425 C CA . LYS A 1 419 ? -31.117 -9.281 12.028 1.00 71.81 419 LYS A CA 1
ATOM 3426 C C . LYS A 1 419 ? -30.976 -8.767 10.592 1.00 71.81 419 LYS A C 1
ATOM 3428 O O . LYS A 1 419 ? -31.960 -8.571 9.881 1.00 71.81 419 LYS A O 1
ATOM 3433 N N . ASN A 1 420 ? -29.738 -8.532 10.166 1.00 76.44 420 ASN A N 1
ATOM 3434 C CA . ASN A 1 420 ? -29.396 -8.233 8.787 1.00 76.44 420 ASN A CA 1
ATOM 3435 C C . ASN A 1 420 ? -28.880 -9.518 8.126 1.00 76.44 420 ASN A C 1
ATOM 3437 O O . ASN A 1 420 ? -27.840 -10.026 8.529 1.00 76.44 420 ASN A O 1
ATOM 3441 N N . SER A 1 421 ? -29.572 -10.029 7.101 1.00 79.00 421 SER A N 1
ATOM 3442 C CA . SER A 1 421 ? -29.137 -11.237 6.379 1.00 79.00 421 SER A CA 1
ATOM 3443 C C . SER A 1 421 ? -27.671 -11.111 5.951 1.00 79.00 421 SER A C 1
ATOM 3445 O O . SER A 1 421 ? -27.333 -10.162 5.255 1.00 79.00 421 SER A O 1
ATOM 3447 N N . PHE A 1 422 ? -26.801 -12.035 6.368 1.00 80.31 422 PHE A N 1
ATOM 3448 C CA . PHE A 1 422 ? -25.372 -12.070 6.011 1.00 80.31 422 PHE A CA 1
ATOM 3449 C C . PHE A 1 422 ? -24.529 -10.841 6.410 1.00 80.31 422 PHE A C 1
ATOM 3451 O O . PHE A 1 422 ? -23.377 -10.720 5.987 1.00 80.31 422 PHE A O 1
ATOM 3458 N N . LEU A 1 423 ? -25.053 -9.930 7.228 1.00 87.19 423 LEU A N 1
ATOM 3459 C CA . LEU A 1 423 ? -24.333 -8.762 7.738 1.00 87.19 423 LEU A CA 1
ATOM 3460 C C . LEU A 1 423 ? -24.390 -8.749 9.267 1.00 87.19 423 LEU A C 1
ATOM 3462 O O . LEU A 1 423 ? -25.281 -9.330 9.875 1.00 87.19 423 LEU A O 1
ATOM 3466 N N . ARG A 1 424 ? -23.465 -8.019 9.891 1.00 86.25 424 ARG A N 1
ATOM 3467 C CA . ARG A 1 424 ? -23.470 -7.798 11.345 1.00 86.25 424 ARG A CA 1
ATOM 3468 C C . ARG A 1 424 ? -24.704 -7.003 11.778 1.00 86.25 424 ARG A C 1
ATOM 3470 O O . ARG A 1 424 ? -25.259 -6.211 11.008 1.00 86.25 424 ARG A O 1
ATOM 3477 N N . ASP A 1 425 ? -25.074 -7.137 13.048 1.00 82.62 425 ASP A N 1
ATOM 3478 C CA . ASP A 1 425 ? -26.184 -6.373 13.631 1.00 82.62 425 ASP A CA 1
ATOM 3479 C C . ASP A 1 425 ? -25.864 -4.878 13.760 1.00 82.62 425 ASP A C 1
ATOM 3481 O O . ASP A 1 425 ? -26.723 -4.030 13.516 1.00 82.62 425 ASP A O 1
ATOM 3485 N N . LYS A 1 426 ? -24.613 -4.547 14.104 1.00 84.69 426 LYS A N 1
ATOM 3486 C CA . LYS A 1 426 ? -24.116 -3.168 14.190 1.00 84.69 426 LYS A CA 1
ATOM 3487 C C . LYS A 1 426 ? -23.277 -2.841 12.957 1.00 84.69 426 LYS A C 1
ATOM 3489 O O . LYS A 1 426 ? -22.285 -3.513 12.686 1.00 84.69 426 LYS A O 1
ATOM 3494 N N . LEU A 1 427 ? -23.673 -1.796 12.237 1.00 88.44 427 LEU A N 1
ATOM 3495 C CA . LEU A 1 427 ? -23.007 -1.282 11.038 1.00 88.44 427 LEU A CA 1
ATOM 3496 C C . LEU A 1 427 ? -22.787 0.223 11.217 1.00 88.44 427 LEU A C 1
ATOM 3498 O O . LEU A 1 427 ? -23.702 0.916 11.664 1.00 88.44 427 LEU A O 1
ATOM 3502 N N . LEU A 1 428 ? -21.591 0.729 10.902 1.00 88.00 428 LEU A N 1
ATOM 3503 C CA . LEU A 1 428 ? -21.298 2.168 10.993 1.00 88.00 428 LEU A CA 1
ATOM 3504 C C . LEU A 1 428 ? -21.689 2.915 9.716 1.00 88.00 428 LEU A C 1
ATOM 3506 O O . LEU A 1 428 ? -22.024 4.098 9.778 1.00 88.00 428 LEU A O 1
ATOM 3510 N N . VAL A 1 429 ? -21.681 2.233 8.567 1.00 89.88 429 VAL A N 1
ATOM 3511 C CA . VAL A 1 429 ? -22.177 2.789 7.305 1.00 89.88 429 VAL A CA 1
ATOM 3512 C C . VAL A 1 429 ? -23.694 2.568 7.227 1.00 89.88 429 VAL A C 1
ATOM 3514 O O . VAL A 1 429 ? -24.138 1.420 7.278 1.00 89.88 429 VAL A O 1
ATOM 3517 N N . PRO A 1 430 ? -24.511 3.625 7.054 1.00 85.19 430 PRO A N 1
ATOM 3518 C CA . PRO A 1 430 ? -25.972 3.493 7.033 1.00 85.19 430 PRO A CA 1
ATOM 3519 C C . PRO A 1 430 ? -26.502 2.608 5.895 1.00 85.19 430 PRO A C 1
ATOM 3521 O O . PRO A 1 430 ? -27.501 1.905 6.046 1.00 85.19 430 PRO A O 1
ATOM 3524 N N . HIS A 1 431 ? -25.836 2.636 4.738 1.00 89.56 431 HIS A N 1
ATOM 3525 C CA . HIS A 1 431 ? -26.284 1.937 3.537 1.00 89.56 431 HIS A CA 1
ATOM 3526 C C . HIS A 1 431 ? -25.725 0.513 3.454 1.00 89.56 431 HIS A C 1
ATOM 3528 O O . HIS A 1 431 ? -24.549 0.301 3.162 1.00 89.56 431 HIS A O 1
ATOM 3534 N N . LYS A 1 432 ? -26.608 -0.481 3.615 1.00 90.19 432 LYS A N 1
ATOM 3535 C CA . LYS A 1 432 ? -26.276 -1.917 3.523 1.00 90.19 432 LYS A CA 1
ATOM 3536 C C . LYS A 1 432 ? -25.686 -2.324 2.167 1.00 90.19 432 LYS A C 1
ATOM 3538 O O . LYS A 1 432 ? -24.835 -3.206 2.111 1.00 90.19 432 LYS A O 1
ATOM 3543 N N . THR A 1 433 ? -26.113 -1.672 1.084 1.00 91.81 433 THR A N 1
ATOM 3544 C CA . THR A 1 433 ? -25.635 -1.926 -0.288 1.00 91.81 433 THR A CA 1
ATOM 3545 C C . THR A 1 433 ? -24.123 -1.779 -0.419 1.00 91.81 433 THR A C 1
ATOM 3547 O O . THR A 1 433 ? -23.509 -2.528 -1.172 1.00 91.81 433 THR A O 1
ATOM 3550 N N . VAL A 1 434 ? -23.510 -0.881 0.359 1.00 94.00 434 VAL A N 1
ATOM 3551 C CA . VAL A 1 434 ? -22.060 -0.658 0.360 1.00 94.00 434 VAL A CA 1
ATOM 3552 C C . VAL A 1 434 ? -21.307 -1.913 0.810 1.00 94.00 434 VAL A C 1
ATOM 3554 O O . VAL A 1 434 ? -20.292 -2.255 0.209 1.00 94.00 434 VAL A O 1
ATOM 3557 N N . TYR A 1 435 ? -21.822 -2.645 1.802 1.00 94.19 435 TYR A N 1
ATOM 3558 C CA . TYR A 1 435 ? -21.201 -3.886 2.277 1.00 94.19 435 TYR A CA 1
ATOM 3559 C C . TYR A 1 435 ? -21.291 -4.999 1.231 1.00 94.19 435 TYR A C 1
ATOM 3561 O O . TYR A 1 435 ? -20.295 -5.662 0.954 1.00 94.19 435 TYR A O 1
ATOM 3569 N N . TYR A 1 436 ? -22.455 -5.178 0.597 1.00 93.75 436 TYR A N 1
ATOM 3570 C CA . TYR A 1 436 ? -22.613 -6.172 -0.470 1.00 93.75 436 TYR A CA 1
ATOM 3571 C C . TYR A 1 436 ? -21.748 -5.853 -1.690 1.00 93.75 436 TYR A C 1
ATOM 3573 O O . TYR A 1 436 ? -21.055 -6.735 -2.196 1.00 93.75 436 TYR A O 1
ATOM 3581 N N . ALA A 1 437 ? -21.726 -4.589 -2.118 1.00 95.31 437 ALA A N 1
ATOM 3582 C CA . ALA A 1 437 ? -20.868 -4.140 -3.207 1.00 95.31 437 ALA A CA 1
ATOM 3583 C C . ALA A 1 437 ? -19.384 -4.365 -2.881 1.00 95.31 437 ALA A C 1
ATOM 3585 O O . ALA A 1 437 ? -18.646 -4.862 -3.727 1.00 95.31 437 ALA A O 1
ATOM 3586 N N . ALA A 1 438 ? -18.952 -4.076 -1.649 1.00 95.19 438 ALA A N 1
ATOM 3587 C CA . ALA A 1 438 ? -17.584 -4.330 -1.210 1.00 95.19 438 ALA A CA 1
ATOM 3588 C C . ALA A 1 438 ? -17.231 -5.825 -1.204 1.00 95.19 438 ALA A C 1
ATOM 3590 O O . ALA A 1 438 ? -16.125 -6.179 -1.611 1.00 95.19 438 ALA A O 1
ATOM 3591 N N . MET A 1 439 ? -18.155 -6.704 -0.794 1.00 94.50 439 MET A N 1
ATOM 3592 C CA . MET A 1 439 ? -17.950 -8.158 -0.848 1.00 94.50 439 MET A CA 1
ATOM 3593 C C . MET A 1 439 ? -17.745 -8.633 -2.287 1.00 94.50 439 MET A C 1
ATOM 3595 O O . MET A 1 439 ? -16.738 -9.279 -2.575 1.00 94.50 439 MET A O 1
ATOM 3599 N N . VAL A 1 440 ? -18.645 -8.258 -3.202 1.00 95.00 440 VAL A N 1
ATOM 3600 C CA . VAL A 1 440 ? -18.537 -8.614 -4.627 1.00 95.00 440 VAL A CA 1
ATOM 3601 C C . VAL A 1 440 ? -17.242 -8.063 -5.225 1.00 95.00 440 VAL A C 1
ATOM 3603 O O . VAL A 1 440 ? -16.491 -8.796 -5.869 1.00 95.00 440 VAL A O 1
ATOM 3606 N N . LEU A 1 441 ? -16.931 -6.793 -4.964 1.00 95.25 441 LEU A N 1
ATOM 3607 C CA . LEU A 1 441 ? -15.727 -6.148 -5.474 1.00 95.25 441 LEU A CA 1
ATOM 3608 C C . LEU A 1 441 ? -14.446 -6.805 -4.938 1.00 95.25 441 LEU A C 1
ATOM 3610 O O . LEU A 1 441 ? -13.492 -6.968 -5.697 1.00 95.25 441 LEU A O 1
ATOM 3614 N N . ASN A 1 442 ? -14.414 -7.234 -3.671 1.00 94.56 442 ASN A N 1
ATOM 3615 C CA . ASN A 1 442 ? -13.263 -7.953 -3.123 1.00 94.56 442 ASN A CA 1
ATOM 3616 C C . ASN A 1 442 ? -13.047 -9.296 -3.827 1.00 94.56 442 ASN A C 1
ATOM 3618 O O . ASN A 1 442 ? -11.908 -9.606 -4.167 1.00 94.56 442 ASN A O 1
ATOM 3622 N N . VAL A 1 443 ? -14.117 -10.055 -4.101 1.00 94.19 443 VAL A N 1
ATOM 3623 C CA . VAL A 1 443 ? -14.032 -11.318 -4.858 1.00 94.19 443 VAL A CA 1
ATOM 3624 C C . VAL A 1 443 ? -13.467 -11.065 -6.256 1.00 94.19 443 VAL A C 1
ATOM 3626 O O . VAL A 1 443 ? -12.482 -11.697 -6.636 1.00 94.19 443 VAL A O 1
ATOM 3629 N N . LEU A 1 444 ? -14.028 -10.102 -6.996 1.00 92.69 444 LEU A N 1
ATOM 3630 C CA . LEU A 1 444 ? -13.580 -9.769 -8.353 1.00 92.69 444 LEU A CA 1
ATOM 3631 C C . LEU A 1 444 ? -12.103 -9.354 -8.381 1.00 92.69 444 LEU A C 1
ATOM 3633 O O . LEU A 1 444 ? -11.322 -9.897 -9.158 1.00 92.69 444 LEU A O 1
ATOM 3637 N N . LEU A 1 445 ? -11.688 -8.445 -7.495 1.00 91.56 445 LEU A N 1
ATOM 3638 C CA . LEU A 1 445 ? -10.296 -7.987 -7.424 1.00 91.56 445 LEU A CA 1
ATOM 3639 C C . LEU A 1 445 ? -9.337 -9.094 -6.951 1.00 91.56 445 LEU A C 1
ATOM 3641 O O . LEU A 1 445 ? -8.164 -9.084 -7.320 1.00 91.56 445 LEU A O 1
ATOM 3645 N N . ARG A 1 446 ? -9.807 -10.091 -6.190 1.00 89.69 446 ARG A N 1
ATOM 3646 C CA . ARG A 1 446 ? -8.990 -11.262 -5.835 1.00 89.69 446 ARG A CA 1
ATOM 3647 C C . ARG A 1 446 ? -8.743 -12.179 -7.035 1.00 89.69 446 ARG A C 1
ATOM 3649 O O . ARG A 1 446 ? -7.643 -12.710 -7.175 1.00 89.69 446 ARG A O 1
ATOM 3656 N N . LEU A 1 447 ? -9.721 -12.321 -7.930 1.00 86.38 447 LEU A N 1
ATOM 3657 C CA . LEU A 1 447 ? -9.535 -13.038 -9.199 1.00 86.38 447 LEU A CA 1
ATOM 3658 C C . LEU A 1 447 ? -8.528 -12.314 -10.110 1.00 86.38 447 LEU A C 1
ATOM 3660 O O . LEU A 1 447 ? -7.749 -12.953 -10.812 1.00 86.38 447 LEU A O 1
ATOM 3664 N N . VAL A 1 448 ? -8.466 -10.982 -10.038 1.00 84.00 448 VAL A N 1
ATOM 3665 C CA . VAL A 1 448 ? -7.436 -10.183 -10.724 1.00 84.00 448 VAL A CA 1
ATOM 3666 C C . VAL A 1 448 ? -6.036 -10.460 -10.152 1.00 84.00 448 VAL A C 1
ATOM 3668 O O . VAL A 1 448 ? -5.065 -10.545 -10.902 1.00 84.00 448 VAL A O 1
ATOM 3671 N N . TRP A 1 449 ? -5.897 -10.678 -8.841 1.00 80.19 449 TRP A N 1
ATOM 3672 C CA . TRP A 1 449 ? -4.619 -11.127 -8.272 1.00 80.19 449 TRP A CA 1
ATOM 3673 C C . TRP A 1 449 ? -4.212 -12.507 -8.810 1.00 80.19 449 TRP A C 1
ATOM 3675 O O . TRP A 1 449 ? -3.053 -12.696 -9.180 1.00 80.19 449 TRP A O 1
ATOM 3685 N N . LEU A 1 450 ? -5.155 -13.445 -8.950 1.00 77.25 450 LEU A N 1
ATOM 3686 C CA . LEU A 1 450 ? -4.892 -14.769 -9.529 1.00 77.25 450 LEU A CA 1
ATOM 3687 C C . LEU A 1 450 ? -4.296 -14.661 -10.946 1.00 77.25 450 LEU A C 1
ATOM 3689 O O . LEU A 1 450 ? -3.336 -15.359 -11.275 1.00 77.25 450 LEU A O 1
ATOM 3693 N N . GLN A 1 451 ? -4.780 -13.711 -11.750 1.00 72.31 451 GLN A N 1
ATOM 3694 C CA . GLN A 1 451 ? -4.206 -13.387 -13.059 1.00 72.31 451 GLN A CA 1
ATOM 3695 C C . GLN A 1 451 ? -2.737 -12.932 -12.970 1.00 72.31 451 GLN A C 1
ATOM 3697 O O . GLN A 1 451 ? -1.934 -13.329 -13.815 1.00 72.31 451 GLN A O 1
ATOM 3702 N N . THR A 1 452 ? -2.355 -12.141 -11.956 1.00 67.62 452 THR A N 1
ATOM 3703 C CA . THR A 1 452 ? -0.949 -11.716 -11.771 1.00 67.62 452 THR A CA 1
ATOM 3704 C C . THR A 1 452 ? -0.021 -12.874 -11.433 1.00 67.62 452 THR A C 1
ATOM 3706 O O . THR A 1 452 ? 1.148 -12.852 -11.817 1.00 67.62 452 THR A O 1
ATOM 3709 N N . VAL A 1 453 ? -0.529 -13.887 -10.729 1.00 66.44 453 VAL A N 1
ATOM 3710 C CA . VAL A 1 453 ? 0.245 -15.088 -10.416 1.00 66.44 453 VAL A CA 1
ATOM 3711 C C . VAL A 1 453 ? 0.369 -15.950 -11.660 1.00 66.44 453 VAL A C 1
ATOM 3713 O O . VAL A 1 453 ? 1.457 -16.415 -11.954 1.00 66.44 453 VAL A O 1
ATOM 3716 N N . LEU A 1 454 ? -0.692 -16.122 -12.444 1.00 67.19 454 LEU A N 1
ATOM 3717 C CA . LEU A 1 454 ? -0.723 -17.082 -13.551 1.00 67.19 454 LEU A CA 1
ATOM 3718 C C . LEU A 1 454 ? -0.243 -16.526 -14.904 1.00 67.19 454 LEU A C 1
ATOM 3720 O O . LEU A 1 454 ? -0.063 -17.305 -15.833 1.00 67.19 454 LEU A O 1
ATOM 3724 N N . ASP A 1 455 ? 0.048 -15.221 -14.992 1.00 66.06 455 ASP A N 1
ATOM 3725 C CA . ASP A 1 455 ? 0.607 -14.533 -16.174 1.00 66.06 455 ASP A CA 1
ATOM 3726 C C . ASP A 1 455 ? -0.192 -14.794 -17.462 1.00 66.06 455 ASP A C 1
ATOM 3728 O O . ASP A 1 455 ? 0.336 -15.194 -18.503 1.00 66.06 455 ASP A O 1
ATOM 3732 N N . LEU A 1 456 ? -1.510 -14.594 -17.378 1.00 64.06 456 LEU A N 1
ATOM 3733 C CA . LEU A 1 456 ? -2.383 -14.680 -18.546 1.00 64.06 456 LEU A CA 1
ATOM 3734 C C . LEU A 1 456 ? -1.998 -13.581 -19.547 1.00 64.06 456 LEU A C 1
ATOM 3736 O O . LEU A 1 456 ? -1.981 -12.394 -19.216 1.00 64.06 456 LEU A O 1
ATOM 3740 N N . LYS A 1 457 ? -1.675 -13.982 -20.780 1.00 61.56 457 LYS A N 1
ATOM 3741 C CA . LYS A 1 457 ? -1.254 -13.064 -21.841 1.00 61.56 457 LYS A CA 1
ATOM 3742 C C . LYS A 1 457 ? -2.465 -12.350 -22.431 1.00 61.56 457 LYS A C 1
ATOM 3744 O O . LYS A 1 457 ? -3.328 -12.990 -23.023 1.00 61.56 457 LYS A O 1
ATOM 3749 N N . PHE A 1 458 ? -2.482 -11.025 -22.336 1.00 64.56 458 PHE A N 1
ATOM 3750 C CA . PHE A 1 458 ? -3.443 -10.182 -23.043 1.00 64.56 458 PHE A CA 1
ATOM 3751 C C . PHE A 1 458 ? -2.743 -9.516 -24.221 1.00 64.56 458 PHE A C 1
ATOM 3753 O O . PHE A 1 458 ? -1.724 -8.853 -24.046 1.00 64.56 458 PHE A O 1
ATOM 3760 N N . SER A 1 459 ? -3.279 -9.701 -25.425 1.00 60.50 459 SER A N 1
ATOM 3761 C CA . SER A 1 459 ? -2.669 -9.228 -26.674 1.00 60.50 459 SER A CA 1
ATOM 3762 C C . SER A 1 459 ? -2.749 -7.710 -26.877 1.00 60.50 459 SER A C 1
ATOM 3764 O O . SER A 1 459 ? -2.065 -7.187 -27.749 1.00 60.50 459 SER A O 1
ATOM 3766 N N . PHE A 1 460 ? -3.561 -6.997 -26.088 1.00 67.88 460 PHE A N 1
ATOM 3767 C CA . PHE A 1 460 ? -3.910 -5.594 -26.340 1.00 67.88 460 PHE A CA 1
ATOM 3768 C C . PHE A 1 460 ? -3.105 -4.557 -25.531 1.00 67.88 460 PHE A C 1
ATOM 3770 O O . PHE A 1 460 ? -3.200 -3.368 -25.822 1.00 67.88 460 PHE A O 1
ATOM 3777 N N . LEU A 1 461 ? -2.312 -4.962 -24.528 1.00 71.69 461 LEU A N 1
ATOM 3778 C CA . LEU A 1 461 ? -1.518 -4.045 -23.693 1.00 71.69 461 LEU A CA 1
ATOM 3779 C C . LEU A 1 461 ? -0.054 -4.470 -23.606 1.00 71.69 461 LEU A C 1
ATOM 3781 O O . LEU A 1 461 ? 0.264 -5.655 -23.527 1.00 71.69 461 LEU A O 1
ATOM 3785 N N . HIS A 1 462 ? 0.842 -3.482 -23.521 1.00 78.19 462 HIS A N 1
ATOM 3786 C CA . HIS A 1 462 ? 2.235 -3.740 -23.172 1.00 78.19 462 HIS A CA 1
ATOM 3787 C C . HIS A 1 462 ? 2.321 -4.357 -21.765 1.00 78.19 462 HIS A C 1
ATOM 3789 O O . HIS A 1 462 ? 1.615 -3.944 -20.838 1.00 78.19 462 HIS A O 1
ATOM 3795 N N . ARG A 1 463 ? 3.210 -5.342 -21.597 1.00 81.88 463 ARG A N 1
ATOM 3796 C CA . ARG A 1 463 ? 3.308 -6.157 -20.377 1.00 81.88 463 ARG A CA 1
ATOM 3797 C C . ARG A 1 463 ? 3.484 -5.313 -19.115 1.00 81.88 463 ARG A C 1
ATOM 3799 O O . ARG A 1 463 ? 2.812 -5.555 -18.117 1.00 81.88 463 ARG A O 1
ATOM 3806 N N . GLU A 1 464 ? 4.353 -4.304 -19.155 1.00 83.44 464 GLU A N 1
ATOM 3807 C CA . GLU A 1 464 ? 4.617 -3.464 -17.980 1.00 83.44 464 GLU A CA 1
ATOM 3808 C C . GLU A 1 464 ? 3.422 -2.595 -17.582 1.00 83.44 464 GLU A C 1
ATOM 3810 O O . GLU A 1 464 ? 3.189 -2.396 -16.387 1.00 83.44 464 GLU A O 1
ATOM 3815 N N . THR A 1 465 ? 2.633 -2.136 -18.555 1.00 85.75 465 THR A N 1
ATOM 3816 C CA . THR A 1 465 ? 1.387 -1.397 -18.317 1.00 85.75 465 THR A CA 1
ATOM 3817 C C . THR A 1 465 ? 0.351 -2.292 -17.652 1.00 85.75 465 THR A C 1
ATOM 3819 O O . THR A 1 465 ? -0.250 -1.888 -16.660 1.00 85.75 465 THR A O 1
ATOM 3822 N N . LEU A 1 466 ? 0.185 -3.528 -18.136 1.00 86.12 466 LEU A N 1
ATOM 3823 C CA . LEU A 1 466 ? -0.716 -4.500 -17.516 1.00 86.12 466 LEU A CA 1
ATOM 3824 C C . LEU A 1 466 ? -0.306 -4.784 -16.064 1.00 86.12 466 LEU A C 1
ATOM 3826 O O . LEU A 1 466 ? -1.140 -4.698 -15.166 1.00 86.12 466 LEU A O 1
ATOM 3830 N N . VAL A 1 467 ? 0.981 -5.047 -15.810 1.00 86.38 467 VAL A N 1
ATOM 3831 C CA . VAL A 1 467 ? 1.499 -5.257 -14.446 1.00 86.38 467 VAL A CA 1
ATOM 3832 C C . VAL A 1 467 ? 1.206 -4.052 -13.550 1.00 86.38 467 VAL A C 1
ATOM 3834 O O . VAL A 1 467 ? 0.796 -4.232 -12.403 1.00 86.38 467 VAL A O 1
ATOM 3837 N N . ALA A 1 468 ? 1.370 -2.829 -14.064 1.00 91.50 468 ALA A N 1
ATOM 3838 C CA . ALA A 1 468 ? 1.067 -1.615 -13.315 1.00 91.50 468 ALA A CA 1
ATOM 3839 C C . ALA A 1 468 ? -0.430 -1.468 -13.001 1.00 91.50 468 ALA A C 1
ATOM 3841 O O . ALA A 1 468 ? -0.779 -1.168 -11.861 1.00 91.50 468 ALA A O 1
ATOM 3842 N N . LEU A 1 469 ? -1.315 -1.735 -13.963 1.00 91.25 469 LEU A N 1
ATOM 3843 C CA . LEU A 1 469 ? -2.765 -1.679 -13.755 1.00 91.25 469 LEU A CA 1
ATOM 3844 C C . LEU A 1 469 ? -3.230 -2.694 -12.705 1.00 91.25 469 LEU A C 1
ATOM 3846 O O . LEU A 1 469 ? -3.965 -2.336 -11.785 1.00 91.25 469 LEU A O 1
ATOM 3850 N N . LEU A 1 470 ? -2.760 -3.940 -12.797 1.00 90.06 470 LEU A N 1
ATOM 3851 C CA . LEU A 1 470 ? -3.106 -4.990 -11.836 1.00 90.06 470 LEU A CA 1
ATOM 3852 C C . LEU A 1 470 ? -2.591 -4.655 -10.427 1.00 90.06 470 LEU A C 1
ATOM 3854 O O . LEU A 1 470 ? -3.292 -4.880 -9.441 1.00 90.06 470 LEU A O 1
ATOM 3858 N N . ALA A 1 471 ? -1.400 -4.056 -10.323 1.00 92.31 471 ALA A N 1
ATOM 3859 C CA . ALA A 1 471 ? -0.873 -3.562 -9.053 1.00 92.31 471 ALA A CA 1
ATOM 3860 C C . ALA A 1 471 ? -1.744 -2.440 -8.465 1.00 92.31 471 ALA A C 1
ATOM 3862 O O . ALA A 1 471 ? -2.055 -2.470 -7.276 1.00 92.31 471 ALA A O 1
ATOM 3863 N N . CYS A 1 472 ? -2.185 -1.478 -9.281 1.00 95.12 472 CYS A N 1
ATOM 3864 C CA . CYS A 1 472 ? -3.087 -0.413 -8.837 1.00 95.12 472 CYS A CA 1
ATOM 3865 C C . CYS A 1 472 ? -4.416 -0.971 -8.306 1.00 95.12 472 CYS A C 1
ATOM 3867 O O . CYS A 1 472 ? -4.893 -0.526 -7.261 1.00 95.12 472 CYS A O 1
ATOM 3869 N N . LEU A 1 473 ? -4.987 -1.971 -8.981 1.00 94.44 473 LEU A N 1
ATOM 3870 C CA . LEU A 1 473 ? -6.210 -2.647 -8.539 1.00 94.44 473 LEU A CA 1
ATOM 3871 C C . LEU A 1 473 ? -6.028 -3.358 -7.190 1.00 94.44 473 LEU A C 1
ATOM 3873 O O . LEU A 1 473 ? -6.888 -3.235 -6.316 1.00 94.44 473 LEU A O 1
ATOM 3877 N N . GLU A 1 474 ? -4.896 -4.029 -6.975 1.00 93.75 474 GLU A N 1
ATOM 3878 C CA . GLU A 1 474 ? -4.576 -4.666 -5.690 1.00 93.75 474 GLU A CA 1
ATOM 3879 C C . GLU A 1 474 ? -4.403 -3.635 -4.556 1.00 93.75 474 GLU A C 1
ATOM 3881 O O . GLU A 1 474 ? -4.852 -3.863 -3.430 1.00 93.75 474 GLU A O 1
ATOM 3886 N N . ILE A 1 475 ? -3.831 -2.460 -4.847 1.00 95.94 475 ILE A N 1
ATOM 3887 C CA . ILE A 1 475 ? -3.720 -1.350 -3.883 1.00 95.94 475 ILE A CA 1
ATOM 3888 C C . ILE A 1 475 ? -5.100 -0.807 -3.504 1.00 95.94 475 ILE A C 1
ATOM 3890 O O . ILE A 1 475 ? -5.380 -0.598 -2.321 1.00 95.94 475 ILE A O 1
ATOM 3894 N N . ILE A 1 476 ? -5.981 -0.605 -4.487 1.00 95.94 476 ILE A N 1
ATOM 3895 C CA . ILE A 1 476 ? -7.356 -0.148 -4.247 1.00 95.94 476 ILE A CA 1
ATOM 3896 C C . ILE A 1 476 ? -8.114 -1.178 -3.404 1.00 95.94 476 ILE A C 1
ATOM 3898 O O . ILE A 1 476 ? -8.732 -0.807 -2.403 1.00 95.94 476 ILE A O 1
ATOM 3902 N N . ARG A 1 477 ? -8.008 -2.471 -3.743 1.00 95.75 477 ARG A N 1
ATOM 3903 C CA . ARG A 1 477 ? -8.609 -3.572 -2.974 1.00 95.75 477 ARG A CA 1
ATOM 3904 C C . ARG A 1 477 ? -8.180 -3.528 -1.509 1.00 95.75 477 ARG A C 1
ATOM 3906 O O . ARG A 1 477 ? -9.022 -3.586 -0.614 1.00 95.75 477 ARG A O 1
ATOM 3913 N N . ARG A 1 478 ? -6.878 -3.372 -1.249 1.00 95.75 478 ARG A N 1
ATOM 3914 C CA . ARG A 1 478 ? -6.340 -3.248 0.112 1.00 95.75 478 ARG A CA 1
ATOM 3915 C C . ARG A 1 478 ? -6.862 -2.004 0.826 1.00 95.75 478 ARG A C 1
ATOM 3917 O O . ARG A 1 478 ? -7.197 -2.075 2.005 1.00 95.75 478 ARG A O 1
ATOM 3924 N N . GLY A 1 479 ? -6.983 -0.889 0.112 1.00 96.62 479 GLY A N 1
ATOM 3925 C CA . GLY A 1 479 ? -7.591 0.329 0.633 1.00 96.62 479 GLY A CA 1
ATOM 3926 C C . GLY A 1 479 ? -9.041 0.125 1.081 1.00 96.62 479 GLY A C 1
ATOM 3927 O O . GLY A 1 479 ? -9.401 0.624 2.142 1.00 96.62 479 GLY A O 1
ATOM 3928 N N . ILE A 1 480 ? -9.838 -0.650 0.340 1.00 96.62 480 ILE A N 1
ATOM 3929 C CA . ILE A 1 480 ? -11.205 -1.034 0.736 1.00 96.62 480 ILE A CA 1
ATOM 3930 C C . ILE A 1 480 ? -11.168 -1.952 1.963 1.00 96.62 480 ILE A C 1
ATOM 3932 O O . ILE A 1 480 ? -11.896 -1.729 2.930 1.00 96.62 480 ILE A O 1
ATOM 3936 N N . TRP A 1 481 ? -10.285 -2.954 1.958 1.00 96.75 481 TRP A N 1
ATOM 3937 C CA . TRP A 1 481 ? -10.113 -3.870 3.087 1.00 96.75 481 TRP A CA 1
ATOM 3938 C C . TRP A 1 481 ? -9.751 -3.134 4.384 1.00 96.75 481 TRP A C 1
ATOM 3940 O O . TRP A 1 481 ? -10.304 -3.459 5.434 1.00 96.75 481 TRP A O 1
ATOM 3950 N N . ASN A 1 482 ? -8.893 -2.109 4.317 1.00 96.62 482 ASN A N 1
ATOM 3951 C CA . ASN A 1 482 ? -8.500 -1.296 5.471 1.00 96.62 482 ASN A CA 1
ATOM 3952 C C . ASN A 1 482 ? -9.718 -0.679 6.165 1.00 96.62 482 ASN A C 1
ATOM 3954 O O . ASN A 1 482 ? -9.802 -0.729 7.394 1.00 96.62 482 ASN A O 1
ATOM 3958 N N . PHE A 1 483 ? -10.658 -0.132 5.388 1.00 95.75 483 PHE A N 1
ATOM 3959 C CA . PHE A 1 483 ? -11.846 0.525 5.919 1.00 95.75 483 PHE A CA 1
ATOM 3960 C C . PHE A 1 483 ? -12.669 -0.432 6.787 1.00 95.75 483 PHE A C 1
ATOM 3962 O O . PHE A 1 483 ? -12.843 -0.186 7.984 1.00 95.75 483 PHE A O 1
ATOM 3969 N N . PHE A 1 484 ? -13.108 -1.547 6.199 1.00 95.31 484 PHE A N 1
ATOM 3970 C CA . PHE A 1 484 ? -13.971 -2.526 6.864 1.00 95.31 484 PHE A CA 1
ATOM 3971 C C . PHE A 1 484 ? -13.248 -3.308 7.965 1.00 95.31 484 PHE A C 1
ATOM 3973 O O . PHE A 1 484 ? -13.860 -3.636 8.983 1.00 95.31 484 PHE A O 1
ATOM 3980 N N . ARG A 1 485 ? -11.937 -3.565 7.827 1.00 95.00 485 ARG A N 1
ATOM 3981 C CA . ARG A 1 485 ? -11.146 -4.221 8.881 1.00 95.00 485 ARG A CA 1
ATOM 3982 C C . ARG A 1 485 ? -11.129 -3.392 10.161 1.00 95.00 485 ARG A C 1
ATOM 3984 O O . ARG A 1 485 ? -11.313 -3.947 11.245 1.00 95.00 485 ARG A O 1
ATOM 3991 N N . LEU A 1 486 ? -10.890 -2.087 10.043 1.00 94.00 486 LEU A N 1
ATOM 3992 C CA . LEU A 1 486 ? -10.827 -1.184 11.195 1.00 94.00 486 LEU A CA 1
ATOM 3993 C C . LEU A 1 486 ? -12.197 -0.855 11.760 1.00 94.00 486 LEU A C 1
ATOM 3995 O O . LEU A 1 486 ? -12.332 -0.720 12.973 1.00 94.00 486 LEU A O 1
ATOM 3999 N N . GLU A 1 487 ? -13.213 -0.791 10.909 1.00 94.31 487 GLU A N 1
ATOM 4000 C CA . GLU A 1 487 ? -14.600 -0.749 11.351 1.00 94.31 487 GLU A CA 1
ATOM 4001 C C . GLU A 1 487 ? -14.937 -1.977 12.221 1.00 94.31 487 GLU A C 1
ATOM 4003 O O . GLU A 1 487 ? -15.445 -1.827 13.332 1.00 94.31 487 GLU A O 1
ATOM 4008 N N . ASN A 1 488 ? -14.600 -3.189 11.763 1.00 92.62 488 ASN A N 1
ATOM 4009 C CA . ASN A 1 488 ? -14.822 -4.420 12.526 1.00 92.62 488 ASN A CA 1
ATOM 4010 C C . ASN A 1 488 ? -14.053 -4.433 13.848 1.00 92.62 488 ASN A C 1
ATOM 4012 O O . ASN A 1 488 ? -14.605 -4.760 14.895 1.00 92.62 488 ASN A O 1
ATOM 4016 N N . GLU A 1 489 ? -12.788 -4.021 13.816 1.00 90.56 489 GLU A N 1
ATOM 4017 C CA . GLU A 1 489 ? -11.964 -3.921 15.018 1.00 90.56 489 GLU A CA 1
ATOM 4018 C C . GLU A 1 489 ? -12.540 -2.921 16.028 1.00 90.56 489 GLU A C 1
ATOM 4020 O O . GLU A 1 489 ? -12.563 -3.181 17.231 1.00 90.56 489 GLU A O 1
ATOM 4025 N N . HIS A 1 490 ? -13.046 -1.786 15.549 1.00 89.19 490 HIS A N 1
ATOM 4026 C CA . HIS A 1 490 ? -13.705 -0.796 16.388 1.00 89.19 490 HIS A CA 1
ATOM 4027 C C . HIS A 1 490 ? -14.943 -1.377 17.073 1.00 89.19 490 HIS A C 1
ATOM 4029 O O . HIS A 1 490 ? -15.067 -1.278 18.294 1.00 89.19 490 HIS A O 1
ATOM 4035 N N . LEU A 1 491 ? -15.825 -2.028 16.311 1.00 86.94 491 LEU A N 1
ATOM 4036 C CA . LEU A 1 491 ? -17.043 -2.642 16.843 1.00 86.94 491 LEU A CA 1
ATOM 4037 C C . LEU A 1 491 ? -16.729 -3.747 17.860 1.00 86.94 491 LEU A C 1
ATOM 4039 O O . LEU A 1 491 ? -17.363 -3.802 18.914 1.00 86.94 491 LEU A O 1
ATOM 4043 N N . ASN A 1 492 ? -15.708 -4.567 17.599 1.00 84.75 492 ASN A N 1
ATOM 4044 C CA . ASN A 1 492 ? -15.253 -5.605 18.525 1.00 84.75 492 ASN A CA 1
ATOM 4045 C C . ASN A 1 492 ? -14.662 -5.020 19.817 1.00 84.75 492 ASN A C 1
ATOM 4047 O O . ASN A 1 492 ? -14.931 -5.532 20.905 1.00 84.75 492 ASN A O 1
ATOM 4051 N N . ASN A 1 493 ? -13.891 -3.933 19.730 1.00 80.50 493 ASN A N 1
ATOM 4052 C CA . ASN A 1 493 ? -13.336 -3.264 20.909 1.00 80.50 493 ASN A CA 1
ATOM 4053 C C . ASN A 1 493 ? -14.417 -2.594 21.764 1.00 80.50 493 ASN A C 1
ATOM 4055 O O . ASN A 1 493 ? -14.359 -2.682 22.992 1.00 80.50 493 ASN A O 1
ATOM 4059 N N . VAL A 1 494 ? -15.422 -1.976 21.134 1.00 69.19 494 VAL A N 1
ATOM 4060 C CA . VAL A 1 494 ? -16.598 -1.433 21.832 1.00 69.19 494 VAL A CA 1
ATOM 4061 C C . VAL A 1 494 ? -17.396 -2.558 22.495 1.00 69.19 494 VAL A C 1
ATOM 4063 O O . VAL A 1 494 ? -17.749 -2.439 23.664 1.00 69.19 494 VAL A O 1
ATOM 4066 N N . GLY A 1 495 ? -17.626 -3.672 21.792 1.00 57.88 495 GLY A N 1
ATOM 4067 C CA . GLY A 1 495 ? -18.358 -4.828 22.321 1.00 57.88 495 GLY A CA 1
ATOM 4068 C C . GLY A 1 495 ? -17.681 -5.510 23.516 1.00 57.88 495 GLY A C 1
ATOM 4069 O O . GLY A 1 495 ? -18.371 -6.032 24.382 1.00 57.88 495 GLY A O 1
ATOM 4070 N N . LYS A 1 496 ? -16.345 -5.466 23.602 1.00 59.19 496 LYS A N 1
ATOM 4071 C CA . LYS A 1 496 ? -15.558 -6.015 24.725 1.00 59.19 496 LYS A CA 1
ATOM 4072 C C . LYS A 1 496 ? -15.259 -4.994 25.837 1.00 59.19 496 LYS A C 1
ATOM 4074 O O . LYS A 1 496 ? -14.373 -5.248 26.646 1.00 59.19 496 LYS A O 1
ATOM 4079 N N . PHE A 1 497 ? -15.910 -3.825 25.840 1.00 56.22 497 PHE A N 1
ATOM 4080 C CA . PHE A 1 497 ? -15.651 -2.705 26.768 1.00 56.22 497 PHE A CA 1
ATOM 4081 C C . PHE A 1 497 ? -14.194 -2.197 26.791 1.00 56.22 497 PHE A C 1
ATOM 4083 O O . PHE A 1 497 ? -13.806 -1.428 27.666 1.00 56.22 497 PHE A O 1
ATOM 4090 N N . ARG A 1 498 ? -13.382 -2.541 25.783 1.00 52.91 498 ARG A N 1
ATOM 4091 C CA . ARG A 1 498 ? -11.981 -2.100 25.659 1.00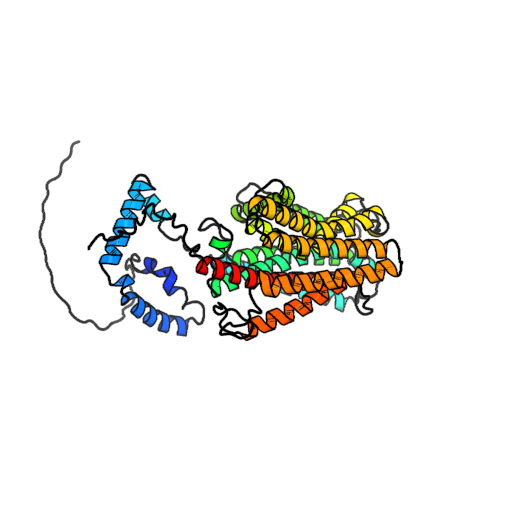 52.91 498 ARG A CA 1
ATOM 4092 C C . ARG A 1 498 ? -11.845 -0.661 25.159 1.00 52.91 498 ARG A C 1
ATOM 4094 O O . ARG A 1 498 ? -10.731 -0.175 25.016 1.00 52.91 498 ARG A O 1
ATOM 4101 N N . ALA A 1 499 ? -12.958 0.024 24.890 1.00 44.88 499 ALA A N 1
ATOM 4102 C CA . ALA A 1 499 ? -12.985 1.431 24.488 1.00 44.88 499 ALA A CA 1
ATOM 4103 C C . ALA A 1 499 ? -12.488 2.391 25.590 1.00 44.88 499 ALA A C 1
ATOM 4105 O O . ALA A 1 499 ? -12.159 3.539 25.294 1.00 44.88 499 ALA A O 1
ATOM 4106 N N . PHE A 1 500 ? -12.383 1.913 26.834 1.00 40.91 500 PHE A N 1
ATOM 4107 C CA . PHE A 1 500 ? -11.810 2.643 27.957 1.00 40.91 500 PHE A CA 1
ATOM 4108 C C . PHE A 1 500 ? -10.608 1.865 28.512 1.00 40.91 500 PHE A C 1
ATOM 4110 O O . PHE A 1 500 ? -10.705 0.673 28.788 1.00 40.91 500 PHE A O 1
ATOM 4117 N N . LYS A 1 501 ? -9.467 2.540 28.726 1.00 42.28 501 LYS A N 1
ATOM 4118 C CA . LYS A 1 501 ? -8.368 2.043 29.583 1.00 42.28 501 LYS A CA 1
ATOM 4119 C C . LYS A 1 501 ? -8.771 2.116 31.066 1.00 42.28 501 LYS A C 1
ATOM 4121 O O . LYS A 1 501 ? -8.003 2.584 31.902 1.00 42.28 501 LYS A O 1
ATOM 4126 N N . THR A 1 502 ? -9.992 1.732 31.411 1.00 41.50 502 THR A N 1
ATOM 4127 C CA . THR A 1 502 ? -10.348 1.536 32.811 1.00 41.50 502 THR A CA 1
ATOM 4128 C C . THR A 1 502 ? -9.662 0.255 33.246 1.00 41.50 502 THR A C 1
ATOM 4130 O O . THR A 1 502 ? -10.098 -0.846 32.917 1.00 41.50 502 THR A O 1
ATOM 4133 N N . VAL A 1 503 ? -8.531 0.427 33.935 1.00 39.06 503 VAL A N 1
ATOM 4134 C CA . VAL A 1 503 ? -8.019 -0.556 34.891 1.00 39.06 503 VAL A CA 1
ATOM 4135 C C . VAL A 1 503 ? -9.243 -1.029 35.681 1.00 39.06 503 VAL A C 1
ATOM 4137 O O . VAL A 1 503 ? -9.972 -0.152 36.158 1.00 39.06 503 VAL A O 1
ATOM 4140 N N . PRO A 1 504 ? -9.550 -2.338 35.758 1.00 38.88 504 PRO A N 1
ATOM 4141 C CA . PRO A 1 504 ? -10.590 -2.788 36.668 1.00 38.88 504 PRO A CA 1
ATOM 4142 C C . PRO A 1 504 ? -10.238 -2.203 38.032 1.00 38.88 504 PRO A C 1
ATOM 4144 O O . PRO A 1 504 ? -9.140 -2.425 38.544 1.00 38.88 504 PRO A O 1
ATOM 4147 N N . LEU A 1 505 ? -11.110 -1.330 38.538 1.00 48.06 505 LEU A N 1
ATOM 4148 C CA . LEU A 1 505 ? -10.908 -0.728 39.845 1.00 48.06 505 LEU A CA 1
ATOM 4149 C C . LEU A 1 505 ? -10.794 -1.885 40.850 1.00 48.06 505 LEU A C 1
ATOM 4151 O O . LEU A 1 505 ? -11.490 -2.887 40.673 1.00 48.06 505 LEU A O 1
ATOM 4155 N N . PRO A 1 506 ? -9.920 -1.789 41.865 1.00 43.56 506 PRO A N 1
ATOM 4156 C CA . PRO A 1 506 ? -9.639 -2.869 42.809 1.00 43.56 506 PRO A CA 1
ATOM 4157 C C . PRO A 1 506 ? -10.783 -3.035 43.819 1.00 43.56 506 PRO A C 1
ATOM 4159 O O . PRO A 1 506 ? -10.562 -3.129 45.021 1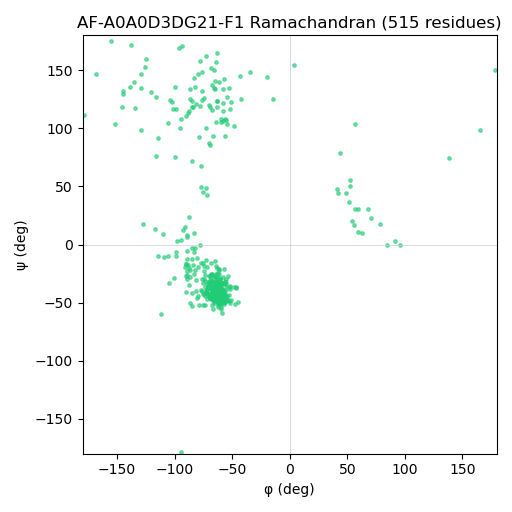.00 43.56 506 PRO A O 1
ATOM 4162 N N . PHE A 1 507 ? -12.023 -3.026 43.347 1.00 42.16 507 PHE A N 1
ATOM 4163 C CA . PHE A 1 507 ? -13.177 -3.364 44.148 1.00 42.16 507 PHE A CA 1
ATOM 4164 C C . PHE A 1 507 ? -13.455 -4.839 43.893 1.00 42.16 507 PHE A C 1
ATOM 4166 O O . PHE A 1 507 ? -14.004 -5.220 42.860 1.00 42.16 507 PHE A O 1
ATOM 4173 N N . ASN A 1 508 ? -13.017 -5.672 44.839 1.00 36.91 508 ASN A N 1
ATOM 4174 C CA . ASN A 1 508 ? -13.629 -6.975 45.025 1.00 36.91 508 ASN A CA 1
ATOM 4175 C C . ASN A 1 508 ? -15.114 -6.706 45.255 1.00 36.91 508 ASN A C 1
ATOM 4177 O O . ASN A 1 508 ? -15.490 -6.198 46.308 1.00 36.91 508 ASN A O 1
ATOM 4181 N N . TYR A 1 509 ? -15.951 -7.031 44.277 1.00 42.22 509 TYR A N 1
ATOM 4182 C CA . TYR A 1 509 ? -17.340 -7.320 44.577 1.00 42.22 509 TYR A CA 1
ATOM 4183 C C . TYR A 1 509 ? -17.312 -8.641 45.344 1.00 42.22 509 TYR A C 1
ATOM 4185 O O . TYR A 1 509 ? -17.350 -9.719 44.756 1.00 42.22 509 TYR A O 1
ATOM 4193 N N . GLN A 1 510 ? -17.118 -8.559 46.662 1.00 37.97 510 GLN A N 1
ATOM 4194 C CA . GLN A 1 510 ? -17.676 -9.578 47.531 1.00 37.97 510 GLN A CA 1
ATOM 4195 C C . GLN A 1 510 ? -19.174 -9.494 47.266 1.00 37.97 510 GLN A C 1
ATOM 4197 O O . GLN A 1 510 ? -19.813 -8.504 47.600 1.00 37.97 510 GLN A O 1
ATOM 4202 N N . GLU A 1 511 ? -19.693 -10.469 46.522 1.00 39.44 511 GLU A N 1
ATOM 4203 C CA . GLU A 1 511 ? -21.107 -10.786 46.600 1.00 39.44 511 GLU A CA 1
ATOM 4204 C C . GLU A 1 511 ? -21.371 -11.035 48.081 1.00 39.44 511 GLU A C 1
ATOM 4206 O O . GLU A 1 511 ? -20.940 -12.056 48.629 1.00 39.44 511 GLU A O 1
ATOM 4211 N N . ASP A 1 512 ? -21.988 -10.049 48.729 1.00 38.22 512 ASP A N 1
ATOM 4212 C CA . ASP A 1 512 ? -22.656 -10.220 50.002 1.00 38.22 512 ASP A CA 1
ATOM 4213 C C . ASP A 1 512 ? -23.677 -11.336 49.773 1.00 38.22 512 ASP A C 1
ATOM 4215 O O . ASP A 1 512 ? -24.770 -11.145 49.242 1.00 38.22 512 ASP A O 1
ATOM 4219 N N . ARG A 1 513 ? -23.255 -12.568 50.070 1.00 37.81 513 ARG A N 1
ATOM 4220 C CA . ARG A 1 513 ? -24.184 -13.638 50.387 1.00 37.81 513 ARG A CA 1
ATOM 4221 C C . ARG A 1 513 ? -24.810 -13.207 51.692 1.00 37.81 513 ARG A C 1
ATOM 4223 O O . ARG A 1 513 ? -24.243 -13.464 52.753 1.00 37.81 513 ARG A O 1
ATOM 4230 N N . ASP A 1 514 ? -25.940 -12.531 51.567 1.00 40.22 514 ASP A N 1
ATOM 4231 C CA . ASP A 1 514 ? -26.888 -12.335 52.642 1.00 40.22 514 ASP A CA 1
ATOM 4232 C C . ASP A 1 514 ? -27.145 -13.705 53.285 1.00 40.22 514 ASP A C 1
ATOM 4234 O O . ASP A 1 514 ? -27.820 -14.583 52.742 1.00 40.22 514 ASP A O 1
ATOM 4238 N N . GLN A 1 515 ? -26.496 -13.910 54.430 1.00 41.41 515 GLN A N 1
ATOM 4239 C CA . GLN A 1 515 ? -27.062 -14.692 55.506 1.00 41.41 515 GLN A CA 1
ATOM 4240 C C . GLN A 1 515 ? -28.286 -13.918 55.966 1.00 41.41 515 GLN A C 1
ATOM 4242 O O . GLN A 1 515 ? -28.125 -12.903 56.628 1.00 41.41 515 GLN A O 1
ATOM 4247 N N . ASP A 1 516 ? -29.471 -14.406 55.620 1.00 42.56 516 ASP A N 1
ATOM 4248 C CA . ASP A 1 516 ? -30.662 -14.220 56.438 1.00 42.56 516 ASP A CA 1
ATOM 4249 C C . ASP A 1 516 ? -31.618 -15.404 56.209 1.00 42.56 516 ASP A C 1
ATOM 4251 O O . ASP A 1 516 ? -32.322 -15.482 55.202 1.00 42.56 516 ASP A O 1
ATOM 4255 N N . ASN A 1 517 ? -31.604 -16.288 57.217 1.00 34.84 517 ASN A N 1
ATOM 4256 C CA . ASN A 1 517 ? -32.495 -17.417 57.544 1.00 34.84 517 ASN A CA 1
ATOM 4257 C C . ASN A 1 517 ? -32.414 -18.721 56.741 1.00 34.84 517 ASN A C 1
ATOM 4259 O O . ASN A 1 517 ? -33.029 -18.837 55.658 1.00 34.84 517 ASN A O 1
#

Sequence (517 aa):
MCIPTLWPMERLRLIPKGRCSPRIDPLSGWIEPETCWRLSPVSLPLDHNHPIAARKASRQYMEMVDNSYLTSSDEVHKLMLRTESTFIEHFSNSNRSQGKNLLRSKANKERHRITFSTGFFFGCSISLIIALVLIIHARNIMGTPGQITYMETMFPLYRFFGFVVLHVIMYAANIYFWKIYRVNYSFIFGFKQGTELGYRHVLLLSFGLGTFSLCAALLNLDMEMDSQTKDYKTFSELIPLFLLALVIAITLCPFNILYRSSRFFFLTALFRCIAAPFYTVNLPDFFLADQLTSQAQALRSLEFYICYYGFGDFRQRRRNTCRSNGVLTTFYFIVAVIPYWLRLLQCIRRIIEEKDRMHGYNAIKYLLTIVAACLRTAYTLNRGATWNIAAWVFSGVATLYATYWDIVVDWGLLQIGCKNSFLRDKLLVPHKTVYYAAMVLNVLLRLVWLQTVLDLKFSFLHRETLVALLACLEIIRRGIWNFFRLENEHLNNVGKFRAFKTVPLPFNYQEDRDQDN

InterPro domains:
  IPR004342 EXS, C-terminal [PF03124] (154-491)
  IPR004342 EXS, C-terminal [PS51380] (32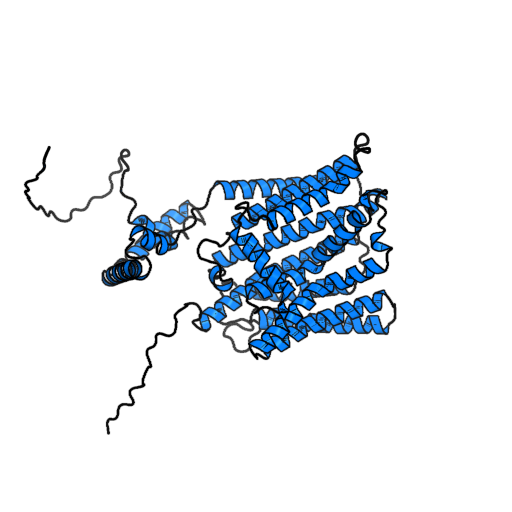3-517)

Organism: NCBI:txid109376

Foldseek 3Di:
DDDDDDDDDDDDDDDDDDDDDDDDDDDDDDDDPVPVPPCVVPLVPQCPPDNVRSVVVSVVSVVVVCPDCCNPPPVNVVVVVVVLQVQCVPPVVVPSVVSVVVVDQPPPDDDPVLVVLLVVLVVLLVVLVVVVVCCCVVVVCPPDPVVLLCLLAVVLLLLLLVLVLLLLLLVLVLLVVCVVLVQPVCVQLVPDRPLDDHSSLSSSVSSVSSSLSSVLVVVLVVLVPDPVNVVCQLVSSCSSVVSVVVVVCQLPPCDPPRSNSVSVSVVVLVVCLLVLLPDQAGPSNLLVLLLVLLCLSSQLSVLSVCVCVVVVCSVPPSDPCCVVDPVSVVVNLVSNLVSLVSLLSNLVNCCVVVVDCVSVLSNVLSVLVNQLSVLLVVCVVPVDPVSLVSNLVSLVVSLVSVLCCLLCPQLVFQDPPEPDHRGHVDDSDPDPVVSVVLSVLLSVLSVLVSCVSNVDDDPPDDPSVSVSVNSSSSSSNSSSSSNSNSRNVSVVCVVVVVPDPPPPDPDPPPVPPDPDD

Solvent-accessible surface area (backbone atoms only — not comparable to full-atom values): 29343 Å² total; per-residue (Å²): 135,82,88,87,90,82,88,85,90,88,80,93,84,91,84,82,92,77,93,77,82,90,79,89,78,93,87,83,90,86,73,87,66,81,73,70,63,82,52,46,91,71,62,61,73,31,64,77,82,42,72,73,63,14,57,60,51,42,52,57,48,50,54,51,48,57,70,26,68,83,62,64,33,66,65,54,52,51,50,51,53,49,51,51,50,54,45,13,49,76,76,31,78,60,34,58,68,61,28,50,60,68,69,46,80,73,72,76,77,81,55,68,66,53,61,52,50,29,51,50,28,44,52,49,34,52,53,49,52,51,49,51,54,48,53,47,58,78,63,60,46,77,89,40,75,66,44,55,51,41,52,73,56,54,44,48,54,56,48,32,56,52,51,53,28,51,45,38,42,36,51,17,50,35,47,47,50,30,58,74,58,64,45,62,55,53,68,69,60,64,52,58,90,86,61,70,80,52,33,63,60,42,38,31,55,21,28,45,52,42,30,53,52,48,51,52,50,48,51,38,53,50,42,71,67,38,83,86,43,59,84,48,49,60,62,51,68,41,49,65,54,53,55,50,50,49,54,50,50,58,55,71,44,88,55,93,54,86,62,39,71,52,38,52,51,50,52,53,33,51,48,44,30,75,44,16,82,80,42,87,81,47,64,53,24,51,55,49,37,58,53,41,52,51,33,30,66,44,47,42,25,51,52,45,50,50,42,39,64,71,75,41,28,65,77,50,85,70,47,72,56,60,77,74,34,68,68,50,53,50,46,57,55,51,52,50,40,47,34,38,50,41,46,26,40,38,22,52,41,43,28,73,72,69,67,43,66,67,32,51,58,55,21,50,46,29,48,36,44,44,52,17,52,50,32,40,50,49,22,72,78,44,84,43,69,68,34,46,55,50,19,52,52,36,40,48,52,27,48,54,52,42,50,47,39,51,45,40,67,46,39,49,29,68,36,83,91,40,93,35,85,46,28,52,78,78,70,77,64,88,59,66,64,57,57,57,51,48,54,55,50,49,52,55,51,48,55,52,51,52,42,68,69,70,64,71,84,62,94,87,56,60,70,61,57,50,56,50,52,53,44,52,50,42,35,52,51,50,32,54,48,53,44,43,32,50,50,35,51,45,54,52,34,53,73,66,60,59,78,48,94,68,68,80,68,94,66,79,78,71,77,78,74,77,84,78,136

pLDDT: mean 78.01, std 20.94, range [21.67, 97.69]

Nearest PDB structures (foldseek):
  8x5f-assembly1_A  TM=8.113E-01  e=2.824E-18  Homo sapiens
  9j4x-assembly1_B  TM=8.706E-01  e=7.238E-17  Homo sapiens
  8x5b-assembly1_A  TM=8.603E-01  e=3.519E-16  Homo sapiens
  8yet-assembly1_A  TM=8.147E-01  e=3.519E-16  Homo sapiens
  8yfu-assembly1_A  TM=7.865E-01  e=2.077E-16  Homo sapiens